Protein AF-0000000087636448 (afdb_homodimer)

Secondary structure (DSSP, 8-state):
-BHHHHHHHHHHHHHSSS--S-GGGEEE-SSSSSEEE-PPTTEEEEEEEEEEEBTTTB-TTT--HHHHHHHHHHHHHHHHHHTT-EEEEEEEEEEE-TT-BHHHHHHHHHHHHHHHHHHT-EEEEEEEEE-SSS-EEEEEEEEEEETT----STT--TTPEEEEES--SHHHHHHHHHHHT---GGGHHHHHHHHS----HHHHHHHHHHT-SEEEE-SS-HHHHHHHHHHHHT-EEEEEGGGS---HHHHHHHHHHT--HHHHHHH------EEEEE-GGGHHHHHT-TTEEEEEEEESSSS-EEEE-TTS-EEE-------TT-/-BHHHHHHHHHHHHHSSS--S-GGGEEE-SSSSSEEE-PPTTEEEEEEEEEEEBTTTB-TTT--HHHHHHHHHHHHHHHHHHTT-EEEEEEEEEEE-TT-BHHHHHHHHHHHHHHHHHHT-EEEEEEEEE-SSS-EEEEEEEEEEETT----S----TTPEEEEES--SHHHHHHHHHHHT---GGGHHHHHHHHS----HHHHHHHHHHT-SEEEE-SS-HHHHHHHHHHHHT-EEEEEGGGS---HHHHHHHHHHT--HHHHHHH------EEEEE-GGGHHHHHT-TTEEEEEEEESSSS-EEEE-TTS-EEE-------TT-

Sequence (652 aa):
MKVSDTGEFGFIDAIKTNTLFDESTVVKGIGDDCAIYRAAIGYDQLITTDMMVAGIHFSSQTTTPFDVGYRLGAANISDIAAMGGIPRQAVVAVAMPKDTEVSYITSVFDGLKAICRTYAVNLIGGDTVTTTGPLTLTVTLIGEVPAGQALLRSGAQVGDIVIVTHHIGSSAAGLALLLAGITDEQFAVCKKAHQRPEPQVILGQWLRQQGATSLNDISDGLSSELNEIAKASKVNIEIDSTAIPIHKSAVQVAQQLGVNPLEWALYGGEDFQLVGTMPAALHSVIAKEESIHCIGRVVSGAGQVILRTADGETYPLEAKGYDHFKMKVSDTGEFGFIDAIKTNTLFDESTVVKGIGDDCAIYRAAIGYDQLITTDMMVAGIHFSSQTTTPFDVGYRLGAANISDIAAMGGIPRQAVVAVAMPKDTEVSYITSVFDGLKAICRTYAVNLIGGDTVTTTGPLTLTVTLIGEVPAGQALLRSGAQVGDIVIVTHHIGSSAAGLALLLAGITDEQFAVCKKAHQRPEPQVILGQWLRQQGATSLNDISDGLSSELNEIAKASKVNIEIDSTAIPIHKSAVQVAQQLGVNPLEWALYGGEDFQLVGTMPAALHSVIAKEESIHCIGRVVSGAGQVILRTADGETYPLEAKGYDHFK

Foldseek 3Di:
DFCLVCDPVSLCVLQVPLQFQDCPFWPAFPDDPDTDGHDDPQKDKDKDKDKDWEPQQDYPLQEALLLLLQLRLQVQVLQQLQFLWAWEEKEKEKEAARGHDSVSNSSNSNSNSVNCNVRRYGHGYYYYHYDPDTIMMMMMIMIIDRPPLTAALAFADAQWFKKWFAAFLLLVLLRVCSVVVNDDVLSVSSSCLNRRADADNVVSNVCSVLAFRHKDWFAFAPLQSLLSSLQNHQWEKEFELVQHHHDPSLVVSCVVVVHDSSCSRGGNGSSSIMMGIDHPVCVVVQVPPPRMTGTTGIHGHGRWYWYAYPVGDIDTRHNPTDDSVD/DFCLVCDPVSLCVLQVPLQAQDCPFWPAFPDDPDTDGHDDPQKDKDKDKDKDWEPQQDYPLQEALLLLLQLRLQVQVLQQLQFLWAWEEKEKEKEAARGHDSVSNSSNSNSNSVVCNVRRYGHGYYYYHYDPDTIMMMMMIMIIDRPPLTAALAFADAQWFKKWFAAFLLLVLLRVCSVVVNDDVLSVSSSCLNRRADADNVVSNVCSVLPFRHKDWFAFAPLQSLLSSLQNHQWEKEFELVQHHHDPSLVVSCVVVVHDSSCSRGGNGSSSIMIGIDHPVCVVVQVPPPRMTGTTGIHGHGRWYWYAYPVGDIDTRHNPGDDSVD

pLDDT: mean 95.14, std 6.52, range [56.5, 98.94]

Radius of gyration: 26.24 Å; Cα contacts (8 Å, |Δi|>4): 1744; chains: 2; bounding box: 47×73×66 Å

Organism: NCBI:txid103891

Nearest PDB structures (foldseek):
  1vqv-assembly1_B  TM=8.524E-01  e=4.829E-29  Aquifex aeolicus
  2z1f-assembly1_A  TM=7.901E-01  e=1.466E-22  Thermococcus kodakarensis KOD1
  3vyu-assembly1_C  TM=7.932E-01  e=1.226E-21  Thermococcus kodakarensis KOD1
  3wjp-assembly1_A  TM=7.140E-01  e=8.115E-22  Thermococcus kodakarensis KOD1
  3vyt-assembly1_C  TM=6.889E-01  e=4.241E-22  Thermococcus kodakarensis KOD1

Structure (mmCIF, N/CA/C/O backbone):
data_AF-0000000087636448-model_v1
#
loop_
_entity.id
_entity.type
_entity.pdbx_description
1 polymer 'Thiamine-monophosphate kinase'
#
loop_
_atom_site.group_PDB
_atom_site.id
_atom_site.type_symbol
_atom_site.label_atom_id
_atom_site.label_alt_id
_atom_site.label_comp_id
_atom_site.label_asym_id
_atom_site.label_entity_id
_atom_site.label_seq_id
_atom_site.pdbx_PDB_ins_code
_atom_site.Cartn_x
_atom_site.Cartn_y
_atom_site.Cartn_z
_atom_site.occupancy
_atom_site.B_iso_or_equiv
_atom_site.auth_seq_id
_atom_site.auth_comp_id
_atom_site.auth_asym_id
_atom_site.auth_atom_id
_atom_site.pdbx_PDB_model_num
ATOM 1 N N . MET A 1 1 ? -24.609 -5.012 12.883 1 87.5 1 MET A N 1
ATOM 2 C CA . MET A 1 1 ? -24.109 -3.656 13.094 1 87.5 1 MET A CA 1
ATOM 3 C C . MET A 1 1 ? -23.281 -3.189 11.906 1 87.5 1 MET A C 1
ATOM 5 O O . MET A 1 1 ? -22.484 -3.957 11.359 1 87.5 1 MET A O 1
ATOM 9 N N . LYS A 1 2 ? -23.656 -2.07 11.508 1 89.56 2 LYS A N 1
ATOM 10 C CA . LYS A 1 2 ? -22.953 -1.517 10.352 1 89.56 2 LYS A CA 1
ATOM 11 C C . LYS A 1 2 ? -21.766 -0.65 10.789 1 89.56 2 LYS A C 1
ATOM 13 O O . LYS A 1 2 ? -21.734 -0.176 11.93 1 89.56 2 LYS A O 1
ATOM 18 N N . VAL A 1 3 ? -20.734 -0.465 9.875 1 84.75 3 VAL A N 1
ATOM 19 C CA . VAL A 1 3 ? -19.547 0.322 10.188 1 84.75 3 VAL A CA 1
ATOM 20 C C . VAL A 1 3 ? -19.938 1.772 10.453 1 84.75 3 VAL A C 1
ATOM 22 O O . VAL A 1 3 ? -19.328 2.449 11.281 1 84.75 3 VAL A O 1
ATOM 25 N N . SER A 1 4 ? -20.984 2.236 9.805 1 82.31 4 SER A N 1
ATOM 26 C CA . SER A 1 4 ? -21.469 3.596 10.023 1 82.31 4 SER A CA 1
ATOM 27 C C . SER A 1 4 ? -21.984 3.777 11.445 1 82.31 4 SER A C 1
ATOM 29 O O . SER A 1 4 ? -21.984 4.895 11.977 1 82.31 4 SER A O 1
ATOM 31 N N . ASP A 1 5 ? -22.375 2.613 12.055 1 82.06 5 ASP A N 1
ATOM 32 C CA . ASP A 1 5 ? -22.891 2.637 13.414 1 82.06 5 ASP A CA 1
ATOM 33 C C . ASP A 1 5 ? -21.766 2.773 14.438 1 82.06 5 ASP A C 1
ATOM 35 O O . ASP A 1 5 ? -21.922 3.459 15.445 1 82.06 5 ASP A O 1
ATOM 39 N N . THR A 1 6 ? -20.609 2.193 14.203 1 77.31 6 THR A N 1
ATOM 40 C CA . THR A 1 6 ? -19.516 2.123 15.156 1 77.31 6 THR A CA 1
ATOM 41 C C . THR A 1 6 ? -18.5 3.234 14.891 1 77.31 6 THR A C 1
ATOM 43 O O . THR A 1 6 ? -17.766 3.635 15.797 1 77.31 6 THR A O 1
ATOM 46 N N . GLY A 1 7 ? -18.547 3.703 13.711 1 75 7 GLY A N 1
ATOM 47 C CA . GLY A 1 7 ? -17.531 4.668 13.32 1 75 7 GLY A CA 1
ATOM 48 C C . GLY A 1 7 ? -16.188 4.027 13.008 1 75 7 GLY A C 1
ATOM 49 O O . GLY A 1 7 ? -16.016 2.818 13.188 1 75 7 GLY A O 1
ATOM 50 N N . GLU A 1 8 ? -15.336 4.797 12.516 1 74.19 8 GLU A N 1
ATOM 51 C CA . GLU A 1 8 ? -14.008 4.344 12.102 1 74.19 8 GLU A CA 1
ATOM 52 C C . GLU A 1 8 ? -13.227 3.773 13.281 1 74.19 8 GLU A C 1
ATOM 54 O O . GLU A 1 8 ? -12.602 2.715 13.164 1 74.19 8 GLU A O 1
ATOM 59 N N . PHE A 1 9 ? -13.344 4.289 14.375 1 68.81 9 PHE A N 1
ATOM 60 C CA . PHE A 1 9 ? -12.547 3.922 15.539 1 68.81 9 PHE A CA 1
ATOM 61 C C . PHE A 1 9 ? -13.031 2.605 16.141 1 68.81 9 PHE A C 1
ATOM 63 O O . PHE A 1 9 ? -12.227 1.788 16.578 1 68.81 9 PHE A O 1
ATOM 70 N N . GLY A 1 10 ? -14.305 2.457 16.094 1 68.44 10 GLY A N 1
ATOM 71 C CA . GLY A 1 10 ? -14.844 1.189 16.578 1 68.44 10 GLY A CA 1
ATOM 72 C C . GLY A 1 10 ? -14.375 0.002 15.75 1 68.44 10 GLY A C 1
ATOM 73 O O . GLY A 1 10 ? -14 -1.032 16.312 1 68.44 10 GLY A O 1
ATOM 74 N N . PHE A 1 11 ? -14.289 0.249 14.555 1 77.94 11 PHE A N 1
ATOM 75 C CA . PHE A 1 11 ? -13.836 -0.797 13.648 1 77.94 11 PHE A CA 1
ATOM 76 C C . PHE A 1 11 ? -12.352 -1.077 13.844 1 77.94 11 PHE A C 1
ATOM 78 O O . PHE A 1 11 ? -11.938 -2.234 13.953 1 77.94 11 PHE A O 1
ATOM 85 N N . ILE A 1 12 ? -11.555 -0.047 13.945 1 77.06 12 ILE A N 1
ATOM 86 C CA . ILE A 1 12 ? -10.117 -0.205 14.109 1 77.06 12 ILE A CA 1
ATOM 87 C C . ILE A 1 12 ? -9.82 -0.963 15.398 1 77.06 12 ILE A C 1
ATOM 89 O O . ILE A 1 12 ? -8.922 -1.812 15.438 1 77.06 12 ILE A O 1
ATOM 93 N N . ASP A 1 13 ? -10.555 -0.716 16.391 1 77.44 13 ASP A N 1
ATOM 94 C CA . ASP A 1 13 ? -10.383 -1.402 17.672 1 77.44 13 ASP A CA 1
ATOM 95 C C . ASP A 1 13 ? -10.641 -2.9 17.531 1 77.44 13 ASP A C 1
ATOM 97 O O . ASP A 1 13 ? -10.008 -3.713 18.203 1 77.44 13 ASP A O 1
ATOM 101 N N . ALA A 1 14 ? -11.461 -3.166 16.625 1 75.5 14 ALA A N 1
ATOM 102 C CA . ALA A 1 14 ? -11.852 -4.562 16.438 1 75.5 14 ALA A CA 1
ATOM 103 C C . ALA A 1 14 ? -10.766 -5.336 15.695 1 75.5 14 ALA A C 1
ATOM 105 O O . ALA A 1 14 ? -10.641 -6.551 15.859 1 75.5 14 ALA A O 1
ATOM 106 N N . ILE A 1 15 ? -9.984 -4.613 15.031 1 80.25 15 ILE A N 1
ATOM 107 C CA . ILE A 1 15 ? -9.109 -5.359 14.133 1 80.25 15 ILE A CA 1
ATOM 108 C C . ILE A 1 15 ? -7.652 -5.172 14.547 1 80.25 15 ILE A C 1
ATOM 110 O O . ILE A 1 15 ? -6.766 -5.887 14.078 1 80.25 15 ILE A O 1
ATOM 114 N N . LYS A 1 16 ? -7.414 -4.375 15.508 1 82.19 16 LYS A N 1
ATOM 115 C CA . LYS A 1 16 ? -6.039 -3.986 15.812 1 82.19 16 LYS A CA 1
ATOM 116 C C . LYS A 1 16 ? -5.359 -5.023 16.703 1 82.19 16 LYS A C 1
ATOM 118 O O . LYS A 1 16 ? -4.164 -4.914 16.984 1 82.19 16 LYS A O 1
ATOM 123 N N . THR A 1 17 ? -6.055 -6.047 17.047 1 85.69 17 THR A N 1
ATOM 124 C CA . THR A 1 17 ? -5.465 -7.043 17.938 1 85.69 17 THR A CA 1
ATOM 125 C C . THR A 1 17 ? -4.969 -8.25 17.141 1 85.69 17 THR A C 1
ATOM 127 O O . THR A 1 17 ? -5.43 -8.492 16.031 1 85.69 17 THR A O 1
ATOM 130 N N . ASN A 1 18 ? -4.016 -8.922 17.688 1 91.12 18 ASN A N 1
ATOM 131 C CA . ASN A 1 18 ? -3.477 -10.141 17.094 1 91.12 18 ASN A CA 1
ATOM 132 C C . ASN A 1 18 ? -2.93 -9.891 15.695 1 91.12 18 ASN A C 1
ATOM 134 O O . ASN A 1 18 ? -3.295 -10.586 14.75 1 91.12 18 ASN A O 1
ATOM 138 N N . THR A 1 19 ? -2.129 -8.82 15.625 1 92.94 19 THR A N 1
ATOM 139 C CA . THR A 1 19 ? -1.619 -8.422 14.312 1 92.94 19 THR A CA 1
ATOM 140 C C . THR A 1 19 ? -0.106 -8.602 14.242 1 92.94 19 THR A C 1
ATOM 142 O O . THR A 1 19 ? 0.495 -8.445 13.18 1 92.94 19 THR A O 1
ATOM 145 N N . LEU A 1 20 ? 0.517 -8.914 15.406 1 93.44 20 LEU A N 1
ATOM 146 C CA . LEU A 1 20 ? 1.963 -9.094 15.461 1 93.44 20 LEU A CA 1
ATOM 147 C C . LEU A 1 20 ? 2.314 -10.562 15.703 1 93.44 20 LEU A C 1
ATOM 149 O O . LEU A 1 20 ? 1.916 -11.141 16.719 1 93.44 20 LEU A O 1
ATOM 153 N N . PHE A 1 21 ? 3.113 -11.086 14.781 1 94 21 PHE A N 1
ATOM 154 C CA . PHE A 1 21 ? 3.428 -12.508 14.867 1 94 21 PHE A CA 1
ATOM 155 C C . PHE A 1 21 ? 4.93 -12.719 14.992 1 94 21 PHE A C 1
ATOM 157 O O . PHE A 1 21 ? 5.375 -13.789 15.414 1 94 21 PHE A O 1
ATOM 164 N N . ASP A 1 22 ? 5.75 -11.797 14.617 1 93.81 22 ASP A N 1
ATOM 165 C CA . ASP A 1 22 ? 7.176 -11.688 14.906 1 93.81 22 ASP A CA 1
ATOM 166 C C . ASP A 1 22 ? 7.527 -10.281 15.391 1 93.81 22 ASP A C 1
ATOM 168 O O . ASP A 1 22 ? 7.844 -9.398 14.586 1 93.81 22 ASP A O 1
ATOM 172 N N . GLU A 1 23 ? 7.602 -10.062 16.578 1 91.25 23 GLU A N 1
ATOM 173 C CA . GLU A 1 23 ? 7.77 -8.75 17.188 1 91.25 23 GLU A CA 1
ATOM 174 C C . GLU A 1 23 ? 9.211 -8.266 17.078 1 91.25 23 GLU A C 1
ATOM 176 O O . GLU A 1 23 ? 9.484 -7.074 17.25 1 91.25 23 GLU A O 1
ATOM 181 N N . SER A 1 24 ? 10.078 -9.141 16.766 1 91.25 24 SER A N 1
ATOM 182 C CA . SER A 1 24 ? 11.5 -8.805 16.781 1 91.25 24 SER A CA 1
ATOM 183 C C . SER A 1 24 ? 11.852 -7.789 15.703 1 91.25 24 SER A C 1
ATOM 185 O O . SER A 1 24 ? 12.867 -7.105 15.789 1 91.25 24 SER A O 1
ATOM 187 N N . THR A 1 25 ? 11.008 -7.641 14.719 1 91.69 25 THR A N 1
ATOM 188 C CA . THR A 1 25 ? 11.312 -6.75 13.609 1 91.69 25 THR A CA 1
ATOM 189 C C . THR A 1 25 ? 10.484 -5.469 13.695 1 91.69 25 THR A C 1
ATOM 191 O O . THR A 1 25 ? 10.648 -4.562 12.875 1 91.69 25 THR A O 1
ATOM 194 N N . VAL A 1 26 ? 9.602 -5.41 14.711 1 95.31 26 VAL A N 1
ATOM 195 C CA . VAL A 1 26 ? 8.688 -4.277 14.812 1 95.31 26 VAL A CA 1
ATOM 196 C C . VAL A 1 26 ? 9.125 -3.359 15.953 1 95.31 26 VAL A C 1
ATOM 198 O O . VAL A 1 26 ? 9.312 -3.811 17.078 1 95.31 26 VAL A O 1
ATOM 201 N N . VAL A 1 27 ? 9.398 -2.139 15.633 1 94.88 27 VAL A N 1
ATOM 202 C CA . VAL A 1 27 ? 9.734 -1.145 16.641 1 94.88 27 VAL A CA 1
ATOM 203 C C . VAL A 1 27 ? 8.461 -0.512 17.188 1 94.88 27 VAL A C 1
ATOM 205 O O . VAL A 1 27 ? 8.289 -0.387 18.406 1 94.88 27 VAL A O 1
ATOM 208 N N . LYS A 1 28 ? 7.531 -0.128 16.344 1 93 28 LYS A N 1
ATOM 209 C CA . LYS A 1 28 ? 6.234 0.448 16.703 1 93 28 LYS A CA 1
ATOM 210 C C . LYS A 1 28 ? 5.18 0.107 15.648 1 93 28 LYS A C 1
ATOM 212 O O . LYS A 1 28 ? 5.352 0.413 14.469 1 93 28 LYS A O 1
ATOM 217 N N . GLY A 1 29 ? 4.125 -0.515 16.094 1 89.69 29 GLY A N 1
ATOM 218 C CA . GLY A 1 29 ? 3.023 -0.874 15.227 1 89.69 29 GLY A CA 1
ATOM 219 C C . GLY A 1 29 ? 1.981 0.221 15.094 1 89.69 29 GLY A C 1
ATOM 220 O O . GLY A 1 29 ? 2.322 1.395 14.938 1 89.69 29 GLY A O 1
ATOM 221 N N . ILE A 1 30 ? 0.758 -0.141 15.148 1 83.38 30 ILE A N 1
ATOM 222 C CA . ILE A 1 30 ? -0.39 0.742 14.977 1 83.38 30 ILE A CA 1
ATOM 223 C C . ILE A 1 30 ? -0.417 1.778 16.094 1 83.38 30 ILE A C 1
ATOM 225 O O . ILE A 1 30 ? -0.231 1.439 17.266 1 83.38 30 ILE A O 1
ATOM 229 N N . GLY A 1 31 ? -0.606 3.127 15.656 1 84.19 31 GLY A N 1
ATOM 230 C CA . GLY A 1 31 ? -0.807 4.102 16.719 1 84.19 31 GLY A CA 1
ATOM 231 C C . GLY A 1 31 ? -0.161 5.441 16.438 1 84.19 31 GLY A C 1
ATOM 232 O O . GLY A 1 31 ? -0.371 6.41 17.172 1 84.19 31 GLY A O 1
ATOM 233 N N . ASP A 1 32 ? 0.679 5.551 15.391 1 92.81 32 ASP A N 1
ATOM 234 C CA . ASP A 1 32 ? 1.34 6.789 14.992 1 92.81 32 ASP A CA 1
ATOM 235 C C . ASP A 1 32 ? 1.166 7.043 13.492 1 92.81 32 ASP A C 1
ATOM 237 O O . ASP A 1 32 ? 0.376 6.367 12.836 1 92.81 32 ASP A O 1
ATOM 241 N N . ASP A 1 33 ? 1.747 8.125 12.984 1 93.25 33 ASP A N 1
ATOM 242 C CA . ASP A 1 33 ? 1.589 8.5 11.578 1 93.25 33 ASP A CA 1
ATOM 243 C C . ASP A 1 33 ? 2.17 7.43 10.656 1 93.25 33 ASP A C 1
ATOM 245 O O . ASP A 1 33 ? 1.722 7.273 9.523 1 93.25 33 ASP A O 1
ATOM 249 N N . CYS A 1 34 ? 3.221 6.781 11.172 1 96.62 34 CYS A N 1
ATOM 250 C CA . CYS A 1 34 ? 3.795 5.617 10.5 1 96.62 34 CYS A CA 1
ATOM 251 C C . CYS A 1 34 ? 3.982 4.465 11.477 1 96.62 34 CYS A C 1
ATOM 253 O O . CYS A 1 34 ? 4.066 4.676 12.688 1 96.62 34 CYS A O 1
ATOM 255 N N . ALA A 1 35 ? 4.004 3.266 10.953 1 96.88 35 ALA A N 1
ATOM 256 C CA . ALA A 1 35 ? 4.625 2.166 11.688 1 96.88 35 ALA A CA 1
ATOM 257 C C . ALA A 1 35 ? 6.141 2.172 11.508 1 96.88 35 ALA A C 1
ATOM 259 O O . ALA A 1 35 ? 6.656 2.742 10.547 1 96.88 35 ALA A O 1
ATOM 260 N N . ILE A 1 36 ? 6.824 1.617 12.445 1 98.31 36 ILE A N 1
ATOM 261 C CA . ILE A 1 36 ? 8.281 1.569 12.43 1 98.31 36 ILE A CA 1
ATOM 262 C C . ILE A 1 36 ? 8.75 0.118 12.508 1 98.31 36 ILE A C 1
ATOM 264 O O . ILE A 1 36 ? 8.289 -0.646 13.359 1 98.31 36 ILE A O 1
ATOM 268 N N . TYR A 1 37 ? 9.609 -0.256 11.586 1 97.88 37 TYR A N 1
ATOM 269 C CA . TYR A 1 37 ? 10.219 -1.579 11.648 1 97.88 37 TYR A CA 1
ATOM 270 C C . TYR A 1 37 ? 11.703 -1.513 11.312 1 97.88 37 TYR A C 1
ATOM 272 O O . TYR A 1 37 ? 12.195 -0.486 10.836 1 97.88 37 TYR A O 1
ATOM 280 N N . ARG A 1 38 ? 12.469 -2.553 11.672 1 96.19 38 ARG A N 1
ATOM 281 C CA . ARG A 1 38 ? 13.906 -2.633 11.422 1 96.19 38 ARG A CA 1
ATOM 282 C C . ARG A 1 38 ? 14.211 -3.658 10.336 1 96.19 38 ARG A C 1
ATOM 284 O O . ARG A 1 38 ? 13.805 -4.816 10.43 1 96.19 38 ARG A O 1
ATOM 291 N N . ALA A 1 39 ? 14.844 -3.197 9.273 1 95.06 39 ALA A N 1
ATOM 292 C CA . ALA A 1 39 ? 15.336 -4.105 8.242 1 95.06 39 ALA A CA 1
ATOM 293 C C . ALA A 1 39 ? 16.547 -4.887 8.727 1 95.06 39 ALA A C 1
ATOM 295 O O . ALA A 1 39 ? 17.406 -4.344 9.43 1 95.06 39 ALA A O 1
ATOM 296 N N . ALA A 1 40 ? 16.625 -6.094 8.328 1 94.31 40 ALA A N 1
ATOM 297 C CA . ALA A 1 40 ? 17.781 -6.902 8.711 1 94.31 40 ALA A CA 1
ATOM 298 C C . ALA A 1 40 ? 19.047 -6.445 7.988 1 94.31 40 ALA A C 1
ATOM 300 O O . ALA A 1 40 ? 19 -6.113 6.801 1 94.31 40 ALA A O 1
ATOM 301 N N . ILE A 1 41 ? 20.156 -6.477 8.719 1 94.81 41 ILE A N 1
ATOM 302 C CA . ILE A 1 41 ? 21.438 -6.141 8.117 1 94.81 41 ILE A CA 1
ATOM 303 C C . ILE A 1 41 ? 21.844 -7.238 7.137 1 94.81 41 ILE A C 1
ATOM 305 O O . ILE A 1 41 ? 21.703 -8.43 7.43 1 94.81 41 ILE A O 1
ATOM 309 N N . GLY A 1 42 ? 22.312 -6.855 5.977 1 96.44 42 GLY A N 1
ATOM 310 C CA . GLY A 1 42 ? 22.766 -7.824 4.988 1 96.44 42 GLY A CA 1
ATOM 311 C C . GLY A 1 42 ? 21.641 -8.328 4.098 1 96.44 42 GLY A C 1
ATOM 312 O O . GLY A 1 42 ? 21.844 -9.258 3.314 1 96.44 42 GLY A O 1
ATOM 313 N N . TYR A 1 43 ? 20.531 -7.703 4.207 1 97.62 43 TYR A N 1
ATOM 314 C CA . TYR A 1 43 ? 19.375 -8.094 3.393 1 97.62 43 TYR A CA 1
ATOM 315 C C . TYR A 1 43 ? 18.875 -6.922 2.559 1 97.62 43 TYR A C 1
ATOM 317 O O . TYR A 1 43 ? 18.953 -5.77 2.984 1 97.62 43 TYR A O 1
ATOM 325 N N . ASP A 1 44 ? 18.391 -7.199 1.354 1 98.12 44 ASP A N 1
ATOM 326 C CA . ASP A 1 44 ? 17.609 -6.258 0.559 1 98.12 44 ASP A CA 1
ATOM 327 C C . ASP A 1 44 ? 16.125 -6.34 0.911 1 98.12 44 ASP A C 1
ATOM 329 O O . ASP A 1 44 ? 15.648 -7.383 1.35 1 98.12 44 ASP A O 1
ATOM 333 N N . GLN A 1 45 ? 15.477 -5.223 0.745 1 98.38 45 GLN A N 1
ATOM 334 C CA . GLN A 1 45 ? 14.039 -5.164 1.003 1 98.38 45 GLN A CA 1
ATOM 335 C C . GLN A 1 45 ? 13.242 -5.453 -0.266 1 98.38 45 GLN A C 1
ATOM 337 O O . GLN A 1 45 ? 13.609 -4.996 -1.353 1 98.38 45 GLN A O 1
ATOM 342 N N . LEU A 1 46 ? 12.219 -6.246 -0.155 1 98.75 46 LEU A N 1
ATOM 343 C CA . LEU A 1 46 ? 11.234 -6.5 -1.2 1 98.75 46 LEU A CA 1
ATOM 344 C C . LEU A 1 46 ? 9.922 -5.785 -0.894 1 98.75 46 LEU A C 1
ATOM 346 O O . LEU A 1 46 ? 9.492 -5.734 0.261 1 98.75 46 LEU A O 1
ATOM 350 N N . ILE A 1 47 ? 9.281 -5.188 -1.889 1 98.81 47 ILE A N 1
ATOM 351 C CA . ILE A 1 47 ? 7.984 -4.555 -1.664 1 98.81 47 ILE A CA 1
ATOM 352 C C . ILE A 1 47 ? 7.031 -4.902 -2.807 1 98.81 47 ILE A C 1
ATOM 354 O O . ILE A 1 47 ? 7.426 -4.895 -3.975 1 98.81 47 ILE A O 1
ATOM 358 N N . THR A 1 48 ? 5.848 -5.285 -2.51 1 98.69 48 THR A N 1
ATOM 359 C CA . THR A 1 48 ? 4.781 -5.562 -3.465 1 98.69 48 THR A CA 1
ATOM 360 C C . THR A 1 48 ? 3.443 -5.031 -2.955 1 98.69 48 THR A C 1
ATOM 362 O O . THR A 1 48 ? 3.293 -4.758 -1.763 1 98.69 48 THR A O 1
ATOM 365 N N . THR A 1 49 ? 2.486 -4.785 -3.84 1 98.62 49 THR A N 1
ATOM 366 C CA . THR A 1 49 ? 1.139 -4.352 -3.488 1 98.62 49 THR A CA 1
ATOM 367 C C . THR A 1 49 ? 0.109 -4.953 -4.441 1 98.62 49 THR A C 1
ATOM 369 O O . THR A 1 49 ? 0.33 -5 -5.652 1 98.62 49 THR A O 1
ATOM 372 N N . ASP A 1 50 ? -0.936 -5.492 -3.891 1 98.06 50 ASP A N 1
ATOM 373 C CA . ASP A 1 50 ? -2.049 -6.035 -4.664 1 98.06 50 ASP A CA 1
ATOM 374 C C . ASP A 1 50 ? -3.383 -5.484 -4.164 1 98.06 50 ASP A C 1
ATOM 376 O O . ASP A 1 50 ? -3.576 -5.312 -2.959 1 98.06 50 ASP A O 1
ATOM 380 N N . MET A 1 51 ? -4.246 -5.266 -5.102 1 98.12 51 MET A N 1
ATOM 381 C CA . MET A 1 51 ? -5.574 -4.723 -4.82 1 98.12 51 MET A CA 1
ATOM 382 C C . MET A 1 51 ? -6.664 -5.672 -5.309 1 98.12 51 MET A C 1
ATOM 384 O O . MET A 1 51 ? -6.555 -6.246 -6.391 1 98.12 51 MET A O 1
ATOM 388 N N . MET A 1 52 ? -7.723 -5.895 -4.504 1 98.38 52 MET A N 1
ATOM 389 C CA . MET A 1 52 ? -8.898 -6.672 -4.891 1 98.38 52 MET A CA 1
ATOM 390 C C . MET A 1 52 ? -10.164 -5.836 -4.777 1 98.38 52 MET A C 1
ATOM 392 O O . MET A 1 52 ? -10.32 -5.055 -3.836 1 98.38 52 MET A O 1
ATOM 396 N N . VAL A 1 53 ? -11.023 -6.02 -5.703 1 98.38 53 VAL A N 1
ATOM 397 C CA . VAL A 1 53 ? -12.281 -5.285 -5.77 1 98.38 53 VAL A CA 1
ATOM 398 C C . VAL A 1 53 ? -13.453 -6.266 -5.805 1 98.38 53 VAL A C 1
ATOM 400 O O . VAL A 1 53 ? -13.453 -7.211 -6.598 1 98.38 53 VAL A O 1
ATOM 403 N N . ALA A 1 54 ? -14.461 -6.027 -4.898 1 98.31 54 ALA A N 1
ATOM 404 C CA . ALA A 1 54 ? -15.664 -6.848 -4.91 1 98.31 54 ALA A CA 1
ATOM 405 C C . ALA A 1 54 ? -16.375 -6.773 -6.262 1 98.31 54 ALA A C 1
ATOM 407 O O . ALA A 1 54 ? -16.5 -5.691 -6.84 1 98.31 54 ALA A O 1
ATOM 408 N N . GLY A 1 55 ? -16.797 -7.922 -6.766 1 96.88 55 GLY A N 1
ATOM 409 C CA . GLY A 1 55 ? -17.469 -7.98 -8.055 1 96.88 55 GLY A CA 1
ATOM 410 C C . GLY A 1 55 ? -16.516 -8.156 -9.219 1 96.88 55 GLY A C 1
ATOM 411 O O . GLY A 1 55 ? -16.938 -8.453 -10.336 1 96.88 55 GLY A O 1
ATOM 412 N N . ILE A 1 56 ? -15.195 -7.926 -8.992 1 95.88 56 ILE A N 1
ATOM 413 C CA . ILE A 1 56 ? -14.164 -8.102 -10.008 1 95.88 56 ILE A CA 1
ATOM 414 C C . ILE A 1 56 ? -13.297 -9.305 -9.648 1 95.88 56 ILE A C 1
ATOM 416 O O . ILE A 1 56 ? -13.148 -10.234 -10.453 1 95.88 56 ILE A O 1
ATOM 420 N N . HIS A 1 57 ? -12.82 -9.391 -8.422 1 96.69 57 HIS A N 1
ATOM 421 C CA . HIS A 1 57 ? -11.875 -10.414 -7.992 1 96.69 57 HIS A CA 1
ATOM 422 C C . HIS A 1 57 ? -12.555 -11.469 -7.121 1 96.69 57 HIS A C 1
ATOM 424 O O . HIS A 1 57 ? -12.055 -12.586 -6.996 1 96.69 57 HIS A O 1
ATOM 430 N N . PHE A 1 58 ? -13.594 -11.086 -6.484 1 97.19 58 PHE A N 1
ATOM 431 C CA . PHE A 1 58 ? -14.344 -11.984 -5.621 1 97.19 58 PHE A CA 1
ATOM 432 C C . PHE A 1 58 ? -15.812 -11.594 -5.57 1 97.19 58 PHE A C 1
ATOM 434 O O . PHE A 1 58 ? -16.172 -10.461 -5.906 1 97.19 58 PHE A O 1
ATOM 441 N N . SER A 1 59 ? -16.625 -12.555 -5.176 1 97.06 59 SER A N 1
ATOM 442 C CA . SER A 1 59 ? -18.047 -12.359 -4.977 1 97.06 59 SER A CA 1
ATOM 443 C C . SER A 1 59 ? -18.578 -13.281 -3.879 1 97.06 59 SER A C 1
ATOM 445 O O . SER A 1 59 ? -17.891 -14.195 -3.441 1 97.06 59 SER A O 1
ATOM 447 N N . SER A 1 60 ? -19.859 -12.992 -3.475 1 95.88 60 SER A N 1
ATOM 448 C CA . SER A 1 60 ? -20.484 -13.82 -2.449 1 95.88 60 SER A CA 1
ATOM 449 C C . SER A 1 60 ? -20.703 -15.242 -2.943 1 95.88 60 SER A C 1
ATOM 451 O O . SER A 1 60 ? -20.828 -16.172 -2.143 1 95.88 60 SER A O 1
ATOM 453 N N . GLN A 1 61 ? -20.641 -15.43 -4.238 1 96.19 61 GLN A N 1
ATOM 454 C CA . GLN A 1 61 ? -20.828 -16.75 -4.828 1 96.19 61 GLN A CA 1
ATOM 455 C C . GLN A 1 61 ? -19.562 -17.594 -4.703 1 96.19 61 GLN A C 1
ATOM 457 O O . GLN A 1 61 ? -19.641 -18.812 -4.516 1 96.19 61 GLN A O 1
ATOM 462 N N . THR A 1 62 ? -18.438 -16.906 -4.738 1 96.56 62 THR A N 1
ATOM 463 C CA . THR A 1 62 ? -17.234 -17.688 -4.922 1 96.56 62 THR A CA 1
ATOM 464 C C . THR A 1 62 ? -16.359 -17.656 -3.666 1 96.56 62 THR A C 1
ATOM 466 O O . THR A 1 62 ? -15.547 -18.547 -3.443 1 96.56 62 THR A O 1
ATOM 469 N N . THR A 1 63 ? -16.484 -16.672 -2.867 1 97.62 63 THR A N 1
ATOM 470 C CA . THR A 1 63 ? -15.484 -16.422 -1.836 1 97.62 63 THR A CA 1
ATOM 471 C C . THR A 1 63 ? -16.141 -15.922 -0.554 1 97.62 63 THR A C 1
ATOM 473 O O . THR A 1 63 ? -16.844 -14.914 -0.568 1 97.62 63 THR A O 1
ATOM 476 N N . THR A 1 64 ? -15.961 -16.625 0.584 1 98.06 64 THR A N 1
ATOM 477 C CA . THR A 1 64 ? -16.438 -16.141 1.873 1 98.06 64 THR A CA 1
ATOM 478 C C . THR A 1 64 ? -15.625 -14.938 2.328 1 98.06 64 THR A C 1
ATOM 480 O O . THR A 1 64 ? -14.5 -14.734 1.87 1 98.06 64 THR A O 1
ATOM 483 N N . PRO A 1 65 ? -16.188 -14.125 3.264 1 98.31 65 PRO A N 1
ATOM 484 C CA . PRO A 1 65 ? -15.406 -12.984 3.758 1 98.31 65 PRO A CA 1
ATOM 485 C C . PRO A 1 65 ? -14.039 -13.398 4.309 1 98.31 65 PRO A C 1
ATOM 487 O O . PRO A 1 65 ? -13.031 -12.758 4 1 98.31 65 PRO A O 1
ATOM 490 N N . PHE A 1 66 ? -13.953 -14.484 5.07 1 98.62 66 PHE A N 1
ATOM 491 C CA . PHE A 1 66 ? -12.688 -15.008 5.574 1 98.62 66 PHE A CA 1
ATOM 492 C C . PHE A 1 66 ? -11.727 -15.305 4.43 1 98.62 66 PHE A C 1
ATOM 494 O O . PHE A 1 66 ? -10.555 -14.914 4.48 1 98.62 66 PHE A O 1
ATOM 501 N N . ASP A 1 67 ? -12.242 -15.867 3.365 1 98.75 67 ASP A N 1
ATOM 502 C CA . ASP A 1 67 ? -11.406 -16.281 2.238 1 98.75 67 ASP A CA 1
ATOM 503 C C . ASP A 1 67 ? -10.945 -15.07 1.43 1 98.75 67 ASP A C 1
ATOM 505 O O . ASP A 1 67 ? -9.883 -15.094 0.812 1 98.75 67 ASP A O 1
ATOM 509 N N . VAL A 1 68 ? -11.727 -13.984 1.426 1 98.69 68 VAL A N 1
ATOM 510 C CA . VAL A 1 68 ? -11.32 -12.758 0.744 1 98.69 68 VAL A CA 1
ATOM 511 C C . VAL A 1 68 ? -10.008 -12.242 1.33 1 98.69 68 VAL A C 1
ATOM 513 O O . VAL A 1 68 ? -9.047 -12 0.597 1 98.69 68 VAL A O 1
ATOM 516 N N . GLY A 1 69 ? -10 -12.141 2.664 1 98.75 69 GLY A N 1
ATOM 517 C CA . GLY A 1 69 ? -8.789 -11.688 3.332 1 98.75 69 GLY A CA 1
ATOM 518 C C . GLY A 1 69 ? -7.621 -12.633 3.158 1 98.75 69 GLY A C 1
ATOM 519 O O . GLY A 1 69 ? -6.492 -12.203 2.908 1 98.75 69 GLY A O 1
ATOM 520 N N . TYR A 1 70 ? -7.922 -13.898 3.254 1 98.75 70 TYR A N 1
ATOM 521 C CA . TYR A 1 70 ? -6.902 -14.93 3.109 1 98.75 70 TYR A CA 1
ATOM 522 C C . TYR A 1 70 ? -6.246 -14.859 1.736 1 98.75 70 TYR A C 1
ATOM 524 O O . TYR A 1 70 ? -5.02 -14.844 1.628 1 98.75 70 TYR A O 1
ATOM 532 N N . ARG A 1 71 ? -7.051 -14.758 0.689 1 98.62 71 ARG A N 1
ATOM 533 C CA . ARG A 1 71 ? -6.562 -14.734 -0.687 1 98.62 71 ARG A CA 1
ATOM 534 C C . ARG A 1 71 ? -5.727 -13.484 -0.954 1 98.62 71 ARG A C 1
ATOM 536 O O . ARG A 1 71 ? -4.727 -13.547 -1.669 1 98.62 71 ARG A O 1
ATOM 543 N N . LEU A 1 72 ? -6.172 -12.406 -0.432 1 98.56 72 LEU A N 1
ATOM 544 C CA . LEU A 1 72 ? -5.438 -11.164 -0.627 1 98.56 72 LEU A CA 1
ATOM 545 C C . LEU A 1 72 ? -4.047 -11.25 -0.014 1 98.56 72 LEU A C 1
ATOM 547 O O . LEU A 1 72 ? -3.062 -10.844 -0.636 1 98.56 72 LEU A O 1
ATOM 551 N N . GLY A 1 73 ? -3.963 -11.773 1.216 1 98.75 73 GLY A N 1
ATOM 552 C CA . GLY A 1 73 ? -2.662 -12.008 1.824 1 98.75 73 GLY A CA 1
ATOM 553 C C . GLY A 1 73 ? -1.797 -12.969 1.03 1 98.75 73 GLY A C 1
ATOM 554 O O . GLY A 1 73 ? -0.61 -12.711 0.818 1 98.75 73 GLY A O 1
ATOM 555 N N . ALA A 1 74 ? -2.42 -13.992 0.572 1 98.75 74 ALA A N 1
ATOM 556 C CA . ALA A 1 74 ? -1.707 -15.023 -0.171 1 98.75 74 ALA A CA 1
ATOM 557 C C . ALA A 1 74 ? -1.081 -14.453 -1.441 1 98.75 74 ALA A C 1
ATOM 559 O O . ALA A 1 74 ? 0.056 -14.789 -1.782 1 98.75 74 ALA A O 1
ATOM 560 N N . ALA A 1 75 ? -1.809 -13.633 -2.123 1 98.5 75 ALA A N 1
ATOM 561 C CA . ALA A 1 75 ? -1.325 -13.039 -3.367 1 98.5 75 ALA A CA 1
ATOM 562 C C . ALA A 1 75 ? -0.045 -12.242 -3.133 1 98.5 75 ALA A C 1
ATOM 564 O O . ALA A 1 75 ? 0.909 -12.344 -3.908 1 98.5 75 ALA A O 1
ATOM 565 N N . ASN A 1 76 ? -0.006 -11.461 -2.104 1 98.81 76 ASN A N 1
ATOM 566 C CA . ASN A 1 76 ? 1.166 -10.656 -1.789 1 98.81 76 ASN A CA 1
ATOM 567 C C . ASN A 1 76 ? 2.33 -11.516 -1.306 1 98.81 76 ASN A C 1
ATOM 569 O O . ASN A 1 76 ? 3.477 -11.297 -1.701 1 98.81 76 ASN A O 1
ATOM 573 N N . ILE A 1 77 ? 2.027 -12.453 -0.448 1 98.94 77 ILE A N 1
ATOM 574 C CA . ILE A 1 77 ? 3.068 -13.32 0.085 1 98.94 77 ILE A CA 1
ATOM 575 C C . ILE A 1 77 ? 3.68 -14.148 -1.045 1 98.94 77 ILE A C 1
ATOM 577 O O . ILE A 1 77 ? 4.887 -14.406 -1.051 1 98.94 77 ILE A O 1
ATOM 581 N N . SER A 1 78 ? 2.852 -14.531 -2.006 1 98.88 78 SER A N 1
ATOM 582 C CA . SER A 1 78 ? 3.34 -15.273 -3.164 1 98.88 78 SER A CA 1
ATOM 583 C C . SER A 1 78 ? 4.383 -14.469 -3.934 1 98.88 78 SER A C 1
ATOM 585 O O . SER A 1 78 ? 5.355 -15.031 -4.445 1 98.88 78 SER A O 1
ATOM 587 N N . ASP A 1 79 ? 4.176 -13.18 -4.074 1 98.75 79 ASP A N 1
ATOM 588 C CA . ASP A 1 79 ? 5.152 -12.312 -4.727 1 98.75 79 ASP A CA 1
ATOM 589 C C . ASP A 1 79 ? 6.508 -12.383 -4.027 1 98.75 79 ASP A C 1
ATOM 591 O O . ASP A 1 79 ? 7.551 -12.422 -4.684 1 98.75 79 ASP A O 1
ATOM 595 N N . ILE A 1 80 ? 6.516 -12.352 -2.709 1 98.88 80 ILE A N 1
ATOM 596 C CA . ILE A 1 80 ? 7.75 -12.453 -1.939 1 98.88 80 ILE A CA 1
ATOM 597 C C . ILE A 1 80 ? 8.406 -13.805 -2.186 1 98.88 80 ILE A C 1
ATOM 599 O O . ILE A 1 80 ? 9.625 -13.891 -2.369 1 98.88 80 ILE A O 1
ATOM 603 N N . ALA A 1 81 ? 7.566 -14.844 -2.195 1 98.88 81 ALA A N 1
ATOM 604 C CA . ALA A 1 81 ? 8.055 -16.203 -2.439 1 98.88 81 ALA A CA 1
ATOM 605 C C . ALA A 1 81 ? 8.75 -16.297 -3.795 1 98.88 81 ALA A C 1
ATOM 607 O O . ALA A 1 81 ? 9.789 -16.953 -3.922 1 98.88 81 ALA A O 1
ATOM 608 N N . ALA A 1 82 ? 8.203 -15.633 -4.797 1 98.75 82 ALA A N 1
ATOM 609 C CA . ALA A 1 82 ? 8.727 -15.672 -6.16 1 98.75 82 ALA A CA 1
ATOM 610 C C . ALA A 1 82 ? 10.109 -15.039 -6.238 1 98.75 82 ALA A C 1
ATOM 612 O O . ALA A 1 82 ? 10.844 -15.25 -7.211 1 98.75 82 ALA A O 1
ATOM 613 N N . MET A 1 83 ? 10.453 -14.242 -5.23 1 98.62 83 MET A N 1
ATOM 614 C CA . MET A 1 83 ? 11.766 -13.602 -5.188 1 98.62 83 MET A CA 1
ATOM 615 C C . MET A 1 83 ? 12.727 -14.383 -4.301 1 98.62 83 MET A C 1
ATOM 617 O O . MET A 1 83 ? 13.867 -13.969 -4.09 1 98.62 83 MET A O 1
ATOM 621 N N . GLY A 1 84 ? 12.266 -15.516 -3.754 1 98.75 84 GLY A N 1
ATOM 622 C CA . GLY A 1 84 ? 13.062 -16.266 -2.807 1 98.75 84 GLY A CA 1
ATOM 623 C C . GLY A 1 84 ? 13.219 -15.578 -1.466 1 98.75 84 GLY A C 1
ATOM 624 O O . GLY A 1 84 ? 14.227 -15.75 -0.787 1 98.75 84 GLY A O 1
ATOM 625 N N . GLY A 1 85 ? 12.273 -14.789 -1.12 1 98.75 85 GLY A N 1
ATOM 626 C CA . GLY A 1 85 ? 12.406 -13.93 0.047 1 98.75 85 GLY A CA 1
ATOM 627 C C . GLY A 1 85 ? 11.609 -14.422 1.241 1 98.75 85 GLY A C 1
ATOM 628 O O . GLY A 1 85 ? 11.047 -15.516 1.211 1 98.75 85 GLY A O 1
ATOM 629 N N . ILE A 1 86 ? 11.641 -13.633 2.316 1 98.69 86 ILE A N 1
ATOM 630 C CA . ILE A 1 86 ? 10.922 -13.828 3.57 1 98.69 86 ILE A CA 1
ATOM 631 C C . ILE A 1 86 ? 9.906 -12.703 3.77 1 98.69 86 ILE A C 1
ATOM 633 O O . ILE A 1 86 ? 10.281 -11.531 3.85 1 98.69 86 ILE A O 1
ATOM 637 N N . PRO A 1 87 ? 8.602 -13.039 3.814 1 98.81 87 PRO A N 1
ATOM 638 C CA . PRO A 1 87 ? 7.633 -11.984 4.105 1 98.81 87 PRO A CA 1
ATOM 639 C C . PRO A 1 87 ? 7.754 -11.445 5.531 1 98.81 87 PRO A C 1
ATOM 641 O O . PRO A 1 87 ? 8.023 -12.211 6.461 1 98.81 87 PRO A O 1
ATOM 644 N N . ARG A 1 88 ? 7.57 -10.102 5.777 1 98.5 88 ARG A N 1
ATOM 645 C CA . ARG A 1 88 ? 7.871 -9.539 7.094 1 98.5 88 ARG A CA 1
ATOM 646 C C . ARG A 1 88 ? 6.723 -8.664 7.594 1 98.5 88 ARG A C 1
ATOM 648 O O . ARG A 1 88 ? 6.133 -8.945 8.641 1 98.5 88 ARG A O 1
ATOM 655 N N . GLN A 1 89 ? 6.406 -7.539 6.875 1 98.38 89 GLN A N 1
ATOM 656 C CA . GLN A 1 89 ? 5.457 -6.531 7.332 1 98.38 89 GLN A CA 1
ATOM 657 C C . GLN A 1 89 ? 4.379 -6.273 6.285 1 98.38 89 GLN A C 1
ATOM 659 O O . GLN A 1 89 ? 4.66 -6.293 5.082 1 98.38 89 GLN A O 1
ATOM 664 N N . ALA A 1 90 ? 3.189 -6.004 6.766 1 98.38 90 ALA A N 1
ATOM 665 C CA . ALA A 1 90 ? 2.117 -5.625 5.848 1 98.38 90 ALA A CA 1
ATOM 666 C C . ALA A 1 90 ? 1.334 -4.43 6.383 1 98.38 90 ALA A C 1
ATOM 668 O O . ALA A 1 90 ? 1.211 -4.254 7.598 1 98.38 90 ALA A O 1
ATOM 669 N N . VAL A 1 91 ? 0.881 -3.59 5.473 1 98.38 91 VAL A N 1
ATOM 670 C CA . VAL A 1 91 ? -0.136 -2.584 5.758 1 98.38 91 VAL A CA 1
ATOM 671 C C . VAL A 1 91 ? -1.343 -2.795 4.848 1 98.38 91 VAL A C 1
ATOM 673 O O . VAL A 1 91 ? -1.214 -3.354 3.754 1 98.38 91 VAL A O 1
ATOM 676 N N . VAL A 1 92 ? -2.523 -2.338 5.355 1 97.81 92 VAL A N 1
ATOM 677 C CA . VAL A 1 92 ? -3.762 -2.602 4.629 1 97.81 92 VAL A CA 1
ATOM 678 C C . VAL A 1 92 ? -4.547 -1.303 4.465 1 97.81 92 VAL A C 1
ATOM 680 O O . VAL A 1 92 ? -4.703 -0.536 5.418 1 97.81 92 VAL A O 1
ATOM 683 N N . ALA A 1 93 ? -4.953 -0.993 3.262 1 97.94 93 ALA A N 1
ATOM 684 C CA . ALA A 1 93 ? -5.883 0.1 2.98 1 97.94 93 ALA A CA 1
ATOM 685 C C . ALA A 1 93 ? -7.23 -0.433 2.504 1 97.94 93 ALA A C 1
ATOM 687 O O . ALA A 1 93 ? -7.285 -1.301 1.629 1 97.94 93 ALA A O 1
ATOM 688 N N . VAL A 1 94 ? -8.336 0.055 3.078 1 97.44 94 VAL A N 1
ATOM 689 C CA . VAL A 1 94 ? -9.664 -0.458 2.773 1 97.44 94 VAL A CA 1
ATOM 690 C C . VAL A 1 94 ? -10.609 0.702 2.455 1 97.44 94 VAL A C 1
ATOM 692 O O . VAL A 1 94 ? -10.695 1.667 3.219 1 97.44 94 VAL A O 1
ATOM 695 N N . ALA A 1 95 ? -11.25 0.677 1.338 1 97.75 95 ALA A N 1
ATOM 696 C CA . ALA A 1 95 ? -12.422 1.496 1.026 1 97.75 95 ALA A CA 1
ATOM 697 C C . ALA A 1 95 ? -13.703 0.671 1.09 1 97.75 95 ALA A C 1
ATOM 699 O O . ALA A 1 95 ? -13.883 -0.261 0.304 1 97.75 95 ALA A O 1
ATOM 700 N N . MET A 1 96 ? -14.57 1.011 2.006 1 96.19 96 MET A N 1
ATOM 701 C CA . MET A 1 96 ? -15.773 0.194 2.143 1 96.19 96 MET A CA 1
ATOM 702 C C . MET A 1 96 ? -17.016 1.069 2.213 1 96.19 96 MET A C 1
ATOM 704 O O . MET A 1 96 ? -16.984 2.172 2.762 1 96.19 96 MET A O 1
ATOM 708 N N . PRO A 1 97 ? -18.141 0.537 1.68 1 95.75 97 PRO A N 1
ATOM 709 C CA . PRO A 1 97 ? -19.422 1.253 1.809 1 95.75 97 PRO A CA 1
ATOM 710 C C . PRO A 1 97 ? -19.828 1.474 3.264 1 95.75 97 PRO A C 1
ATOM 712 O O . PRO A 1 97 ? -19.516 0.652 4.129 1 95.75 97 PRO A O 1
ATOM 715 N N . LYS A 1 98 ? -20.609 2.504 3.492 1 92.94 98 LYS A N 1
ATOM 716 C CA . LYS A 1 98 ? -21.031 2.879 4.844 1 92.94 98 LYS A CA 1
ATOM 717 C C . LYS A 1 98 ? -21.906 1.805 5.465 1 92.94 98 LYS A C 1
ATOM 719 O O . LYS A 1 98 ? -21.953 1.663 6.691 1 92.94 98 LYS A O 1
ATOM 724 N N . ASP A 1 99 ? -22.531 0.997 4.617 1 93 99 ASP A N 1
ATOM 725 C CA . ASP A 1 99 ? -23.484 0.008 5.129 1 93 99 ASP A CA 1
ATOM 726 C C . ASP A 1 99 ? -22.828 -1.365 5.254 1 93 99 ASP A C 1
ATOM 728 O O . ASP A 1 99 ? -23.5 -2.363 5.504 1 93 99 ASP A O 1
ATOM 732 N N . THR A 1 100 ? -21.516 -1.413 5.102 1 93.69 100 THR A N 1
ATOM 733 C CA . THR A 1 100 ? -20.812 -2.68 5.285 1 93.69 100 THR A CA 1
ATOM 734 C C . THR A 1 100 ? -21.031 -3.219 6.695 1 93.69 100 THR A C 1
ATOM 736 O O . THR A 1 100 ? -20.906 -2.479 7.676 1 93.69 100 THR A O 1
ATOM 739 N N . GLU A 1 101 ? -21.359 -4.488 6.797 1 93.5 101 GLU A N 1
ATOM 740 C CA . GLU A 1 101 ? -21.516 -5.117 8.109 1 93.5 101 GLU A CA 1
ATOM 741 C C . GLU A 1 101 ? -20.156 -5.27 8.797 1 93.5 101 GLU A C 1
ATOM 743 O O . GLU A 1 101 ? -19.203 -5.742 8.195 1 93.5 101 GLU A O 1
ATOM 748 N N . VAL A 1 102 ? -20.109 -4.887 10.07 1 92.75 102 VAL A N 1
ATOM 749 C CA . VAL A 1 102 ? -18.875 -5.008 10.852 1 92.75 102 VAL A CA 1
ATOM 750 C C . VAL A 1 102 ? -18.422 -6.465 10.875 1 92.75 102 VAL A C 1
ATOM 752 O O . VAL A 1 102 ? -17.219 -6.75 10.781 1 92.75 102 VAL A O 1
ATOM 755 N N . SER A 1 103 ? -19.391 -7.395 10.953 1 93.94 103 SER A N 1
ATOM 756 C CA . SER A 1 103 ? -19.062 -8.812 10.992 1 93.94 103 SER A CA 1
ATOM 757 C C . SER A 1 103 ? -18.391 -9.266 9.695 1 93.94 103 SER A C 1
ATOM 759 O O . SER A 1 103 ? -17.5 -10.125 9.719 1 93.94 103 SER A O 1
ATOM 761 N N . TYR A 1 104 ? -18.828 -8.703 8.609 1 95.44 104 TYR A N 1
ATOM 762 C CA . TYR A 1 104 ? -18.25 -9.047 7.32 1 95.44 104 TYR A CA 1
ATOM 763 C C . TYR A 1 104 ? -16.766 -8.648 7.273 1 95.44 104 TYR A C 1
ATOM 765 O O . TYR A 1 104 ? -15.906 -9.477 6.957 1 95.44 104 TYR A O 1
ATOM 773 N N . ILE A 1 105 ? -16.484 -7.43 7.586 1 95.25 105 ILE A N 1
ATOM 774 C CA . ILE A 1 105 ? -15.125 -6.914 7.449 1 95.25 105 ILE A CA 1
ATOM 775 C C . ILE A 1 105 ? -14.227 -7.527 8.523 1 95.25 105 ILE A C 1
ATOM 777 O O . ILE A 1 105 ? -13.039 -7.762 8.289 1 95.25 105 ILE A O 1
ATOM 781 N N . THR A 1 106 ? -14.758 -7.738 9.711 1 95.12 106 THR A N 1
ATOM 782 C CA . THR A 1 106 ? -13.992 -8.438 10.734 1 95.12 106 THR A CA 1
ATOM 783 C C . THR A 1 106 ? -13.578 -9.82 10.25 1 95.12 106 THR A C 1
ATOM 785 O O . THR A 1 106 ? -12.445 -10.25 10.469 1 95.12 106 THR A O 1
ATOM 788 N N . SER A 1 107 ? -14.477 -10.492 9.602 1 97.06 107 SER A N 1
ATOM 789 C CA . SER A 1 107 ? -14.18 -11.812 9.055 1 97.06 107 SER A CA 1
ATOM 790 C C . SER A 1 107 ? -13.109 -11.742 7.973 1 97.06 107 SER A C 1
ATOM 792 O O . SER A 1 107 ? -12.25 -12.617 7.883 1 97.06 107 SER A O 1
ATOM 794 N N . VAL A 1 108 ? -13.156 -10.727 7.133 1 97.88 108 VAL A N 1
ATOM 795 C CA . VAL A 1 108 ? -12.117 -10.492 6.129 1 97.88 108 VAL A CA 1
ATOM 796 C C . VAL A 1 108 ? -10.758 -10.375 6.809 1 97.88 108 VAL A C 1
ATOM 798 O O . VAL A 1 108 ? -9.797 -11.031 6.406 1 97.88 108 VAL A O 1
ATOM 801 N N . PHE A 1 109 ? -10.68 -9.594 7.871 1 97.62 109 PHE A N 1
ATOM 802 C CA . PHE A 1 109 ? -9.422 -9.391 8.57 1 97.62 109 PHE A CA 1
ATOM 803 C C . PHE A 1 109 ? -8.984 -10.664 9.281 1 97.62 109 PHE A C 1
ATOM 805 O O . PHE A 1 109 ? -7.785 -10.938 9.391 1 97.62 109 PHE A O 1
ATOM 812 N N . ASP A 1 110 ? -9.914 -11.438 9.766 1 97.69 110 ASP A N 1
ATOM 813 C CA . ASP A 1 110 ? -9.562 -12.719 10.367 1 97.69 110 ASP A CA 1
ATOM 814 C C . ASP A 1 110 ? -8.852 -13.617 9.359 1 97.69 110 ASP A C 1
ATOM 816 O O . ASP A 1 110 ? -7.871 -14.289 9.703 1 97.69 110 ASP A O 1
ATOM 820 N N . GLY A 1 111 ? -9.367 -13.656 8.148 1 98.5 111 GLY A N 1
ATOM 821 C CA . GLY A 1 111 ? -8.703 -14.406 7.094 1 98.5 111 GLY A CA 1
ATOM 822 C C . GLY A 1 111 ? -7.309 -13.906 6.785 1 98.5 111 GLY A C 1
ATOM 823 O O . GLY A 1 111 ? -6.371 -14.703 6.656 1 98.5 111 GLY A O 1
ATOM 824 N N . LEU A 1 112 ? -7.191 -12.594 6.672 1 98.44 112 LEU A N 1
ATOM 825 C CA . LEU A 1 112 ? -5.887 -11.984 6.434 1 98.44 112 LEU A CA 1
ATOM 826 C C . LEU A 1 112 ? -4.918 -12.32 7.559 1 98.44 112 LEU A C 1
ATOM 828 O O . LEU A 1 112 ? -3.771 -12.703 7.305 1 98.44 112 LEU A O 1
ATOM 832 N N . LYS A 1 113 ? -5.367 -12.242 8.789 1 97.94 113 LYS A N 1
ATOM 833 C CA . LYS A 1 113 ? -4.535 -12.539 9.953 1 97.94 113 LYS A CA 1
ATOM 834 C C . LYS A 1 113 ? -4.129 -14.008 9.977 1 97.94 113 LYS A C 1
ATOM 836 O O . LYS A 1 113 ? -3.02 -14.344 10.398 1 97.94 113 LYS A O 1
ATOM 841 N N . ALA A 1 114 ? -5.016 -14.812 9.562 1 98.25 114 ALA A N 1
ATOM 842 C CA . ALA A 1 114 ? -4.73 -16.234 9.578 1 98.25 114 ALA A CA 1
ATOM 843 C C . ALA A 1 114 ? -3.529 -16.562 8.695 1 98.25 114 ALA A C 1
ATOM 845 O O . ALA A 1 114 ? -2.627 -17.297 9.109 1 98.25 114 ALA A O 1
ATOM 846 N N . ILE A 1 115 ? -3.516 -16.078 7.527 1 98.56 115 ILE A N 1
ATOM 847 C CA . ILE A 1 115 ? -2.396 -16.375 6.645 1 98.56 115 ILE A CA 1
ATOM 848 C C . ILE A 1 115 ? -1.147 -15.641 7.117 1 98.56 115 ILE A C 1
ATOM 850 O O . ILE A 1 115 ? -0.031 -16.141 6.984 1 98.56 115 ILE A O 1
ATOM 854 N N . CYS A 1 116 ? -1.286 -14.422 7.59 1 98.25 116 CYS A N 1
ATOM 855 C CA . CYS A 1 116 ? -0.159 -13.695 8.164 1 98.25 116 CYS A CA 1
ATOM 856 C C . CYS A 1 116 ? 0.479 -14.492 9.297 1 98.25 116 CYS A C 1
ATOM 858 O O . CYS A 1 116 ? 1.705 -14.562 9.398 1 98.25 116 CYS A O 1
ATOM 860 N N . ARG A 1 117 ? -0.349 -15.047 10.117 1 97.75 117 ARG A N 1
ATOM 861 C CA . ARG A 1 117 ? 0.149 -15.867 11.219 1 97.75 117 ARG A CA 1
ATOM 862 C C . ARG A 1 117 ? 0.962 -17.047 10.688 1 97.75 117 ARG A C 1
ATOM 864 O O . ARG A 1 117 ? 2.039 -17.344 11.211 1 97.75 117 ARG A O 1
ATOM 871 N N . THR A 1 118 ? 0.465 -17.656 9.688 1 98.19 118 THR A N 1
ATOM 872 C CA . THR A 1 118 ? 1.119 -18.828 9.109 1 98.19 118 THR A CA 1
ATOM 873 C C . THR A 1 118 ? 2.539 -18.484 8.664 1 98.19 118 THR A C 1
ATOM 875 O O . THR A 1 118 ? 3.455 -19.297 8.82 1 98.19 118 THR A O 1
ATOM 878 N N . TYR A 1 119 ? 2.742 -17.297 8.148 1 98.38 119 TYR A N 1
ATOM 879 C CA . TYR A 1 119 ? 4.031 -16.938 7.562 1 98.38 119 TYR A CA 1
ATOM 880 C C . TYR A 1 119 ? 4.742 -15.883 8.398 1 98.38 119 TYR A C 1
ATOM 882 O O . TYR A 1 119 ? 5.715 -15.273 7.949 1 98.38 119 TYR A O 1
ATOM 890 N N . ALA A 1 120 ? 4.215 -15.555 9.578 1 97.75 120 ALA A N 1
ATOM 891 C CA . ALA A 1 120 ? 4.793 -14.641 10.562 1 97.75 120 ALA A CA 1
ATOM 892 C C . ALA A 1 120 ? 4.914 -13.227 9.992 1 97.75 120 ALA A C 1
ATOM 894 O O . ALA A 1 120 ? 5.941 -12.57 10.156 1 97.75 120 ALA A O 1
ATOM 895 N N . VAL A 1 121 ? 3.947 -12.859 9.25 1 98.38 121 VAL A N 1
ATOM 896 C CA . VAL A 1 121 ? 3.861 -11.5 8.727 1 98.38 121 VAL A CA 1
ATOM 897 C C . VAL A 1 121 ? 3.137 -10.602 9.727 1 98.38 121 VAL A C 1
ATOM 899 O O . VAL A 1 121 ? 2.055 -10.945 10.211 1 98.38 121 VAL A O 1
ATOM 902 N N . ASN A 1 122 ? 3.725 -9.477 10.07 1 98 122 ASN A N 1
ATOM 903 C CA . ASN A 1 122 ? 3.074 -8.523 10.961 1 98 122 ASN A CA 1
ATOM 904 C C . ASN A 1 122 ? 2.164 -7.57 10.195 1 98 122 ASN A C 1
ATOM 906 O O . ASN A 1 122 ? 2.529 -7.086 9.125 1 98 122 ASN A O 1
ATOM 910 N N . LEU A 1 123 ? 0.964 -7.41 10.641 1 97.06 123 LEU A N 1
ATOM 911 C CA . LEU A 1 123 ? 0.103 -6.32 10.203 1 97.06 123 LEU A CA 1
ATOM 912 C C . LEU A 1 123 ? 0.313 -5.078 11.062 1 97.06 123 LEU A C 1
ATOM 914 O O . LEU A 1 123 ? -0.168 -5.02 12.195 1 97.06 123 LEU A O 1
ATOM 918 N N . ILE A 1 124 ? 0.97 -3.996 10.469 1 96.44 124 ILE A N 1
ATOM 919 C CA . ILE A 1 124 ? 1.52 -3 11.383 1 96.44 124 ILE A CA 1
ATOM 920 C C . ILE A 1 124 ? 0.877 -1.642 11.117 1 96.44 124 ILE A C 1
ATOM 922 O O . ILE A 1 124 ? 1.231 -0.644 11.75 1 96.44 124 ILE A O 1
ATOM 926 N N . GLY A 1 125 ? -0.069 -1.557 10.195 1 94.62 125 GLY A N 1
ATOM 927 C CA . GLY A 1 125 ? -0.734 -0.295 9.914 1 94.62 125 GLY A CA 1
ATOM 928 C C . GLY A 1 125 ? -1.759 -0.396 8.797 1 94.62 125 GLY A C 1
ATOM 929 O O . GLY A 1 125 ? -2.02 -1.486 8.281 1 94.62 125 GLY A O 1
ATOM 930 N N . GLY A 1 126 ? -2.312 0.792 8.531 1 94.88 126 GLY A N 1
ATOM 931 C CA . GLY A 1 126 ? -3.309 0.8 7.477 1 94.88 126 GLY A CA 1
ATOM 932 C C . GLY A 1 126 ? -4.078 2.105 7.391 1 94.88 126 GLY A C 1
ATOM 933 O O . GLY A 1 126 ? -3.678 3.107 7.988 1 94.88 126 GLY A O 1
ATOM 934 N N . ASP A 1 127 ? -5.043 2.092 6.5 1 94.5 127 ASP A N 1
ATOM 935 C CA . ASP A 1 127 ? -5.965 3.197 6.262 1 94.5 127 ASP A CA 1
ATOM 936 C C . ASP A 1 127 ? -7.363 2.684 5.934 1 94.5 127 ASP A C 1
ATOM 938 O O . ASP A 1 127 ? -7.516 1.689 5.219 1 94.5 127 ASP A O 1
ATOM 942 N N . THR A 1 128 ? -8.352 3.287 6.504 1 93.5 128 THR A N 1
ATOM 943 C CA . THR A 1 128 ? -9.734 2.939 6.211 1 93.5 128 THR A CA 1
ATOM 944 C C . THR A 1 128 ? -10.516 4.168 5.758 1 93.5 128 THR A C 1
ATOM 946 O O . THR A 1 128 ? -10.523 5.195 6.441 1 93.5 128 THR A O 1
ATOM 949 N N . VAL A 1 129 ? -11.156 4.047 4.621 1 94.81 129 VAL A N 1
ATOM 950 C CA . VAL A 1 129 ? -11.961 5.141 4.094 1 94.81 129 VAL A CA 1
ATOM 951 C C . VAL A 1 129 ? -13.32 4.613 3.629 1 94.81 129 VAL A C 1
ATOM 953 O O . VAL A 1 129 ? -13.547 3.4 3.627 1 94.81 129 VAL A O 1
ATOM 956 N N . THR A 1 130 ? -14.203 5.559 3.332 1 95.62 130 THR A N 1
ATOM 957 C CA . THR A 1 130 ? -15.516 5.172 2.807 1 95.62 130 THR A CA 1
ATOM 958 C C . THR A 1 130 ? -15.531 5.273 1.284 1 95.62 130 THR A C 1
ATOM 960 O O . THR A 1 130 ? -14.672 5.926 0.688 1 95.62 130 THR A O 1
ATOM 963 N N . THR A 1 131 ? -16.438 4.523 0.683 1 97.31 131 THR A N 1
ATOM 964 C CA . THR A 1 131 ? -16.656 4.578 -0.758 1 97.31 131 THR A CA 1
ATOM 965 C C . THR A 1 131 ? -18.141 4.418 -1.085 1 97.31 131 THR A C 1
ATOM 967 O O . THR A 1 131 ? -18.906 3.854 -0.295 1 97.31 131 THR A O 1
ATOM 970 N N . THR A 1 132 ? -18.531 5.02 -2.252 1 96.81 132 THR A N 1
ATOM 971 C CA . THR A 1 132 ? -19.875 4.805 -2.758 1 96.81 132 THR A CA 1
ATOM 972 C C . THR A 1 132 ? -19.922 3.59 -3.68 1 96.81 132 THR A C 1
ATOM 974 O O . THR A 1 132 ? -21 3.209 -4.16 1 96.81 132 THR A O 1
ATOM 977 N N . GLY A 1 133 ? -18.781 2.988 -4.008 1 97.56 133 GLY A N 1
ATOM 978 C CA . GLY A 1 133 ? -18.672 1.816 -4.863 1 97.56 133 GLY A CA 1
ATOM 979 C C . GLY A 1 133 ? -18.438 0.534 -4.086 1 97.56 133 GLY A C 1
ATOM 980 O O . GLY A 1 133 ? -18.844 0.417 -2.932 1 97.56 133 GLY A O 1
ATOM 981 N N . PRO A 1 134 ? -17.938 -0.458 -4.777 1 98 134 PRO A N 1
ATOM 982 C CA . PRO A 1 134 ? -17.719 -1.75 -4.117 1 98 134 PRO A CA 1
ATOM 983 C C . PRO A 1 134 ? -16.562 -1.725 -3.123 1 98 134 PRO A C 1
ATOM 985 O O . PRO A 1 134 ? -15.672 -0.876 -3.229 1 98 134 PRO A O 1
ATOM 988 N N . LEU A 1 135 ? -16.609 -2.707 -2.164 1 98.06 135 LEU A N 1
ATOM 989 C CA . LEU A 1 135 ? -15.492 -2.936 -1.249 1 98.06 135 LEU A CA 1
ATOM 990 C C . LEU A 1 135 ? -14.188 -3.111 -2.016 1 98.06 135 LEU A C 1
ATOM 992 O O . LEU A 1 135 ? -14.125 -3.898 -2.965 1 98.06 135 LEU A O 1
ATOM 996 N N . THR A 1 136 ? -13.18 -2.35 -1.675 1 98.62 136 THR A N 1
ATOM 997 C CA . THR A 1 136 ? -11.844 -2.396 -2.27 1 98.62 136 THR A CA 1
ATOM 998 C C . THR A 1 136 ? -10.773 -2.549 -1.191 1 98.62 136 THR A C 1
ATOM 1000 O O . THR A 1 136 ? -10.734 -1.768 -0.238 1 98.62 136 THR A O 1
ATOM 1003 N N . LEU A 1 137 ? -9.953 -3.588 -1.321 1 98.69 137 LEU A N 1
ATOM 1004 C CA . LEU A 1 137 ? -8.906 -3.898 -0.348 1 98.69 137 LEU A CA 1
ATOM 1005 C C . LEU A 1 137 ? -7.531 -3.873 -1 1 98.69 137 LEU A C 1
ATOM 1007 O O . LEU A 1 137 ? -7.352 -4.395 -2.104 1 98.69 137 LEU A O 1
ATOM 1011 N N . THR A 1 138 ? -6.574 -3.246 -0.355 1 98.75 138 THR A N 1
ATOM 1012 C CA . THR A 1 138 ? -5.191 -3.223 -0.821 1 98.75 138 THR A CA 1
ATOM 1013 C C . THR A 1 138 ? -4.238 -3.656 0.291 1 98.75 138 THR A C 1
ATOM 1015 O O . THR A 1 138 ? -4.312 -3.15 1.412 1 98.75 138 THR A O 1
ATOM 1018 N N . VAL A 1 139 ? -3.412 -4.59 -0.014 1 98.81 139 VAL A N 1
ATOM 1019 C CA . VAL A 1 139 ? -2.332 -4.957 0.897 1 98.81 139 VAL A CA 1
ATOM 1020 C C . VAL A 1 139 ? -0.984 -4.637 0.258 1 98.81 139 VAL A C 1
ATOM 1022 O O . VAL A 1 139 ? -0.783 -4.879 -0.935 1 98.81 139 VAL A O 1
ATOM 1025 N N . THR A 1 140 ? -0.155 -3.979 0.958 1 98.88 140 THR A N 1
ATOM 1026 C CA . THR A 1 140 ? 1.255 -3.832 0.612 1 98.88 140 THR A CA 1
ATOM 1027 C C . THR A 1 140 ? 2.133 -4.625 1.578 1 98.88 140 THR A C 1
ATOM 1029 O O . THR A 1 140 ? 1.963 -4.535 2.795 1 98.88 140 THR A O 1
ATOM 1032 N N . LEU A 1 141 ? 2.961 -5.41 1.029 1 98.88 141 LEU A N 1
ATOM 1033 C CA . LEU A 1 141 ? 3.764 -6.332 1.824 1 98.88 141 LEU A CA 1
ATOM 1034 C C . LEU A 1 141 ? 5.254 -6.074 1.624 1 98.88 141 LEU A C 1
ATOM 1036 O O . LEU A 1 141 ? 5.703 -5.867 0.495 1 98.88 141 LEU A O 1
ATOM 1040 N N . ILE A 1 142 ? 6 -5.973 2.75 1 98.69 142 ILE A N 1
ATOM 1041 C CA . ILE A 1 142 ? 7.457 -5.887 2.785 1 98.69 142 ILE A CA 1
ATOM 1042 C C . ILE A 1 142 ? 8.047 -7.262 3.08 1 98.69 142 ILE A C 1
ATOM 1044 O O . ILE A 1 142 ? 7.59 -7.961 3.986 1 98.69 142 ILE A O 1
ATOM 1048 N N . GLY A 1 143 ? 8.945 -7.656 2.309 1 98.62 143 GLY A N 1
ATOM 1049 C CA . GLY A 1 143 ? 9.773 -8.82 2.596 1 98.62 143 GLY A CA 1
ATOM 1050 C C . GLY A 1 143 ? 11.258 -8.523 2.533 1 98.62 143 GLY A C 1
ATOM 1051 O O . GLY A 1 143 ? 11.664 -7.371 2.377 1 98.62 143 GLY A O 1
ATOM 1052 N N . GLU A 1 144 ? 12.047 -9.539 2.723 1 98.44 144 GLU A N 1
ATOM 1053 C CA . GLU A 1 144 ? 13.5 -9.398 2.633 1 98.44 144 GLU A CA 1
ATOM 1054 C C . GLU A 1 144 ? 14.133 -10.617 1.953 1 98.44 144 GLU A C 1
ATOM 1056 O O . GLU A 1 144 ? 13.531 -11.688 1.913 1 98.44 144 GLU A O 1
ATOM 1061 N N . VAL A 1 145 ? 15.234 -10.422 1.46 1 98.69 145 VAL A N 1
ATOM 1062 C CA . VAL A 1 145 ? 16.031 -11.453 0.81 1 98.69 145 VAL A CA 1
ATOM 1063 C C . VAL A 1 145 ? 17.516 -11.156 1.001 1 98.69 145 VAL A C 1
ATOM 1065 O O . VAL A 1 145 ? 17.938 -10 1.018 1 98.69 145 VAL A O 1
ATOM 1068 N N . PRO A 1 146 ? 18.406 -12.164 1.239 1 98.44 146 PRO A N 1
ATOM 1069 C CA . PRO A 1 146 ? 19.828 -11.844 1.339 1 98.44 146 PRO A CA 1
ATOM 1070 C C . PRO A 1 146 ? 20.312 -10.953 0.192 1 98.44 146 PRO A C 1
ATOM 1072 O O . PRO A 1 146 ? 19.922 -11.172 -0.962 1 98.44 146 PRO A O 1
ATOM 1075 N N . ALA A 1 147 ? 21.125 -9.992 0.616 1 97.81 147 ALA A N 1
ATOM 1076 C CA . ALA A 1 147 ? 21.531 -8.953 -0.33 1 97.81 147 ALA A CA 1
ATOM 1077 C C . ALA A 1 147 ? 22.109 -9.562 -1.602 1 97.81 147 ALA A C 1
ATOM 1079 O O . ALA A 1 147 ? 23.016 -10.391 -1.538 1 97.81 147 ALA A O 1
ATOM 1080 N N . GLY A 1 148 ? 21.5 -9.164 -2.707 1 97.38 148 GLY A N 1
ATOM 1081 C CA . GLY A 1 148 ? 22.016 -9.562 -4.008 1 97.38 148 GLY A CA 1
ATOM 1082 C C . GLY A 1 148 ? 21.562 -10.953 -4.418 1 97.38 148 GLY A C 1
ATOM 1083 O O . GLY A 1 148 ? 22 -11.477 -5.449 1 97.38 148 GLY A O 1
ATOM 1084 N N . GLN A 1 149 ? 20.625 -11.547 -3.705 1 98.06 149 GLN A N 1
ATOM 1085 C CA . GLN A 1 149 ? 20.312 -12.953 -3.975 1 98.06 149 GLN A CA 1
ATOM 1086 C C . GLN A 1 149 ? 18.859 -13.109 -4.414 1 98.06 149 GLN A C 1
ATOM 1088 O O . GLN A 1 149 ? 18.359 -14.234 -4.535 1 98.06 149 GLN A O 1
ATOM 1093 N N . ALA A 1 150 ? 18.156 -12.008 -4.637 1 98.5 150 ALA A N 1
ATOM 1094 C CA . ALA A 1 150 ? 16.766 -12.117 -5.082 1 98.5 150 ALA A CA 1
ATOM 1095 C C . ALA A 1 150 ? 16.672 -12.891 -6.395 1 98.5 150 ALA A C 1
ATOM 1097 O O . ALA A 1 150 ? 17.484 -12.695 -7.297 1 98.5 150 ALA A O 1
ATOM 1098 N N . LEU A 1 151 ? 15.727 -13.781 -6.465 1 98.44 151 LEU A N 1
ATOM 1099 C CA . LEU A 1 151 ? 15.422 -14.43 -7.734 1 98.44 151 LEU A CA 1
ATOM 1100 C C . LEU A 1 151 ? 14.562 -13.523 -8.617 1 98.44 151 LEU A C 1
ATOM 1102 O O . LEU A 1 151 ? 13.539 -13.008 -8.164 1 98.44 151 LEU A O 1
ATOM 1106 N N . LEU A 1 152 ? 15 -13.305 -9.789 1 98.31 152 LEU A N 1
ATOM 1107 C CA . LEU A 1 152 ? 14.312 -12.445 -10.742 1 98.31 152 LEU A CA 1
ATOM 1108 C C . LEU A 1 152 ? 13.688 -13.273 -11.867 1 98.31 152 LEU A C 1
ATOM 1110 O O . LEU A 1 152 ? 13.977 -14.469 -11.992 1 98.31 152 LEU A O 1
ATOM 1114 N N . ARG A 1 153 ? 12.766 -12.633 -12.562 1 97.81 153 ARG A N 1
ATOM 1115 C CA . ARG A 1 153 ? 12.227 -13.258 -13.766 1 97.81 153 ARG A CA 1
ATOM 1116 C C . ARG A 1 153 ? 13.297 -13.391 -14.844 1 97.81 153 ARG A C 1
ATOM 1118 O O . ARG A 1 153 ? 13.258 -14.305 -15.672 1 97.81 153 ARG A O 1
ATOM 1125 N N . SER A 1 154 ? 14.227 -12.453 -14.594 1 96.25 154 SER A N 1
ATOM 1126 C CA . SER A 1 154 ? 15.312 -12.414 -15.562 1 96.25 154 SER A CA 1
ATOM 1127 C C . SER A 1 154 ? 16.469 -13.305 -15.133 1 96.25 154 SER A C 1
ATOM 1129 O O . SER A 1 154 ? 16.719 -13.461 -13.93 1 96.25 154 SER A O 1
ATOM 1131 N N . GLY A 1 155 ? 16.953 -14.211 -15.883 1 96.06 155 GLY A N 1
ATOM 1132 C CA . GLY A 1 155 ? 18.156 -14.953 -15.539 1 96.06 155 GLY A CA 1
ATOM 1133 C C . GLY A 1 155 ? 18.188 -16.344 -16.125 1 96.06 155 GLY A C 1
ATOM 1134 O O . GLY A 1 155 ? 19.156 -17.078 -15.961 1 96.06 155 GLY A O 1
ATOM 1135 N N . ALA A 1 156 ? 17.031 -16.688 -16.688 1 98.56 156 ALA A N 1
ATOM 1136 C CA . ALA A 1 156 ? 17.031 -17.984 -17.344 1 98.56 156 ALA A CA 1
ATOM 1137 C C . ALA A 1 156 ? 18.156 -18.078 -18.375 1 98.56 156 ALA A C 1
ATOM 1139 O O . ALA A 1 156 ? 18.438 -17.109 -19.094 1 98.56 156 ALA A O 1
ATOM 1140 N N . GLN A 1 157 ? 18.766 -19.219 -18.391 1 98.38 157 GLN A N 1
ATOM 1141 C CA . GLN A 1 157 ? 19.891 -19.438 -19.297 1 98.38 157 GLN A CA 1
ATOM 1142 C C . GLN A 1 157 ? 19.641 -20.641 -20.188 1 98.38 157 GLN A C 1
ATOM 1144 O O . GLN A 1 157 ? 19.031 -21.625 -19.766 1 98.38 157 GLN A O 1
ATOM 1149 N N . VAL A 1 158 ? 20.219 -20.516 -21.422 1 98.69 158 VAL A N 1
ATOM 1150 C CA . VAL A 1 158 ? 20.141 -21.656 -22.328 1 98.69 158 VAL A CA 1
ATOM 1151 C C . VAL A 1 158 ? 20.734 -22.891 -21.656 1 98.69 158 VAL A C 1
ATOM 1153 O O . VAL A 1 158 ? 21.828 -22.844 -21.094 1 98.69 158 VAL A O 1
ATOM 1156 N N . GLY A 1 159 ? 20.016 -24 -21.703 1 98.44 159 GLY A N 1
ATOM 1157 C CA . GLY A 1 159 ? 20.438 -25.234 -21.062 1 98.44 159 GLY A CA 1
ATOM 1158 C C . GLY A 1 159 ? 19.766 -25.484 -19.734 1 98.44 159 GLY A C 1
ATOM 1159 O O . GLY A 1 159 ? 19.766 -26.609 -19.234 1 98.44 159 GLY A O 1
ATOM 1160 N N . ASP A 1 160 ? 19.156 -24.469 -19.188 1 98.69 160 ASP A N 1
ATOM 1161 C CA . ASP A 1 160 ? 18.406 -24.641 -17.938 1 98.69 160 ASP A CA 1
ATOM 1162 C C . ASP A 1 160 ? 17.203 -25.562 -18.141 1 98.69 160 ASP A C 1
ATOM 1164 O O . ASP A 1 160 ? 16.672 -25.656 -19.25 1 98.69 160 ASP A O 1
ATOM 1168 N N . ILE A 1 161 ? 16.844 -26.219 -17.062 1 98.25 161 ILE A N 1
ATOM 1169 C CA . ILE A 1 161 ? 15.562 -26.891 -17.016 1 98.25 161 ILE A CA 1
ATOM 1170 C C . ILE A 1 161 ? 14.492 -25.938 -16.5 1 98.25 161 ILE A C 1
ATOM 1172 O O . ILE A 1 161 ? 14.797 -24.984 -15.789 1 98.25 161 ILE A O 1
ATOM 1176 N N . VAL A 1 162 ? 13.242 -26.188 -16.938 1 98.69 162 VAL A N 1
ATOM 1177 C CA . VAL A 1 162 ? 12.086 -25.406 -16.484 1 98.69 162 VAL A CA 1
ATOM 1178 C C . VAL A 1 162 ? 11.305 -26.203 -15.453 1 98.69 162 VAL A C 1
ATOM 1180 O O . VAL A 1 162 ? 10.984 -27.375 -15.672 1 98.69 162 VAL A O 1
ATOM 1183 N N . ILE A 1 163 ? 10.992 -25.531 -14.328 1 98.56 163 ILE A N 1
ATOM 1184 C CA . ILE A 1 163 ? 10.352 -26.266 -13.242 1 98.56 163 ILE A CA 1
ATOM 1185 C C . ILE A 1 163 ? 9.078 -25.547 -12.812 1 98.56 163 ILE A C 1
ATOM 1187 O O . ILE A 1 163 ? 8.922 -24.344 -13.047 1 98.56 163 ILE A O 1
ATOM 1191 N N . VAL A 1 164 ? 8.141 -26.266 -12.242 1 98.5 164 VAL A N 1
ATOM 1192 C CA . VAL A 1 164 ? 6.957 -25.75 -11.57 1 98.5 164 VAL A CA 1
ATOM 1193 C C . VAL A 1 164 ? 6.766 -26.469 -10.234 1 98.5 164 VAL A C 1
ATOM 1195 O O . VAL A 1 164 ? 7.105 -27.641 -10.102 1 98.5 164 VAL A O 1
ATOM 1198 N N . THR A 1 165 ? 6.312 -25.703 -9.25 1 98.44 165 THR A N 1
ATOM 1199 C CA . THR A 1 165 ? 6.047 -26.312 -7.953 1 98.44 165 THR A CA 1
ATOM 1200 C C . THR A 1 165 ? 4.629 -26.859 -7.898 1 98.44 165 THR A C 1
ATOM 1202 O O . THR A 1 165 ? 3.697 -26.266 -8.438 1 98.44 165 THR A O 1
ATOM 1205 N N . HIS A 1 166 ? 4.473 -28.078 -7.309 1 98 166 HIS A N 1
ATOM 1206 C CA . HIS A 1 166 ? 3.203 -28.75 -7.066 1 98 166 HIS A CA 1
ATOM 1207 C C . HIS A 1 166 ? 2.352 -28.797 -8.328 1 98 166 HIS A C 1
ATOM 1209 O O . HIS A 1 166 ? 2.879 -28.953 -9.438 1 98 166 HIS A O 1
ATOM 1215 N N . HIS A 1 167 ? 0.993 -28.906 -8.188 1 97.88 167 HIS A N 1
ATOM 1216 C CA . HIS A 1 167 ? 0.066 -28.969 -9.312 1 97.88 167 HIS A CA 1
ATOM 1217 C C . HIS A 1 167 ? -0.473 -27.578 -9.641 1 97.88 167 HIS A C 1
ATOM 1219 O O . HIS A 1 167 ? -0.572 -26.719 -8.766 1 97.88 167 HIS A O 1
ATOM 1225 N N . ILE A 1 168 ? -0.749 -27.391 -10.867 1 98.06 168 ILE A N 1
ATOM 1226 C CA . ILE A 1 168 ? -1.324 -26.109 -11.281 1 98.06 168 ILE A CA 1
ATOM 1227 C C . ILE A 1 168 ? -2.648 -26.344 -12 1 98.06 168 ILE A C 1
ATOM 1229 O O . ILE A 1 168 ? -2.939 -27.469 -12.422 1 98.06 168 ILE A O 1
ATOM 1233 N N . GLY A 1 169 ? -3.486 -25.312 -12.039 1 98 169 GLY A N 1
ATOM 1234 C CA . GLY A 1 169 ? -4.801 -25.391 -12.656 1 98 169 GLY A CA 1
ATOM 1235 C C . GLY A 1 169 ? -5.914 -25.625 -11.656 1 98 169 GLY A C 1
ATOM 1236 O O . GLY A 1 169 ? -7.094 -25.453 -11.969 1 98 169 GLY A O 1
ATOM 1237 N N . SER A 1 170 ? -5.602 -26.016 -10.445 1 98.31 170 SER A N 1
ATOM 1238 C CA . SER A 1 170 ? -6.605 -26.375 -9.445 1 98.31 170 SER A CA 1
ATOM 1239 C C . SER A 1 170 ? -7.43 -25.156 -9.039 1 98.31 170 SER A C 1
ATOM 1241 O O . SER A 1 170 ? -8.625 -25.266 -8.75 1 98.31 170 SER A O 1
ATOM 1243 N N . SER A 1 171 ? -6.773 -24 -8.938 1 98.19 171 SER A N 1
ATOM 1244 C CA . SER A 1 171 ? -7.504 -22.797 -8.57 1 98.19 171 SER A CA 1
ATOM 1245 C C . SER A 1 171 ? -8.594 -22.469 -9.586 1 98.19 171 SER A C 1
ATOM 1247 O O . SER A 1 171 ? -9.734 -22.188 -9.219 1 98.19 171 SER A O 1
ATOM 1249 N N . ALA A 1 172 ? -8.242 -22.531 -10.867 1 97.62 172 ALA A N 1
ATOM 1250 C CA . ALA A 1 172 ? -9.227 -22.281 -11.922 1 97.62 172 ALA A CA 1
ATOM 1251 C C . ALA A 1 172 ? -10.344 -23.312 -11.883 1 97.62 172 ALA A C 1
ATOM 1253 O O . ALA A 1 172 ? -11.516 -22.984 -12.102 1 97.62 172 ALA A O 1
ATOM 1254 N N . ALA A 1 173 ? -10.008 -24.562 -11.68 1 98.19 173 ALA A N 1
ATOM 1255 C CA . ALA A 1 173 ? -11.016 -25.609 -11.516 1 98.19 173 ALA A CA 1
ATOM 1256 C C . ALA A 1 173 ? -11.961 -25.281 -10.359 1 98.19 173 ALA A C 1
ATOM 1258 O O . ALA A 1 173 ? -13.18 -25.438 -10.477 1 98.19 173 ALA A O 1
ATOM 1259 N N . GLY A 1 174 ? -11.359 -24.859 -9.25 1 98.25 174 GLY A N 1
ATOM 1260 C CA . GLY A 1 174 ? -12.148 -24.469 -8.094 1 98.25 174 GLY A CA 1
ATOM 1261 C C . GLY A 1 174 ? -13.117 -23.344 -8.398 1 98.25 174 GLY A C 1
ATOM 1262 O O . GLY A 1 174 ? -14.289 -23.391 -7.996 1 98.25 174 GLY A O 1
ATOM 1263 N N . LEU A 1 175 ? -12.664 -22.344 -9.055 1 97.69 175 LEU A N 1
ATOM 1264 C CA . LEU A 1 175 ? -13.516 -21.219 -9.438 1 97.69 175 LEU A CA 1
ATOM 1265 C C . LEU A 1 175 ? -14.68 -21.703 -10.297 1 97.69 175 LEU A C 1
ATOM 1267 O O . LEU A 1 175 ? -15.82 -21.281 -10.086 1 97.69 175 LEU A O 1
ATOM 1271 N N . ALA A 1 176 ? -14.367 -22.547 -11.281 1 97.5 176 ALA A N 1
ATOM 1272 C CA . ALA A 1 176 ? -15.406 -23.078 -12.164 1 97.5 176 ALA A CA 1
ATOM 1273 C C . ALA A 1 176 ? -16.484 -23.812 -11.359 1 97.5 176 ALA A C 1
ATOM 1275 O O . ALA A 1 176 ? -17.672 -23.656 -11.625 1 97.5 176 ALA A O 1
ATOM 1276 N N . LEU A 1 177 ? -16.094 -24.609 -10.398 1 97.5 177 LEU A N 1
ATOM 1277 C CA . LEU A 1 177 ? -17.016 -25.328 -9.531 1 97.5 177 LEU A CA 1
ATOM 1278 C C . LEU A 1 177 ? -17.922 -24.359 -8.781 1 97.5 177 LEU A C 1
ATOM 1280 O O . LEU A 1 177 ? -19.141 -24.547 -8.734 1 97.5 177 LEU A O 1
ATOM 1284 N N . LEU A 1 178 ? -17.297 -23.391 -8.203 1 97.44 178 LEU A N 1
ATOM 1285 C CA . LEU A 1 178 ? -18.016 -22.422 -7.383 1 97.44 178 LEU A CA 1
ATOM 1286 C C . LEU A 1 178 ? -19.031 -21.641 -8.227 1 97.44 178 LEU A C 1
ATOM 1288 O O . LEU A 1 178 ? -20.156 -21.422 -7.797 1 97.44 178 LEU A O 1
ATOM 1292 N N . LEU A 1 179 ? -18.625 -21.25 -9.398 1 96.5 179 LEU A N 1
ATOM 1293 C CA . LEU A 1 179 ? -19.5 -20.516 -10.297 1 96.5 179 LEU A CA 1
ATOM 1294 C C . LEU A 1 179 ? -20.656 -21.391 -10.766 1 96.5 179 LEU A C 1
ATOM 1296 O O . LEU A 1 179 ? -21.75 -20.891 -11.008 1 96.5 179 LEU A O 1
ATOM 1300 N N . ALA A 1 180 ? -20.391 -22.688 -10.891 1 96 180 ALA A N 1
ATOM 1301 C CA . ALA A 1 180 ? -21.406 -23.641 -11.336 1 96 180 ALA A CA 1
ATOM 1302 C C . ALA A 1 180 ? -22.312 -24.047 -10.18 1 96 180 ALA A C 1
ATOM 1304 O O . ALA A 1 180 ? -23.312 -24.75 -10.383 1 96 180 ALA A O 1
ATOM 1305 N N . GLY A 1 181 ? -21.953 -23.719 -8.992 1 95.25 181 GLY A N 1
ATOM 1306 C CA . GLY A 1 181 ? -22.734 -24.078 -7.816 1 95.25 181 GLY A CA 1
ATOM 1307 C C . GLY A 1 181 ? -22.578 -25.531 -7.422 1 95.25 181 GLY A C 1
ATOM 1308 O O . GLY A 1 181 ? -23.484 -26.109 -6.82 1 95.25 181 GLY A O 1
ATOM 1309 N N . ILE A 1 182 ? -21.484 -26.094 -7.82 1 93.69 182 ILE A N 1
ATOM 1310 C CA . ILE A 1 182 ? -21.25 -27.5 -7.492 1 93.69 182 ILE A CA 1
ATOM 1311 C C . ILE A 1 182 ? -20.609 -27.609 -6.113 1 93.69 182 ILE A C 1
ATOM 1313 O O . ILE A 1 182 ? -19.531 -27.047 -5.871 1 93.69 182 ILE A O 1
ATOM 1317 N N . THR A 1 183 ? -21.188 -28.344 -5.223 1 90.06 183 THR A N 1
ATOM 1318 C CA . THR A 1 183 ? -20.766 -28.375 -3.83 1 90.06 183 THR A CA 1
ATOM 1319 C C . THR A 1 183 ? -20.219 -29.75 -3.447 1 90.06 183 THR A C 1
ATOM 1321 O O . THR A 1 183 ? -20.016 -30.031 -2.266 1 90.06 183 THR A O 1
ATOM 1324 N N . ASP A 1 184 ? -19.969 -30.594 -4.391 1 91.88 184 ASP A N 1
ATOM 1325 C CA . ASP A 1 184 ? -19.484 -31.938 -4.105 1 91.88 184 ASP A CA 1
ATOM 1326 C C . ASP A 1 184 ? -18.188 -31.891 -3.295 1 91.88 184 ASP A C 1
ATOM 1328 O O . ASP A 1 184 ? -17.203 -31.266 -3.709 1 91.88 184 ASP A O 1
ATOM 1332 N N . GLU A 1 185 ? -18.078 -32.594 -2.252 1 92.88 185 GLU A N 1
ATOM 1333 C CA . GLU A 1 185 ? -16.953 -32.594 -1.329 1 92.88 185 GLU A CA 1
ATOM 1334 C C . GLU A 1 185 ? -15.719 -33.25 -1.966 1 92.88 185 GLU A C 1
ATOM 1336 O O . GLU A 1 185 ? -14.586 -32.969 -1.553 1 92.88 185 GLU A O 1
ATOM 1341 N N . GLN A 1 186 ? -15.992 -34.062 -2.93 1 92.12 186 GLN A N 1
ATOM 1342 C CA . GLN A 1 186 ? -14.875 -34.719 -3.59 1 92.12 186 GLN A CA 1
ATOM 1343 C C . GLN A 1 186 ? -13.969 -33.719 -4.289 1 92.12 186 GLN A C 1
ATOM 1345 O O . GLN A 1 186 ? -12.805 -34 -4.57 1 92.12 186 GLN A O 1
ATOM 1350 N N . PHE A 1 187 ? -14.539 -32.5 -4.488 1 94.69 187 PHE A N 1
ATOM 1351 C CA . PHE A 1 187 ? -13.758 -31.516 -5.207 1 94.69 187 PHE A CA 1
ATOM 1352 C C . PHE A 1 187 ? -13.281 -30.406 -4.266 1 94.69 187 PHE A C 1
ATOM 1354 O O . PHE A 1 187 ? -12.945 -29.312 -4.707 1 94.69 187 PHE A O 1
ATOM 1361 N N . ALA A 1 188 ? -13.227 -30.734 -3.004 1 96.06 188 ALA A N 1
ATOM 1362 C CA . ALA A 1 188 ? -12.852 -29.766 -1.98 1 96.06 188 ALA A CA 1
ATOM 1363 C C . ALA A 1 188 ? -11.445 -29.219 -2.221 1 96.06 188 ALA A C 1
ATOM 1365 O O . ALA A 1 188 ? -11.164 -28.047 -1.942 1 96.06 188 ALA A O 1
ATOM 1366 N N . VAL A 1 189 ? -10.648 -30.047 -2.768 1 96.44 189 VAL A N 1
ATOM 1367 C CA . VAL A 1 189 ? -9.258 -29.672 -2.994 1 96.44 189 VAL A CA 1
ATOM 1368 C C . VAL A 1 189 ? -9.188 -28.516 -4 1 96.44 189 VAL A C 1
ATOM 1370 O O . VAL A 1 189 ? -8.414 -27.578 -3.826 1 96.44 189 VAL A O 1
ATOM 1373 N N . CYS A 1 190 ? -9.992 -28.562 -5.043 1 97.62 190 CYS A N 1
ATOM 1374 C CA . CYS A 1 190 ? -10 -27.516 -6.062 1 97.62 190 CYS A CA 1
ATOM 1375 C C . CYS A 1 190 ? -10.609 -26.219 -5.52 1 97.62 190 CYS A C 1
ATOM 1377 O O . CYS A 1 190 ? -10.094 -25.141 -5.773 1 97.62 190 CYS A O 1
ATOM 1379 N N . LYS A 1 191 ? -11.648 -26.359 -4.766 1 97.56 191 LYS A N 1
ATOM 1380 C CA . LYS A 1 191 ? -12.266 -25.188 -4.172 1 97.56 191 LYS A CA 1
ATOM 1381 C C . LYS A 1 191 ? -11.312 -24.484 -3.213 1 97.56 191 LYS A C 1
ATOM 1383 O O . LYS A 1 191 ? -11.195 -23.25 -3.227 1 97.56 191 LYS A O 1
ATOM 1388 N N . LYS A 1 192 ? -10.648 -25.297 -2.443 1 97.75 192 LYS A N 1
ATOM 1389 C CA . LYS A 1 192 ? -9.68 -24.75 -1.494 1 97.75 192 LYS A CA 1
ATOM 1390 C C . LYS A 1 192 ? -8.531 -24.062 -2.217 1 97.75 192 LYS A C 1
ATOM 1392 O O . LYS A 1 192 ? -8.031 -23.031 -1.749 1 97.75 192 LYS A O 1
ATOM 1397 N N . ALA A 1 193 ? -8.141 -24.609 -3.344 1 97.81 193 ALA A N 1
ATOM 1398 C CA . ALA A 1 193 ? -7.051 -24.016 -4.113 1 97.81 193 ALA A CA 1
ATOM 1399 C C . ALA A 1 193 ? -7.398 -22.594 -4.547 1 97.81 193 ALA A C 1
ATOM 1401 O O . ALA A 1 193 ? -6.523 -21.734 -4.621 1 97.81 193 ALA A O 1
ATOM 1402 N N . HIS A 1 194 ? -8.656 -22.391 -4.801 1 98.06 194 HIS A N 1
ATOM 1403 C CA . HIS A 1 194 ? -9.102 -21.062 -5.215 1 98.06 194 HIS A CA 1
ATOM 1404 C C . HIS A 1 194 ? -9.305 -20.141 -4.008 1 98.06 194 HIS A C 1
ATOM 1406 O O . HIS A 1 194 ? -8.898 -18.969 -4.035 1 98.06 194 HIS A O 1
ATOM 1412 N N . GLN A 1 195 ? -9.867 -20.656 -2.949 1 98.12 195 GLN A N 1
ATOM 1413 C CA . GLN A 1 195 ? -10.328 -19.844 -1.827 1 98.12 195 GLN A CA 1
ATOM 1414 C C . GLN A 1 195 ? -9.211 -19.641 -0.806 1 98.12 195 GLN A C 1
ATOM 1416 O O . GLN A 1 195 ? -9.164 -18.609 -0.132 1 98.12 195 GLN A O 1
ATOM 1421 N N . ARG A 1 196 ? -8.297 -20.578 -0.707 1 98.19 196 ARG A N 1
ATOM 1422 C CA . ARG A 1 196 ? -7.219 -20.531 0.274 1 98.19 196 ARG A CA 1
ATOM 1423 C C . ARG A 1 196 ? -5.918 -21.062 -0.319 1 98.19 196 ARG A C 1
ATOM 1425 O O . ARG A 1 196 ? -5.352 -22.031 0.177 1 98.19 196 ARG A O 1
ATOM 1432 N N . PRO A 1 197 ? -5.453 -20.344 -1.352 1 97.88 197 PRO A N 1
ATOM 1433 C CA . PRO A 1 197 ? -4.199 -20.797 -1.96 1 97.88 197 PRO A CA 1
ATOM 1434 C C . PRO A 1 197 ? -3.02 -20.75 -0.99 1 97.88 197 PRO A C 1
ATOM 1436 O O . PRO A 1 197 ? -3.068 -20.031 0.012 1 97.88 197 PRO A O 1
ATOM 1439 N N . GLU A 1 198 ? -2.039 -21.547 -1.251 1 97.5 198 GLU A N 1
ATOM 1440 C CA . GLU A 1 198 ? -0.862 -21.641 -0.392 1 97.5 198 GLU A CA 1
ATOM 1441 C C . GLU A 1 198 ? 0.375 -21.078 -1.088 1 97.5 198 GLU A C 1
ATOM 1443 O O . GLU A 1 198 ? 0.97 -21.734 -1.939 1 97.5 198 GLU A O 1
ATOM 1448 N N . PRO A 1 199 ? 0.805 -19.844 -0.675 1 98.44 199 PRO A N 1
ATOM 1449 C CA . PRO A 1 199 ? 2.062 -19.344 -1.221 1 98.44 199 PRO A CA 1
ATOM 1450 C C . PRO A 1 199 ? 3.256 -20.234 -0.901 1 98.44 199 PRO A C 1
ATOM 1452 O O . PRO A 1 199 ? 3.34 -20.781 0.2 1 98.44 199 PRO A O 1
ATOM 1455 N N . GLN A 1 200 ? 4.199 -20.344 -1.756 1 98.56 200 GLN A N 1
ATOM 1456 C CA . GLN A 1 200 ? 5.301 -21.281 -1.613 1 98.56 200 GLN A CA 1
ATOM 1457 C C . GLN A 1 200 ? 6.566 -20.578 -1.122 1 98.56 200 GLN A C 1
ATOM 1459 O O . GLN A 1 200 ? 7.609 -20.641 -1.78 1 98.56 200 GLN A O 1
ATOM 1464 N N . VAL A 1 201 ? 6.5 -20.062 0.053 1 98.81 201 VAL A N 1
ATOM 1465 C CA . VAL A 1 201 ? 7.594 -19.281 0.623 1 98.81 201 VAL A CA 1
ATOM 1466 C C . VAL A 1 201 ? 8.797 -20.172 0.886 1 98.81 201 VAL A C 1
ATOM 1468 O O . VAL A 1 201 ? 9.914 -19.859 0.478 1 98.81 201 VAL A O 1
ATOM 1471 N N . ILE A 1 202 ? 8.586 -21.344 1.498 1 98.25 202 ILE A N 1
ATOM 1472 C CA . ILE A 1 202 ? 9.664 -22.266 1.852 1 98.25 202 ILE A CA 1
ATOM 1473 C C . ILE A 1 202 ? 10.344 -22.766 0.583 1 98.25 202 ILE A C 1
ATOM 1475 O O . ILE A 1 202 ? 11.578 -22.797 0.496 1 98.25 202 ILE A O 1
ATOM 1479 N N . LEU A 1 203 ? 9.578 -23.125 -0.386 1 98.19 203 LEU A N 1
ATOM 1480 C CA . LEU A 1 203 ? 10.148 -23.625 -1.635 1 98.19 203 LEU A CA 1
ATOM 1481 C C . LEU A 1 203 ? 10.891 -22.516 -2.375 1 98.19 203 LEU A C 1
ATOM 1483 O O . LEU A 1 203 ? 11.906 -22.766 -3.027 1 98.19 203 LEU A O 1
ATOM 1487 N N . GLY A 1 204 ? 10.312 -21.266 -2.379 1 98.69 204 GLY A N 1
ATOM 1488 C CA . GLY A 1 204 ? 11.016 -20.156 -2.986 1 98.69 204 GLY A CA 1
ATOM 1489 C C . GLY A 1 204 ? 12.398 -19.938 -2.412 1 98.69 204 GLY A C 1
ATOM 1490 O O . GLY A 1 204 ? 13.367 -19.766 -3.158 1 98.69 204 GLY A O 1
ATOM 1491 N N . GLN A 1 205 ? 12.484 -20 -1.134 1 98.69 205 GLN A N 1
ATOM 1492 C CA . GLN A 1 205 ? 13.773 -19.859 -0.465 1 98.69 205 GLN A CA 1
ATOM 1493 C C . GLN A 1 205 ? 14.703 -21.016 -0.806 1 98.69 205 GLN A C 1
ATOM 1495 O O . GLN A 1 205 ? 15.898 -20.828 -1.042 1 98.69 205 GLN A O 1
ATOM 1500 N N . TRP A 1 206 ? 14.141 -22.203 -0.756 1 98 206 TRP A N 1
ATOM 1501 C CA . TRP A 1 206 ? 14.922 -23.391 -1.078 1 98 206 TRP A CA 1
ATOM 1502 C C . TRP A 1 206 ? 15.484 -23.312 -2.492 1 98 206 TRP A C 1
ATOM 1504 O O . TRP A 1 206 ? 16.672 -23.594 -2.715 1 98 206 TRP A O 1
ATOM 1514 N N . LEU A 1 207 ? 14.672 -22.906 -3.451 1 98.19 207 LEU A N 1
ATOM 1515 C CA . LEU A 1 207 ? 15.094 -22.766 -4.84 1 98.19 207 LEU A CA 1
ATOM 1516 C C . LEU A 1 207 ? 16.203 -21.734 -4.969 1 98.19 207 LEU A C 1
ATOM 1518 O O . LEU A 1 207 ? 17.172 -21.938 -5.719 1 98.19 207 LEU A O 1
ATOM 1522 N N . ARG A 1 208 ? 16.047 -20.625 -4.312 1 98.31 208 ARG A N 1
ATOM 1523 C CA . ARG A 1 208 ? 17.125 -19.625 -4.293 1 98.31 208 ARG A CA 1
ATOM 1524 C C . ARG A 1 208 ? 18.422 -20.234 -3.791 1 98.31 208 ARG A C 1
ATOM 1526 O O . ARG A 1 208 ? 19.484 -20.062 -4.406 1 98.31 208 ARG A O 1
ATOM 1533 N N . GLN A 1 209 ? 18.328 -21.016 -2.688 1 97.69 209 GLN A N 1
ATOM 1534 C CA . GLN A 1 209 ? 19.5 -21.609 -2.066 1 97.69 209 GLN A CA 1
ATOM 1535 C C . GLN A 1 209 ? 20.141 -22.641 -2.99 1 97.69 209 GLN A C 1
ATOM 1537 O O . GLN A 1 209 ? 21.359 -22.812 -2.986 1 97.69 209 GLN A O 1
ATOM 1542 N N . GLN A 1 210 ? 19.312 -23.312 -3.787 1 96.69 210 GLN A N 1
ATOM 1543 C CA . GLN A 1 210 ? 19.812 -24.359 -4.68 1 96.69 210 GLN A CA 1
ATOM 1544 C C . GLN A 1 210 ? 20.391 -23.766 -5.957 1 96.69 210 GLN A C 1
ATOM 1546 O O . GLN A 1 210 ? 21.031 -24.469 -6.75 1 96.69 210 GLN A O 1
ATOM 1551 N N . GLY A 1 211 ? 20.078 -22.5 -6.234 1 96.31 211 GLY A N 1
ATOM 1552 C CA . GLY A 1 211 ? 20.688 -21.844 -7.379 1 96.31 211 GLY A CA 1
ATOM 1553 C C . GLY A 1 211 ? 19.766 -21.703 -8.57 1 96.31 211 GLY A C 1
ATOM 1554 O O . GLY A 1 211 ? 20.203 -21.75 -9.719 1 96.31 211 GLY A O 1
ATOM 1555 N N . ALA A 1 212 ? 18.453 -21.578 -8.328 1 97.94 212 ALA A N 1
ATOM 1556 C CA . ALA A 1 212 ? 17.531 -21.25 -9.414 1 97.94 212 ALA A CA 1
ATOM 1557 C C . ALA A 1 212 ? 17.984 -20 -10.156 1 97.94 212 ALA A C 1
ATOM 1559 O O . ALA A 1 212 ? 18.5 -19.047 -9.539 1 97.94 212 ALA A O 1
ATOM 1560 N N . THR A 1 213 ? 17.75 -20 -11.461 1 98.56 213 THR A N 1
ATOM 1561 C CA . THR A 1 213 ? 18.25 -18.891 -12.281 1 98.56 213 THR A CA 1
ATOM 1562 C C . THR A 1 213 ? 17.141 -17.875 -12.539 1 98.56 213 THR A C 1
ATOM 1564 O O . THR A 1 213 ? 17.422 -16.719 -12.867 1 98.56 213 THR A O 1
ATOM 1567 N N . SER A 1 214 ? 15.945 -18.281 -12.484 1 98.75 214 SER A N 1
ATOM 1568 C CA . SER A 1 214 ? 14.789 -17.406 -12.578 1 98.75 214 SER A CA 1
ATOM 1569 C C . SER A 1 214 ? 13.602 -17.953 -11.797 1 98.75 214 SER A C 1
ATOM 1571 O O . SER A 1 214 ? 13.539 -19.156 -11.531 1 98.75 214 SER A O 1
ATOM 1573 N N . LEU A 1 215 ? 12.734 -17.109 -11.445 1 98.75 215 LEU A N 1
ATOM 1574 C CA . LEU A 1 215 ? 11.555 -17.562 -10.711 1 98.75 215 LEU A CA 1
ATOM 1575 C C . LEU A 1 215 ? 10.414 -16.562 -10.859 1 98.75 215 LEU A C 1
ATOM 1577 O O . LEU A 1 215 ? 10.648 -15.352 -11 1 98.75 215 LEU A O 1
ATOM 1581 N N . ASN A 1 216 ? 9.211 -17 -10.867 1 98.5 216 ASN A N 1
ATOM 1582 C CA . ASN A 1 216 ? 7.945 -16.281 -10.953 1 98.5 216 ASN A CA 1
ATOM 1583 C C . ASN A 1 216 ? 6.824 -17.016 -10.219 1 98.5 216 ASN A C 1
ATOM 1585 O O . ASN A 1 216 ? 6.93 -18.219 -9.961 1 98.5 216 ASN A O 1
ATOM 1589 N N . ASP A 1 217 ? 5.875 -16.312 -9.742 1 98.31 217 ASP A N 1
ATOM 1590 C CA . ASP A 1 217 ? 4.699 -17.016 -9.219 1 98.31 217 ASP A CA 1
ATOM 1591 C C . ASP A 1 217 ? 3.582 -17.062 -10.258 1 98.31 217 ASP A C 1
ATOM 1593 O O . ASP A 1 217 ? 3.471 -16.156 -11.094 1 98.31 217 ASP A O 1
ATOM 1597 N N . ILE A 1 218 ? 2.779 -18.047 -10.281 1 97.31 218 ILE A N 1
ATOM 1598 C CA . ILE A 1 218 ? 1.713 -18.219 -11.258 1 97.31 218 ILE A CA 1
ATOM 1599 C C . ILE A 1 218 ? 0.434 -17.562 -10.75 1 97.31 218 ILE A C 1
ATOM 1601 O O . ILE A 1 218 ? -0.404 -18.203 -10.125 1 97.31 218 ILE A O 1
ATOM 1605 N N . SER A 1 219 ? 0.285 -16.312 -11.062 1 95.69 219 SER A N 1
ATOM 1606 C CA . SER A 1 219 ? -0.888 -15.539 -10.656 1 95.69 219 SER A CA 1
ATOM 1607 C C . SER A 1 219 ? -1.898 -15.438 -11.797 1 95.69 219 SER A C 1
ATOM 1609 O O . SER A 1 219 ? -3.105 -15.383 -11.555 1 95.69 219 SER A O 1
ATOM 1611 N N . ASP A 1 220 ? -1.381 -15.477 -13.047 1 93.38 220 ASP A N 1
ATOM 1612 C CA . ASP A 1 220 ? -2.264 -15.281 -14.195 1 93.38 220 ASP A CA 1
ATOM 1613 C C . ASP A 1 220 ? -2.271 -16.516 -15.094 1 93.38 220 ASP A C 1
ATOM 1615 O O . ASP A 1 220 ? -2.861 -16.5 -16.172 1 93.38 220 ASP A O 1
ATOM 1619 N N . GLY A 1 221 ? -1.59 -17.531 -14.719 1 96.31 221 GLY A N 1
ATOM 1620 C CA . GLY A 1 221 ? -1.485 -18.75 -15.5 1 96.31 221 GLY A CA 1
ATOM 1621 C C . GLY A 1 221 ? -0.07 -19.047 -15.961 1 96.31 221 GLY A C 1
ATOM 1622 O O . GLY A 1 221 ? 0.728 -18.125 -16.156 1 96.31 221 GLY A O 1
ATOM 1623 N N . LEU A 1 222 ? 0.181 -20.297 -16.219 1 97.88 222 LEU A N 1
ATOM 1624 C CA . LEU A 1 222 ? 1.515 -20.75 -16.594 1 97.88 222 LEU A CA 1
ATOM 1625 C C . LEU A 1 222 ? 1.991 -20.078 -17.875 1 97.88 222 LEU A C 1
ATOM 1627 O O . LEU A 1 222 ? 3.156 -19.688 -17.969 1 97.88 222 LEU A O 1
ATOM 1631 N N . SER A 1 223 ? 1.116 -19.953 -18.844 1 97.25 223 SER A N 1
ATOM 1632 C CA . SER A 1 223 ? 1.466 -19.344 -20.125 1 97.25 223 SER A CA 1
ATOM 1633 C C . SER A 1 223 ? 1.982 -17.922 -19.938 1 97.25 223 SER A C 1
ATOM 1635 O O . SER A 1 223 ? 3.029 -17.562 -20.469 1 97.25 223 SER A O 1
ATOM 1637 N N . SER A 1 224 ? 1.288 -17.172 -19.156 1 95.88 224 SER A N 1
ATOM 1638 C CA . SER A 1 224 ? 1.668 -15.781 -18.922 1 95.88 224 SER A CA 1
ATOM 1639 C C . SER A 1 224 ? 3.031 -15.688 -18.25 1 95.88 224 SER A C 1
ATOM 1641 O O . SER A 1 224 ? 3.912 -14.961 -18.703 1 95.88 224 SER A O 1
ATOM 1643 N N . GLU A 1 225 ? 3.221 -16.438 -17.219 1 97.75 225 GLU A N 1
ATOM 1644 C CA . GLU A 1 225 ? 4.43 -16.328 -16.406 1 97.75 225 GLU A CA 1
ATOM 1645 C C . GLU A 1 225 ? 5.652 -16.844 -17.156 1 97.75 225 GLU A C 1
ATOM 1647 O O . GLU A 1 225 ? 6.758 -16.328 -16.984 1 97.75 225 GLU A O 1
ATOM 1652 N N . LEU A 1 226 ? 5.473 -17.859 -17.922 1 98.31 226 LEU A N 1
ATOM 1653 C CA . LEU A 1 226 ? 6.59 -18.359 -18.719 1 98.31 226 LEU A CA 1
ATOM 1654 C C . LEU A 1 226 ? 7.008 -17.328 -19.766 1 98.31 226 LEU A C 1
ATOM 1656 O O . LEU A 1 226 ? 8.195 -17.172 -20.031 1 98.31 226 LEU A O 1
ATOM 1660 N N . ASN A 1 227 ? 6.051 -16.734 -20.375 1 97.75 227 ASN A N 1
ATOM 1661 C CA . ASN A 1 227 ? 6.379 -15.711 -21.375 1 97.75 227 ASN A CA 1
ATOM 1662 C C . ASN A 1 227 ? 7.117 -14.531 -20.734 1 97.75 227 ASN A C 1
ATOM 1664 O O . ASN A 1 227 ? 8.008 -13.945 -21.359 1 97.75 227 ASN A O 1
ATOM 1668 N N . GLU A 1 228 ? 6.742 -14.203 -19.547 1 96.56 228 GLU A N 1
ATOM 1669 C CA . GLU A 1 228 ? 7.445 -13.141 -18.828 1 96.56 228 GLU A CA 1
ATOM 1670 C C . GLU A 1 228 ? 8.906 -13.516 -18.594 1 96.56 228 GLU A C 1
ATOM 1672 O O . GLU A 1 228 ? 9.805 -12.688 -18.781 1 96.56 228 GLU A O 1
ATOM 1677 N N . ILE A 1 229 ? 9.109 -14.75 -18.172 1 98.38 229 ILE A N 1
ATOM 1678 C CA . ILE A 1 229 ? 10.477 -15.211 -17.938 1 98.38 229 ILE A CA 1
ATOM 1679 C C . ILE A 1 229 ? 11.242 -15.219 -19.266 1 98.38 229 ILE A C 1
ATOM 1681 O O . ILE A 1 229 ? 12.375 -14.734 -19.328 1 98.38 229 ILE A O 1
ATOM 1685 N N . ALA A 1 230 ? 10.664 -15.742 -20.297 1 98.56 230 ALA A N 1
ATOM 1686 C CA . ALA A 1 230 ? 11.312 -15.836 -21.609 1 98.56 230 ALA A CA 1
ATOM 1687 C C . ALA A 1 230 ? 11.719 -14.453 -22.109 1 98.56 230 ALA A C 1
ATOM 1689 O O . ALA A 1 230 ? 12.859 -14.25 -22.531 1 98.56 230 ALA A O 1
ATOM 1690 N N . LYS A 1 231 ? 10.836 -13.531 -22.047 1 96.81 231 LYS A N 1
ATOM 1691 C CA . LYS A 1 231 ? 11.086 -12.18 -22.531 1 96.81 231 LYS A CA 1
ATOM 1692 C C . LYS A 1 231 ? 12.141 -11.477 -21.688 1 96.81 231 LYS A C 1
ATOM 1694 O O . LYS A 1 231 ? 13.07 -10.867 -22.219 1 96.81 231 LYS A O 1
ATOM 1699 N N . ALA A 1 232 ? 11.992 -11.602 -20.406 1 96.88 232 ALA A N 1
ATOM 1700 C CA . ALA A 1 232 ? 12.914 -10.922 -19.5 1 96.88 232 ALA A CA 1
ATOM 1701 C C . ALA A 1 232 ? 14.328 -11.484 -19.641 1 96.88 232 ALA A C 1
ATOM 1703 O O . ALA A 1 232 ? 15.312 -10.758 -19.5 1 96.88 232 ALA A O 1
ATOM 1704 N N . SER A 1 233 ? 14.422 -12.758 -19.953 1 98.25 233 SER A N 1
ATOM 1705 C CA . SER A 1 233 ? 15.711 -13.445 -20.031 1 98.25 233 SER A CA 1
ATOM 1706 C C . SER A 1 233 ? 16.234 -13.469 -21.469 1 98.25 233 SER A C 1
ATOM 1708 O O . SER A 1 233 ? 17.359 -13.883 -21.719 1 98.25 233 SER A O 1
ATOM 1710 N N . LYS A 1 234 ? 15.375 -13.07 -22.375 1 97.88 234 LYS A N 1
ATOM 1711 C CA . LYS A 1 234 ? 15.719 -13.078 -23.797 1 97.88 234 LYS A CA 1
ATOM 1712 C C . LYS A 1 234 ? 16.125 -14.477 -24.25 1 97.88 234 LYS A C 1
ATOM 1714 O O . LYS A 1 234 ? 17.172 -14.641 -24.875 1 97.88 234 LYS A O 1
ATOM 1719 N N . VAL A 1 235 ? 15.352 -15.445 -23.922 1 98.69 235 VAL A N 1
ATOM 1720 C CA . VAL A 1 235 ? 15.523 -16.844 -24.312 1 98.69 235 VAL A CA 1
ATOM 1721 C C . VAL A 1 235 ? 14.18 -17.422 -24.719 1 98.69 235 VAL A C 1
ATOM 1723 O O . VAL A 1 235 ? 13.133 -16.828 -24.484 1 98.69 235 VAL A O 1
ATOM 1726 N N . ASN A 1 236 ? 14.242 -18.516 -25.375 1 98.69 236 ASN A N 1
ATOM 1727 C CA . ASN A 1 236 ? 13.031 -19.312 -25.594 1 98.69 236 ASN A CA 1
ATOM 1728 C C . ASN A 1 236 ? 12.883 -20.406 -24.531 1 98.69 236 ASN A C 1
ATOM 1730 O O . ASN A 1 236 ? 13.875 -20.875 -23.984 1 98.69 236 ASN A O 1
ATOM 1734 N N . ILE A 1 237 ? 11.656 -20.766 -24.281 1 98.81 237 ILE A N 1
ATOM 1735 C CA . ILE A 1 237 ? 11.344 -21.844 -23.344 1 98.81 237 ILE A CA 1
ATOM 1736 C C . ILE A 1 237 ? 10.477 -22.891 -24.047 1 98.81 237 ILE A C 1
ATOM 1738 O O . ILE A 1 237 ? 9.461 -22.547 -24.656 1 98.81 237 ILE A O 1
ATOM 1742 N N . GLU A 1 238 ? 10.875 -24.062 -24 1 98.62 238 GLU A N 1
ATOM 1743 C CA . GLU A 1 238 ? 10.094 -25.188 -24.516 1 98.62 238 GLU A CA 1
ATOM 1744 C C . GLU A 1 238 ? 9.555 -26.047 -23.375 1 98.62 238 GLU A C 1
ATOM 1746 O O . GLU A 1 238 ? 10.312 -26.5 -22.531 1 98.62 238 GLU A O 1
ATOM 1751 N N . ILE A 1 239 ? 8.219 -26.219 -23.422 1 98.5 239 ILE A N 1
ATOM 1752 C CA . ILE A 1 239 ? 7.652 -27.047 -22.375 1 98.5 239 ILE A CA 1
ATOM 1753 C C . ILE A 1 239 ? 6.863 -28.203 -22.984 1 98.5 239 ILE A C 1
ATOM 1755 O O . ILE A 1 239 ? 6.402 -28.109 -24.125 1 98.5 239 ILE A O 1
ATOM 1759 N N . ASP A 1 240 ? 6.766 -29.297 -22.234 1 98.12 240 ASP A N 1
ATOM 1760 C CA . ASP A 1 240 ? 6.012 -30.5 -22.609 1 98.12 240 ASP A CA 1
ATOM 1761 C C . ASP A 1 240 ? 4.664 -30.547 -21.891 1 98.12 240 ASP A C 1
ATOM 1763 O O . ASP A 1 240 ? 4.602 -30.656 -20.672 1 98.12 240 ASP A O 1
ATOM 1767 N N . SER A 1 241 ? 3.57 -30.547 -22.703 1 97.5 241 SER A N 1
ATOM 1768 C CA . SER A 1 241 ? 2.229 -30.516 -22.141 1 97.5 241 SER A CA 1
ATOM 1769 C C . SER A 1 241 ? 1.983 -31.703 -21.219 1 97.5 241 SER A C 1
ATOM 1771 O O . SER A 1 241 ? 1.271 -31.578 -20.219 1 97.5 241 SER A O 1
ATOM 1773 N N . THR A 1 242 ? 2.562 -32.844 -21.516 1 97.38 242 THR A N 1
ATOM 1774 C CA . THR A 1 242 ? 2.316 -34.062 -20.75 1 97.38 242 THR A CA 1
ATOM 1775 C C . THR A 1 242 ? 3.072 -34.062 -19.422 1 97.38 242 THR A C 1
ATOM 1777 O O . THR A 1 242 ? 2.789 -34.844 -18.531 1 97.38 242 THR A O 1
ATOM 1780 N N . ALA A 1 243 ? 4.02 -33.125 -19.281 1 97.62 243 ALA A N 1
ATOM 1781 C CA . ALA A 1 243 ? 4.824 -33.031 -18.062 1 97.62 243 ALA A CA 1
ATOM 1782 C C . ALA A 1 243 ? 4.199 -32.062 -17.062 1 97.62 243 ALA A C 1
ATOM 1784 O O . ALA A 1 243 ? 4.598 -32.031 -15.891 1 97.62 243 ALA A O 1
ATOM 1785 N N . ILE A 1 244 ? 3.234 -31.281 -17.469 1 98.19 244 ILE A N 1
ATOM 1786 C CA . ILE A 1 244 ? 2.596 -30.297 -16.594 1 98.19 244 ILE A CA 1
ATOM 1787 C C . ILE A 1 244 ? 1.764 -31.016 -15.531 1 98.19 244 ILE A C 1
ATOM 1789 O O . ILE A 1 244 ? 0.833 -31.766 -15.859 1 98.19 244 ILE A O 1
ATOM 1793 N N . PRO A 1 245 ? 2.107 -30.812 -14.289 1 98.44 245 PRO A N 1
ATOM 1794 C CA . PRO A 1 245 ? 1.397 -31.531 -13.234 1 98.44 245 PRO A CA 1
ATOM 1795 C C . PRO A 1 245 ? -0 -30.984 -12.977 1 98.44 245 PRO A C 1
ATOM 1797 O O . PRO A 1 245 ? -0.145 -29.812 -12.617 1 98.44 245 PRO A O 1
ATOM 1800 N N . ILE A 1 246 ? -1.012 -31.734 -13.133 1 98.25 246 ILE A N 1
ATOM 1801 C CA . ILE A 1 246 ? -2.4 -31.391 -12.859 1 98.25 246 ILE A CA 1
ATOM 1802 C C . ILE A 1 246 ? -2.98 -32.375 -11.836 1 98.25 246 ILE A C 1
ATOM 1804 O O . ILE A 1 246 ? -2.844 -33.594 -11.977 1 98.25 246 ILE A O 1
ATOM 1808 N N . HIS A 1 247 ? -3.539 -31.828 -10.836 1 97.88 247 HIS A N 1
ATOM 1809 C CA . HIS A 1 247 ? -4.117 -32.656 -9.781 1 97.88 247 HIS A CA 1
ATOM 1810 C C . HIS A 1 247 ? -5.254 -33.531 -10.32 1 97.88 247 HIS A C 1
ATOM 1812 O O . HIS A 1 247 ? -6.051 -33.062 -11.141 1 97.88 247 HIS A O 1
ATOM 1818 N N . LYS A 1 248 ? -5.383 -34.75 -9.812 1 97.44 248 LYS A N 1
ATOM 1819 C CA . LYS A 1 248 ? -6.406 -35.688 -10.258 1 97.44 248 LYS A CA 1
ATOM 1820 C C . LYS A 1 248 ? -7.805 -35.094 -10.094 1 97.44 248 LYS A C 1
ATOM 1822 O O . LYS A 1 248 ? -8.68 -35.312 -10.93 1 97.44 248 LYS A O 1
ATOM 1827 N N . SER A 1 249 ? -7.992 -34.344 -9.016 1 97.25 249 SER A N 1
ATOM 1828 C CA . SER A 1 249 ? -9.289 -33.75 -8.766 1 97.25 249 SER A CA 1
ATOM 1829 C C . SER A 1 249 ? -9.641 -32.75 -9.859 1 97.25 249 SER A C 1
ATOM 1831 O O . SER A 1 249 ? -10.797 -32.656 -10.289 1 97.25 249 SER A O 1
ATOM 1833 N N . ALA A 1 250 ? -8.695 -31.938 -10.289 1 97.88 250 ALA A N 1
ATOM 1834 C CA . ALA A 1 250 ? -8.93 -30.969 -11.359 1 97.88 250 ALA A CA 1
ATOM 1835 C C . ALA A 1 250 ? -9.281 -31.688 -12.664 1 97.88 250 ALA A C 1
ATOM 1837 O O . ALA A 1 250 ? -10.133 -31.219 -13.422 1 97.88 250 ALA A O 1
ATOM 1838 N N . VAL A 1 251 ? -8.656 -32.812 -12.898 1 97.88 251 VAL A N 1
ATOM 1839 C CA . VAL A 1 251 ? -8.945 -33.625 -14.078 1 97.88 251 VAL A CA 1
ATOM 1840 C C . VAL A 1 251 ? -10.391 -34.094 -14.023 1 97.88 251 VAL A C 1
ATOM 1842 O O . VAL A 1 251 ? -11.109 -34.062 -15.031 1 97.88 251 VAL A O 1
ATOM 1845 N N . GLN A 1 252 ? -10.797 -34.531 -12.906 1 97.19 252 GLN A N 1
ATOM 1846 C CA . GLN A 1 252 ? -12.156 -35.031 -12.734 1 97.19 252 GLN A CA 1
ATOM 1847 C C . GLN A 1 252 ? -13.18 -33.906 -12.922 1 97.19 252 GLN A C 1
ATOM 1849 O O . GLN A 1 252 ? -14.219 -34.125 -13.562 1 97.19 252 GLN A O 1
ATOM 1854 N N . VAL A 1 253 ? -12.875 -32.75 -12.32 1 97.44 253 VAL A N 1
ATOM 1855 C CA . VAL A 1 253 ? -13.758 -31.609 -12.492 1 97.44 253 VAL A CA 1
ATOM 1856 C C . VAL A 1 253 ? -13.867 -31.281 -13.977 1 97.44 253 VAL A C 1
ATOM 1858 O O . VAL A 1 253 ? -14.969 -31 -14.477 1 97.44 253 VAL A O 1
ATOM 1861 N N . ALA A 1 254 ? -12.742 -31.25 -14.656 1 97.38 254 ALA A N 1
ATOM 1862 C CA . ALA A 1 254 ? -12.703 -30.938 -16.078 1 97.38 254 ALA A CA 1
ATOM 1863 C C . ALA A 1 254 ? -13.57 -31.906 -16.891 1 97.38 254 ALA A C 1
ATOM 1865 O O . ALA A 1 254 ? -14.281 -31.5 -17.797 1 97.38 254 ALA A O 1
ATOM 1866 N N . GLN A 1 255 ? -13.477 -33.125 -16.547 1 96.25 255 GLN A N 1
ATOM 1867 C CA . GLN A 1 255 ? -14.297 -34.156 -17.203 1 96.25 255 GLN A CA 1
ATOM 1868 C C . GLN A 1 255 ? -15.781 -33.875 -17 1 96.25 255 GLN A C 1
ATOM 1870 O O . GLN A 1 255 ? -16.578 -33.938 -17.938 1 96.25 255 GLN A O 1
ATOM 1875 N N . GLN A 1 256 ? -16.109 -33.531 -15.805 1 95.12 256 GLN A N 1
ATOM 1876 C CA . GLN A 1 256 ? -17.5 -33.25 -15.461 1 95.12 256 GLN A CA 1
ATOM 1877 C C . GLN A 1 256 ? -18.031 -32.031 -16.188 1 95.12 256 GLN A C 1
ATOM 1879 O O . GLN A 1 256 ? -19.188 -31.984 -16.594 1 95.12 256 GLN A O 1
ATOM 1884 N N . LEU A 1 257 ? -17.203 -31.062 -16.359 1 96.44 257 LEU A N 1
ATOM 1885 C CA . LEU A 1 257 ? -17.641 -29.797 -16.922 1 96.44 257 LEU A CA 1
ATOM 1886 C C . LEU A 1 257 ? -17.375 -29.734 -18.422 1 96.44 257 LEU A C 1
ATOM 1888 O O . LEU A 1 257 ? -17.719 -28.75 -19.078 1 96.44 257 LEU A O 1
ATOM 1892 N N . GLY A 1 258 ? -16.719 -30.672 -18.984 1 96.5 258 GLY A N 1
ATOM 1893 C CA . GLY A 1 258 ? -16.453 -30.734 -20.422 1 96.5 258 GLY A CA 1
ATOM 1894 C C . GLY A 1 258 ? -15.367 -29.766 -20.859 1 96.5 258 GLY A C 1
ATOM 1895 O O . GLY A 1 258 ? -15.492 -29.109 -21.891 1 96.5 258 GLY A O 1
ATOM 1896 N N . VAL A 1 259 ? -14.383 -29.594 -20.047 1 95.88 259 VAL A N 1
ATOM 1897 C CA . VAL A 1 259 ? -13.273 -28.703 -20.328 1 95.88 259 VAL A CA 1
ATOM 1898 C C . VAL A 1 259 ? -11.961 -29.484 -20.359 1 95.88 259 VAL A C 1
ATOM 1900 O O . VAL A 1 259 ? -11.883 -30.594 -19.812 1 95.88 259 VAL A O 1
ATOM 1903 N N . ASN A 1 260 ? -11.008 -29.078 -21.141 1 96.31 260 ASN A N 1
ATOM 1904 C CA . ASN A 1 260 ? -9.656 -29.609 -21.094 1 96.31 260 ASN A CA 1
ATOM 1905 C C . ASN A 1 260 ? -8.898 -29.078 -19.875 1 96.31 260 ASN A C 1
ATOM 1907 O O . ASN A 1 260 ? -8.609 -27.891 -19.781 1 96.31 260 ASN A O 1
ATOM 1911 N N . PRO A 1 261 ? -8.516 -29.953 -18.938 1 97.06 261 PRO A N 1
ATOM 1912 C CA . PRO A 1 261 ? -7.859 -29.5 -17.719 1 97.06 261 PRO A CA 1
ATOM 1913 C C . PRO A 1 261 ? -6.559 -28.75 -18 1 97.06 261 PRO A C 1
ATOM 1915 O O . PRO A 1 261 ? -6.137 -27.906 -17.203 1 97.06 261 PRO A O 1
ATOM 1918 N N . LEU A 1 262 ? -5.938 -29 -19.109 1 96.5 262 LEU A N 1
ATOM 1919 C CA . LEU A 1 262 ? -4.715 -28.297 -19.484 1 96.5 262 LEU A CA 1
ATOM 1920 C C . LEU A 1 262 ? -4.969 -26.812 -19.656 1 96.5 262 LEU A C 1
ATOM 1922 O O . LEU A 1 262 ? -4.086 -25.984 -19.375 1 96.5 262 LEU A O 1
ATOM 1926 N N . GLU A 1 263 ? -6.172 -26.453 -20.047 1 95.69 263 GLU A N 1
ATOM 1927 C CA . GLU A 1 263 ? -6.531 -25.047 -20.234 1 95.69 263 GLU A CA 1
ATOM 1928 C C . GLU A 1 263 ? -6.484 -24.297 -18.906 1 95.69 263 GLU A C 1
ATOM 1930 O O . GLU A 1 263 ? -6.035 -23.156 -18.844 1 95.69 263 GLU A O 1
ATOM 1935 N N . TRP A 1 264 ? -6.902 -24.984 -17.844 1 97.19 264 TRP A N 1
ATOM 1936 C CA . TRP A 1 264 ? -6.859 -24.375 -16.516 1 97.19 264 TRP A CA 1
ATOM 1937 C C . TRP A 1 264 ? -5.418 -24.172 -16.047 1 97.19 264 TRP A C 1
ATOM 1939 O O . TRP A 1 264 ? -5.094 -23.172 -15.43 1 97.19 264 TRP A O 1
ATOM 1949 N N . ALA A 1 265 ? -4.559 -25.109 -16.359 1 97.25 265 ALA A N 1
ATOM 1950 C CA . ALA A 1 265 ? -3.154 -25 -15.977 1 97.25 265 ALA A CA 1
ATOM 1951 C C . ALA A 1 265 ? -2.457 -23.891 -16.75 1 97.25 265 ALA A C 1
ATOM 1953 O O . ALA A 1 265 ? -1.689 -23.109 -16.188 1 97.25 265 ALA A O 1
ATOM 1954 N N . LEU A 1 266 ? -2.744 -23.797 -18 1 96.81 266 LEU A N 1
ATOM 1955 C CA . LEU A 1 266 ? -2.033 -22.875 -18.891 1 96.81 266 LEU A CA 1
ATOM 1956 C C . LEU A 1 266 ? -2.564 -21.453 -18.734 1 96.81 266 LEU A C 1
ATOM 1958 O O . LEU A 1 266 ? -1.796 -20.5 -18.781 1 96.81 266 LEU A O 1
ATOM 1962 N N . TYR A 1 267 ? -3.889 -21.344 -18.5 1 94.94 267 TYR A N 1
ATOM 1963 C CA . TYR A 1 267 ? -4.48 -20.031 -18.672 1 94.94 267 TYR A CA 1
ATOM 1964 C C . TYR A 1 267 ? -5.254 -19.609 -17.422 1 94.94 267 TYR A C 1
ATOM 1966 O O . TYR A 1 267 ? -5.668 -18.469 -17.281 1 94.94 267 TYR A O 1
ATOM 1974 N N . GLY A 1 268 ? -5.344 -20.641 -16.578 1 93 268 GLY A N 1
ATOM 1975 C CA . GLY A 1 268 ? -5.977 -20.297 -15.305 1 93 268 GLY A CA 1
ATOM 1976 C C . GLY A 1 268 ? -5.051 -19.578 -14.352 1 93 268 GLY A C 1
ATOM 1977 O O . GLY A 1 268 ? -3.828 -19.734 -14.414 1 93 268 GLY A O 1
ATOM 1978 N N . GLY A 1 269 ? -5.449 -18.719 -13.523 1 90.5 269 GLY A N 1
ATOM 1979 C CA . GLY A 1 269 ? -4.66 -17.922 -12.602 1 90.5 269 GLY A CA 1
ATOM 1980 C C . GLY A 1 269 ? -4.895 -18.281 -11.148 1 90.5 269 GLY A C 1
ATOM 1981 O O . GLY A 1 269 ? -5.617 -19.234 -10.852 1 90.5 269 GLY A O 1
ATOM 1982 N N . GLU A 1 270 ? -4.02 -17.734 -10.336 1 95.31 270 GLU A N 1
ATOM 1983 C CA . GLU A 1 270 ? -4.164 -17.672 -8.891 1 95.31 270 GLU A CA 1
ATOM 1984 C C . GLU A 1 270 ? -3.805 -19 -8.242 1 95.31 270 GLU A C 1
ATOM 1986 O O . GLU A 1 270 ? -4.344 -19.344 -7.188 1 95.31 270 GLU A O 1
ATOM 1991 N N . ASP A 1 271 ? -2.984 -19.812 -8.945 1 96.88 271 ASP A N 1
ATOM 1992 C CA . ASP A 1 271 ? -2.443 -21 -8.297 1 96.88 271 ASP A CA 1
ATOM 1993 C C . ASP A 1 271 ? -1.427 -20.625 -7.219 1 96.88 271 ASP A C 1
ATOM 1995 O O . ASP A 1 271 ? -1.297 -21.328 -6.211 1 96.88 271 ASP A O 1
ATOM 1999 N N . PHE A 1 272 ? -0.679 -19.609 -7.469 1 98.06 272 PHE A N 1
ATOM 2000 C CA . PHE A 1 272 ? 0.368 -19.078 -6.605 1 98.06 272 PHE A CA 1
ATOM 2001 C C . PHE A 1 272 ? 1.435 -20.125 -6.332 1 98.06 272 PHE A C 1
ATOM 2003 O O . PHE A 1 272 ? 1.992 -20.188 -5.234 1 98.06 272 PHE A O 1
ATOM 2010 N N . GLN A 1 273 ? 1.536 -21.062 -7.27 1 98.62 273 GLN A N 1
ATOM 2011 C CA . GLN A 1 273 ? 2.732 -21.891 -7.375 1 98.62 273 GLN A CA 1
ATOM 2012 C C . GLN A 1 273 ? 3.869 -21.141 -8.055 1 98.62 273 GLN A C 1
ATOM 2014 O O . GLN A 1 273 ? 3.662 -20.047 -8.586 1 98.62 273 GLN A O 1
ATOM 2019 N N . LEU A 1 274 ? 5.027 -21.734 -7.984 1 98.81 274 LEU A N 1
ATOM 2020 C CA . LEU A 1 274 ? 6.191 -21.078 -8.562 1 98.81 274 LEU A CA 1
ATOM 2021 C C . LEU A 1 274 ? 6.613 -21.766 -9.859 1 98.81 274 LEU A C 1
ATOM 2023 O O . LEU A 1 274 ? 6.531 -22.984 -9.977 1 98.81 274 LEU A O 1
ATOM 2027 N N . VAL A 1 275 ? 7 -20.984 -10.781 1 98.75 275 VAL A N 1
ATOM 2028 C CA . VAL A 1 275 ? 7.617 -21.453 -12.016 1 98.75 275 VAL A CA 1
ATOM 2029 C C . VAL A 1 275 ? 8.969 -20.766 -12.211 1 98.75 275 VAL A C 1
ATOM 2031 O O . VAL A 1 275 ? 9.117 -19.578 -11.891 1 98.75 275 VAL A O 1
ATOM 2034 N N . GLY A 1 276 ? 9.922 -21.516 -12.68 1 98.62 276 GLY A N 1
ATOM 2035 C CA . GLY A 1 276 ? 11.25 -20.953 -12.859 1 98.62 276 GLY A CA 1
ATOM 2036 C C . GLY A 1 276 ? 12.203 -21.875 -13.586 1 98.62 276 GLY A C 1
ATOM 2037 O O . GLY A 1 276 ? 11.766 -22.812 -14.273 1 98.62 276 GLY A O 1
ATOM 2038 N N . THR A 1 277 ? 13.461 -21.5 -13.562 1 98.75 277 THR A N 1
ATOM 2039 C CA . THR A 1 277 ? 14.5 -22.266 -14.25 1 98.75 277 THR A CA 1
ATOM 2040 C C . THR A 1 277 ? 15.664 -22.562 -13.32 1 98.75 277 THR A C 1
ATOM 2042 O O . THR A 1 277 ? 15.875 -21.844 -12.336 1 98.75 277 THR A O 1
ATOM 2045 N N . MET A 1 278 ? 16.297 -23.594 -13.648 1 97.56 278 MET A N 1
ATOM 2046 C CA . MET A 1 278 ? 17.469 -24.047 -12.914 1 97.56 278 MET A CA 1
ATOM 2047 C C . MET A 1 278 ? 18.484 -24.688 -13.852 1 97.56 278 MET A C 1
ATOM 2049 O O . MET A 1 278 ? 18.125 -25.234 -14.891 1 97.56 278 MET A O 1
ATOM 2053 N N . PRO A 1 279 ? 19.781 -24.641 -13.375 1 97.81 279 PRO A N 1
ATOM 2054 C CA . PRO A 1 279 ? 20.766 -25.375 -14.18 1 97.81 279 PRO A CA 1
ATOM 2055 C C . PRO A 1 279 ? 20.453 -26.859 -14.305 1 97.81 279 PRO A C 1
ATOM 2057 O O . PRO A 1 279 ? 20.016 -27.484 -13.328 1 97.81 279 PRO A O 1
ATOM 2060 N N . ALA A 1 280 ? 20.734 -27.406 -15.469 1 96.75 280 ALA A N 1
ATOM 2061 C CA . ALA A 1 280 ? 20.422 -28.812 -15.75 1 96.75 280 ALA A CA 1
ATOM 2062 C C . ALA A 1 280 ? 21.188 -29.734 -14.812 1 96.75 280 ALA A C 1
ATOM 2064 O O . ALA A 1 280 ? 20.734 -30.828 -14.492 1 96.75 280 ALA A O 1
ATOM 2065 N N . ALA A 1 281 ? 22.297 -29.266 -14.336 1 95.12 281 ALA A N 1
ATOM 2066 C CA . ALA A 1 281 ? 23.141 -30.047 -13.445 1 95.12 281 ALA A CA 1
ATOM 2067 C C . ALA A 1 281 ? 22.406 -30.375 -12.141 1 95.12 281 ALA A C 1
ATOM 2069 O O . ALA A 1 281 ? 22.781 -31.312 -11.43 1 95.12 281 ALA A O 1
ATOM 2070 N N . LEU A 1 282 ? 21.406 -29.641 -11.844 1 93.12 282 LEU A N 1
ATOM 2071 C CA . LEU A 1 282 ? 20.672 -29.812 -10.586 1 93.12 282 LEU A CA 1
ATOM 2072 C C . LEU A 1 282 ? 19.469 -30.719 -10.781 1 93.12 282 LEU A C 1
ATOM 2074 O O . LEU A 1 282 ? 18.641 -30.859 -9.867 1 93.12 282 LEU A O 1
ATOM 2078 N N . HIS A 1 283 ? 19.375 -31.328 -11.859 1 91.5 283 HIS A N 1
ATOM 2079 C CA . HIS A 1 283 ? 18.234 -32.188 -12.18 1 91.5 283 HIS A CA 1
ATOM 2080 C C . HIS A 1 283 ? 18.062 -33.281 -11.133 1 91.5 283 HIS A C 1
ATOM 2082 O O . HIS A 1 283 ? 16.938 -33.594 -10.727 1 91.5 283 HIS A O 1
ATOM 2088 N N . SER A 1 284 ? 19.156 -33.844 -10.711 1 90.31 284 SER A N 1
ATOM 2089 C CA . SER A 1 284 ? 19.094 -34.938 -9.742 1 90.31 284 SER A CA 1
ATOM 2090 C C . SER A 1 284 ? 18.562 -34.438 -8.398 1 90.31 284 SER A C 1
ATOM 2092 O O . SER A 1 284 ? 17.859 -35.156 -7.703 1 90.31 284 SER A O 1
ATOM 2094 N N . VAL A 1 285 ? 18.922 -33.25 -8.055 1 90.12 285 VAL A N 1
ATOM 2095 C CA . VAL A 1 285 ? 18.484 -32.656 -6.809 1 90.12 285 VAL A CA 1
ATOM 2096 C C . VAL A 1 285 ? 16.969 -32.406 -6.863 1 90.12 285 VAL A C 1
ATOM 2098 O O . VAL A 1 285 ? 16.25 -32.719 -5.91 1 90.12 285 VAL A O 1
ATOM 2101 N N . ILE A 1 286 ? 16.531 -31.969 -7.957 1 89.75 286 ILE A N 1
ATOM 2102 C CA . ILE A 1 286 ? 15.117 -31.609 -8.125 1 89.75 286 ILE A CA 1
ATOM 2103 C C . ILE A 1 286 ? 14.273 -32.875 -8.227 1 89.75 286 ILE A C 1
ATOM 2105 O O . ILE A 1 286 ? 13.133 -32.906 -7.762 1 89.75 286 ILE A O 1
ATOM 2109 N N . ALA A 1 287 ? 14.852 -33.875 -8.828 1 89.25 287 ALA A N 1
ATOM 2110 C CA . ALA A 1 287 ? 14.125 -35.125 -9 1 89.25 287 ALA A CA 1
ATOM 2111 C C . ALA A 1 287 ? 13.766 -35.75 -7.656 1 89.25 287 ALA A C 1
ATOM 2113 O O . ALA A 1 287 ? 12.805 -36.5 -7.551 1 89.25 287 ALA A O 1
ATOM 2114 N N . LYS A 1 288 ? 14.477 -35.344 -6.605 1 90.81 288 LYS A N 1
ATOM 2115 C CA . LYS A 1 288 ? 14.258 -35.875 -5.27 1 90.81 288 LYS A CA 1
ATOM 2116 C C . LYS A 1 288 ? 13.227 -35.062 -4.508 1 90.81 288 LYS A C 1
ATOM 2118 O O . LYS A 1 288 ? 12.75 -35.5 -3.451 1 90.81 288 LYS A O 1
ATOM 2123 N N . GLU A 1 289 ? 12.906 -33.938 -5.051 1 93.06 289 GLU A N 1
ATOM 2124 C CA . GLU A 1 289 ? 11.906 -33.094 -4.422 1 93.06 289 GLU A CA 1
ATOM 2125 C C . GLU A 1 289 ? 10.531 -33.312 -5.059 1 93.06 289 GLU A C 1
ATOM 2127 O O . GLU A 1 289 ? 10.203 -32.656 -6.062 1 93.06 289 GLU A O 1
ATOM 2132 N N . GLU A 1 290 ? 9.641 -34 -4.398 1 93.12 290 GLU A N 1
ATOM 2133 C CA . GLU A 1 290 ? 8.352 -34.406 -4.953 1 93.12 290 GLU A CA 1
ATOM 2134 C C . GLU A 1 290 ? 7.48 -33.219 -5.289 1 93.12 290 GLU A C 1
ATOM 2136 O O . GLU A 1 290 ? 6.582 -33.312 -6.129 1 93.12 290 GLU A O 1
ATOM 2141 N N . SER A 1 291 ? 7.762 -32.156 -4.699 1 96.5 291 SER A N 1
ATOM 2142 C CA . SER A 1 291 ? 6.945 -30.953 -4.875 1 96.5 291 SER A CA 1
ATOM 2143 C C . SER A 1 291 ? 7.363 -30.172 -6.117 1 96.5 291 SER A C 1
ATOM 2145 O O . SER A 1 291 ? 6.73 -29.172 -6.477 1 96.5 291 SER A O 1
ATOM 2147 N N . ILE A 1 292 ? 8.398 -30.578 -6.809 1 97.56 292 ILE A N 1
ATOM 2148 C CA . ILE A 1 292 ? 8.93 -29.828 -7.945 1 97.56 292 ILE A CA 1
ATOM 2149 C C . ILE A 1 292 ? 8.938 -30.719 -9.188 1 97.56 292 ILE A C 1
ATOM 2151 O O . ILE A 1 292 ? 9.375 -31.875 -9.125 1 97.56 292 ILE A O 1
ATOM 2155 N N . HIS A 1 293 ? 8.477 -30.203 -10.25 1 97.5 293 HIS A N 1
ATOM 2156 C CA . HIS A 1 293 ? 8.359 -30.953 -11.5 1 97.5 293 HIS A CA 1
ATOM 2157 C C . HIS A 1 293 ? 9.125 -30.25 -12.625 1 97.5 293 HIS A C 1
ATOM 2159 O O . HIS A 1 293 ? 9.008 -29.047 -12.805 1 97.5 293 HIS A O 1
ATOM 2165 N N . CYS A 1 294 ? 9.906 -31.016 -13.344 1 97.56 294 CYS A N 1
ATOM 2166 C CA . CYS A 1 294 ? 10.523 -30.516 -14.562 1 97.56 294 CYS A CA 1
ATOM 2167 C C . CYS A 1 294 ? 9.555 -30.594 -15.734 1 97.56 294 CYS A C 1
ATOM 2169 O O . CYS A 1 294 ? 9.031 -31.656 -16.047 1 97.56 294 CYS A O 1
ATOM 2171 N N . ILE A 1 295 ? 9.398 -29.422 -16.391 1 98.25 295 ILE A N 1
ATOM 2172 C CA . ILE A 1 295 ? 8.359 -29.453 -17.406 1 98.25 295 ILE A CA 1
ATOM 2173 C C . ILE A 1 295 ? 8.945 -29.047 -18.75 1 98.25 295 ILE A C 1
ATOM 2175 O O . ILE A 1 295 ? 8.234 -29 -19.766 1 98.25 295 ILE A O 1
ATOM 2179 N N . GLY A 1 296 ? 10.188 -28.688 -18.766 1 98.19 296 GLY A N 1
ATOM 2180 C CA . GLY A 1 296 ? 10.742 -28.25 -20.047 1 98.19 296 GLY A CA 1
ATOM 2181 C C . GLY A 1 296 ? 12.195 -27.812 -19.938 1 98.19 296 GLY A C 1
ATOM 2182 O O . GLY A 1 296 ? 12.93 -28.281 -19.078 1 98.19 296 GLY A O 1
ATOM 2183 N N . ARG A 1 297 ? 12.594 -26.969 -20.969 1 98.44 297 ARG A N 1
ATOM 2184 C CA . ARG A 1 297 ? 13.977 -26.516 -21.031 1 98.44 297 ARG A CA 1
ATOM 2185 C C . ARG A 1 297 ? 14.055 -25.141 -21.688 1 98.44 297 ARG A C 1
ATOM 2187 O O . ARG A 1 297 ? 13.156 -24.734 -22.438 1 98.44 297 ARG A O 1
ATOM 2194 N N . VAL A 1 298 ? 15.148 -24.516 -21.375 1 98.75 298 VAL A N 1
ATOM 2195 C CA . VAL A 1 298 ? 15.445 -23.219 -21.984 1 98.75 298 VAL A CA 1
ATOM 2196 C C . VAL A 1 298 ? 16.328 -23.422 -23.219 1 98.75 298 VAL A C 1
ATOM 2198 O O . VAL A 1 298 ? 17.312 -24.156 -23.172 1 98.75 298 VAL A O 1
ATOM 2201 N N . VAL A 1 299 ? 15.992 -22.797 -24.281 1 98.62 299 VAL A N 1
ATOM 2202 C CA . VAL A 1 299 ? 16.766 -22.875 -25.516 1 98.62 299 VAL A CA 1
ATOM 2203 C C . VAL A 1 299 ? 17.031 -21.469 -26.047 1 98.62 299 VAL A C 1
ATOM 2205 O O . VAL A 1 299 ? 16.484 -20.484 -25.547 1 98.62 299 VAL A O 1
ATOM 2208 N N . SER A 1 300 ? 17.938 -21.422 -27 1 98.38 300 SER A N 1
ATOM 2209 C CA . SER A 1 300 ? 18.266 -20.125 -27.578 1 98.38 300 SER A CA 1
ATOM 2210 C C . SER A 1 300 ? 17.078 -19.531 -28.328 1 98.38 300 SER A C 1
ATOM 2212 O O . SER A 1 300 ? 16.328 -20.25 -29 1 98.38 300 SER A O 1
ATOM 2214 N N . GLY A 1 301 ? 16.891 -18.281 -28.203 1 97.12 301 GLY A N 1
ATOM 2215 C CA . GLY A 1 301 ? 15.82 -17.594 -28.891 1 97.12 301 GLY A CA 1
ATOM 2216 C C . GLY A 1 301 ? 15.578 -16.188 -28.375 1 97.12 301 GLY A C 1
ATOM 2217 O O . GLY A 1 301 ? 16.422 -15.633 -27.656 1 97.12 301 GLY A O 1
ATOM 2218 N N . ALA A 1 302 ? 14.398 -15.57 -28.797 1 94.94 302 ALA A N 1
ATOM 2219 C CA . ALA A 1 302 ? 14.188 -14.141 -28.594 1 94.94 302 ALA A CA 1
ATOM 2220 C C . ALA A 1 302 ? 13.07 -13.891 -27.578 1 94.94 302 ALA A C 1
ATOM 2222 O O . ALA A 1 302 ? 12.5 -12.797 -27.531 1 94.94 302 ALA A O 1
ATOM 2223 N N . GLY A 1 303 ? 12.664 -14.969 -26.828 1 97.31 303 GLY A N 1
ATOM 2224 C CA . GLY A 1 303 ? 11.695 -14.695 -25.781 1 97.31 303 GLY A CA 1
ATOM 2225 C C . GLY A 1 303 ? 10.344 -15.336 -26.031 1 97.31 303 GLY A C 1
ATOM 2226 O O . GLY A 1 303 ? 9.312 -14.805 -25.609 1 97.31 303 GLY A O 1
ATOM 2227 N N . GLN A 1 304 ? 10.305 -16.484 -26.703 1 97.31 304 GLN A N 1
ATOM 2228 C CA . GLN A 1 304 ? 9.062 -17.188 -26.984 1 97.31 304 GLN A CA 1
ATOM 2229 C C . GLN A 1 304 ? 8.938 -18.453 -26.125 1 97.31 304 GLN A C 1
ATOM 2231 O O . GLN A 1 304 ? 9.945 -19.016 -25.688 1 97.31 304 GLN A O 1
ATOM 2236 N N . VAL A 1 305 ? 7.68 -18.797 -25.922 1 98.5 305 VAL A N 1
ATOM 2237 C CA . VAL A 1 305 ? 7.391 -20.062 -25.25 1 98.5 305 VAL A CA 1
ATOM 2238 C C . VAL A 1 305 ? 6.758 -21.047 -26.234 1 98.5 305 VAL A C 1
ATOM 2240 O O . VAL A 1 305 ? 5.848 -20.672 -26.984 1 98.5 305 VAL A O 1
ATOM 2243 N N . ILE A 1 306 ? 7.25 -22.203 -26.281 1 97.94 306 ILE A N 1
ATOM 2244 C CA . ILE A 1 306 ? 6.77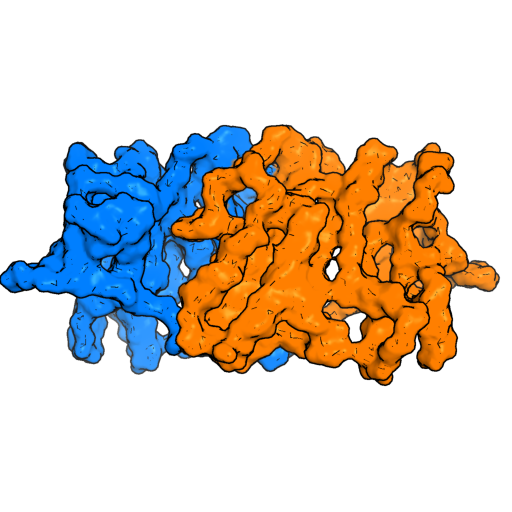7 -23.25 -27.203 1 97.94 306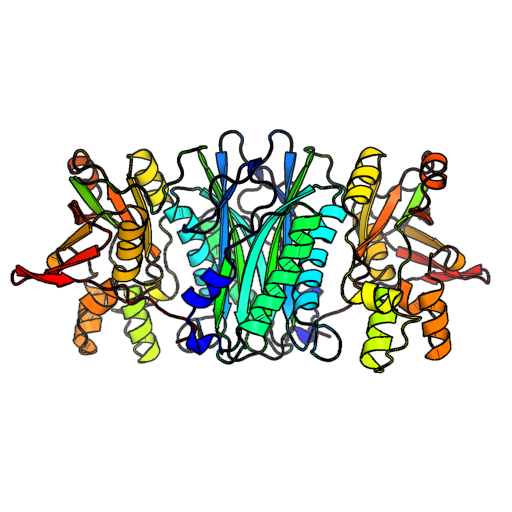 ILE A CA 1
ATOM 2245 C C . ILE A 1 306 ? 6.227 -24.422 -26.406 1 97.94 306 ILE A C 1
ATOM 2247 O O . ILE A 1 306 ? 6.883 -24.922 -25.484 1 97.94 306 ILE A O 1
ATOM 2251 N N . LEU A 1 307 ? 5.039 -24.828 -26.719 1 97.69 307 LEU A N 1
ATOM 2252 C CA . LEU A 1 307 ? 4.398 -25.984 -26.094 1 97.69 307 LEU A CA 1
ATOM 2253 C C . LEU A 1 307 ? 4.434 -27.188 -27.016 1 97.69 307 LEU A C 1
ATOM 2255 O O . LEU A 1 307 ? 4.035 -27.109 -28.172 1 97.69 307 LEU A O 1
ATOM 2259 N N . ARG A 1 308 ? 4.922 -28.266 -26.547 1 97.06 308 ARG A N 1
ATOM 2260 C CA . ARG A 1 308 ? 4.848 -29.547 -27.25 1 97.06 308 ARG A CA 1
ATOM 2261 C C . ARG A 1 308 ? 3.691 -30.391 -26.719 1 97.06 308 ARG A C 1
ATOM 2263 O O . ARG A 1 308 ? 3.578 -30.609 -25.5 1 97.06 308 ARG A O 1
ATOM 2270 N N . THR A 1 309 ? 2.916 -30.859 -27.625 1 94.31 309 THR A N 1
ATOM 2271 C CA . THR A 1 309 ? 1.759 -31.656 -27.234 1 94.31 309 THR A CA 1
ATOM 2272 C C . THR A 1 309 ? 2.121 -33.125 -27.156 1 94.31 309 THR A C 1
ATOM 2274 O O . THR A 1 309 ? 3.238 -33.531 -27.5 1 94.31 309 THR A O 1
ATOM 2277 N N . ALA A 1 310 ? 1.141 -33.875 -26.688 1 91.88 310 ALA A N 1
ATOM 2278 C CA . ALA A 1 310 ? 1.349 -35.281 -26.516 1 91.88 310 ALA A CA 1
ATOM 2279 C C . ALA A 1 310 ? 1.658 -35.969 -27.859 1 91.88 310 ALA A C 1
ATOM 2281 O O . ALA A 1 310 ? 2.424 -36.938 -27.906 1 91.88 310 ALA A O 1
ATOM 2282 N N . ASP A 1 311 ? 1.12 -35.438 -28.953 1 93.06 311 ASP A N 1
ATOM 2283 C CA . ASP A 1 311 ? 1.304 -36.031 -30.281 1 93.06 311 ASP A CA 1
ATOM 2284 C C . ASP A 1 311 ? 2.609 -35.562 -30.906 1 93.06 311 ASP A C 1
ATOM 2286 O O . ASP A 1 311 ? 2.936 -35.938 -32.031 1 93.06 311 ASP A O 1
ATOM 2290 N N . GLY A 1 312 ? 3.248 -34.688 -30.266 1 92.75 312 GLY A N 1
ATOM 2291 C CA . GLY A 1 312 ? 4.551 -34.25 -30.734 1 92.75 312 GLY A CA 1
ATOM 2292 C C . GLY A 1 312 ? 4.492 -32.938 -31.5 1 92.75 312 GLY A C 1
ATOM 2293 O O . GLY A 1 312 ? 5.527 -32.406 -31.906 1 92.75 312 GLY A O 1
ATOM 2294 N N . GLU A 1 313 ? 3.324 -32.406 -31.578 1 94.62 313 GLU A N 1
ATOM 2295 C CA . GLU A 1 313 ? 3.184 -31.125 -32.25 1 94.62 313 GLU A CA 1
ATOM 2296 C C . GLU A 1 313 ? 3.619 -29.969 -31.344 1 94.62 313 GLU A C 1
ATOM 2298 O O . GLU A 1 313 ? 3.512 -30.062 -30.125 1 94.62 313 GLU A O 1
ATOM 2303 N N . THR A 1 314 ? 4.18 -28.938 -32 1 95.19 314 THR A N 1
ATOM 2304 C CA . THR A 1 314 ? 4.621 -27.766 -31.25 1 95.19 314 THR A CA 1
ATOM 2305 C C . THR A 1 314 ? 3.855 -26.516 -31.688 1 95.19 314 THR A C 1
ATOM 2307 O O . THR A 1 314 ? 3.539 -26.359 -32.875 1 95.19 314 THR A O 1
ATOM 2310 N N . TYR A 1 315 ? 3.484 -25.734 -30.703 1 93.81 315 TYR A N 1
ATOM 2311 C CA . TYR A 1 315 ? 2.82 -24.469 -31 1 93.81 315 TYR A CA 1
ATOM 2312 C C . TYR A 1 315 ? 3.328 -23.359 -30.078 1 93.81 315 TYR A C 1
ATOM 2314 O O . TYR A 1 315 ? 3.74 -23.625 -28.953 1 93.81 315 TYR A O 1
ATOM 2322 N N . PRO A 1 316 ? 3.338 -22.172 -30.641 1 95.44 316 PRO A N 1
ATOM 2323 C CA . PRO A 1 316 ? 3.627 -21.047 -29.75 1 95.44 316 PRO A CA 1
ATOM 2324 C C . PRO A 1 316 ? 2.59 -20.891 -28.641 1 95.44 316 PRO A C 1
ATOM 2326 O O . PRO A 1 316 ? 1.387 -20.984 -28.891 1 95.44 316 PRO A O 1
ATOM 2329 N N . LEU A 1 317 ? 3.037 -20.844 -27.453 1 95.38 317 LEU A N 1
ATOM 2330 C CA . LEU A 1 317 ? 2.182 -20.547 -26.312 1 95.38 317 LEU A CA 1
ATOM 2331 C C . LEU A 1 317 ? 2.176 -19.062 -26 1 95.38 317 LEU A C 1
ATOM 2333 O O . LEU A 1 317 ? 3.078 -18.547 -25.328 1 95.38 317 LEU A O 1
ATOM 2337 N N . GLU A 1 318 ? 1.14 -18.344 -26.422 1 89.69 318 GLU A N 1
ATOM 2338 C CA . GLU A 1 318 ? 1.053 -16.891 -26.25 1 89.69 318 GLU A CA 1
ATOM 2339 C C . GLU A 1 318 ? 0.593 -16.531 -24.844 1 89.69 318 GLU A C 1
ATOM 2341 O O . GLU A 1 318 ? -0.12 -17.312 -24.203 1 89.69 318 GLU A O 1
ATOM 2346 N N . ALA A 1 319 ? 1.132 -15.375 -24.516 1 84.38 319 ALA A N 1
ATOM 2347 C CA . ALA A 1 319 ? 0.682 -14.875 -23.219 1 84.38 319 ALA A CA 1
ATOM 2348 C C . ALA A 1 319 ? -0.805 -14.531 -23.25 1 84.38 319 ALA A C 1
ATOM 2350 O O . ALA A 1 319 ? -1.268 -13.82 -24.141 1 84.38 319 ALA A O 1
ATOM 2351 N N . LYS A 1 320 ? -1.693 -15.234 -22.672 1 71.19 320 LYS A N 1
ATOM 2352 C CA . LYS A 1 320 ? -3.119 -14.93 -22.578 1 71.19 320 LYS A CA 1
ATOM 2353 C C . LYS A 1 320 ? -3.527 -14.625 -21.141 1 71.19 320 LYS A C 1
ATOM 2355 O O . LYS A 1 320 ? -4.719 -14.602 -20.812 1 71.19 320 LYS A O 1
ATOM 2360 N N . GLY A 1 321 ? -2.752 -13.914 -20.5 1 59.38 321 GLY A N 1
ATOM 2361 C CA . GLY A 1 321 ? -3.082 -13.711 -19.094 1 59.38 321 GLY A CA 1
ATOM 2362 C C . GLY A 1 321 ? -4.258 -12.773 -18.891 1 59.38 321 GLY A C 1
ATOM 2363 O O . GLY A 1 321 ? -4.859 -12.305 -19.844 1 59.38 321 GLY A O 1
ATOM 2364 N N . TYR A 1 322 ? -4.809 -12.688 -17.766 1 57.69 322 TYR A N 1
ATOM 2365 C CA . TYR A 1 322 ? -5.934 -11.852 -17.344 1 57.69 322 TYR A CA 1
ATOM 2366 C C . TYR A 1 322 ? -5.625 -10.375 -17.562 1 57.69 322 TYR A C 1
ATOM 2368 O O . TYR A 1 322 ? -4.543 -9.898 -17.203 1 57.69 322 TYR A O 1
ATOM 2376 N N . ASP A 1 323 ? -6.387 -9.758 -18.453 1 66.06 323 ASP A N 1
ATOM 2377 C CA . ASP A 1 323 ? -6.309 -8.312 -18.641 1 66.06 323 ASP A CA 1
ATOM 2378 C C . ASP A 1 323 ? -7.496 -7.609 -18 1 66.06 323 ASP A C 1
ATOM 2380 O O . ASP A 1 323 ? -8.633 -7.742 -18.453 1 66.06 323 ASP A O 1
ATOM 2384 N N . HIS A 1 324 ? -7.262 -6.809 -17.031 1 68.94 324 HIS A N 1
ATOM 2385 C CA . HIS A 1 324 ? -8.312 -6.195 -16.234 1 68.94 324 HIS A CA 1
ATOM 2386 C C . HIS A 1 324 ? -9.125 -5.203 -17.047 1 68.94 324 HIS A C 1
ATOM 2388 O O . HIS A 1 324 ? -10.234 -4.828 -16.656 1 68.94 324 HIS A O 1
ATOM 2394 N N . PHE A 1 325 ? -8.641 -4.711 -18.078 1 66.56 325 PHE A N 1
ATOM 2395 C CA . PHE A 1 325 ? -9.32 -3.641 -18.781 1 66.56 325 PHE A CA 1
ATOM 2396 C C . PHE A 1 325 ? -9.945 -4.156 -20.078 1 66.56 325 PHE A C 1
ATOM 2398 O O . PHE A 1 325 ? -10.516 -3.385 -20.844 1 66.56 325 PHE A O 1
ATOM 2405 N N . LYS A 1 326 ? -9.688 -5.387 -20.344 1 68.25 326 LYS A N 1
ATOM 2406 C CA . LYS A 1 326 ? -10.328 -5.957 -21.531 1 68.25 326 LYS A CA 1
ATOM 2407 C C . LYS A 1 326 ? -11.414 -6.953 -21.125 1 68.25 326 LYS A C 1
ATOM 2409 O O . LYS A 1 326 ? -11.328 -7.586 -20.078 1 68.25 326 LYS A O 1
ATOM 2414 N N . MET B 1 1 ? -8.781 8.539 -25.625 1 87.69 1 MET B N 1
ATOM 2415 C CA . MET B 1 1 ? -8.523 7.102 -25.547 1 87.69 1 MET B CA 1
ATOM 2416 C C . MET B 1 1 ? -8.773 6.578 -24.141 1 87.69 1 MET B C 1
ATOM 2418 O O . MET B 1 1 ? -8.398 7.223 -23.156 1 87.69 1 MET B O 1
ATOM 2422 N N . LYS B 1 2 ? -9.523 5.574 -24.141 1 89.44 2 LYS B N 1
ATOM 2423 C CA . LYS B 1 2 ? -9.859 4.988 -22.844 1 89.44 2 LYS B CA 1
ATOM 2424 C C . LYS B 1 2 ? -8.883 3.877 -22.469 1 89.44 2 LYS B C 1
ATOM 2426 O O . LYS B 1 2 ? -8.211 3.318 -23.344 1 89.44 2 LYS B O 1
ATOM 2431 N N . VAL B 1 3 ? -8.758 3.57 -21.125 1 85.12 3 VAL B N 1
ATOM 2432 C CA . VAL B 1 3 ? -7.84 2.545 -20.641 1 85.12 3 VAL B CA 1
ATOM 2433 C C . VAL B 1 3 ? -8.25 1.183 -21.203 1 85.12 3 VAL B C 1
ATOM 2435 O O . VAL B 1 3 ? -7.395 0.336 -21.484 1 85.12 3 VAL B O 1
ATOM 2438 N N . SER B 1 4 ? -9.523 1.006 -21.422 1 82.69 4 SER B N 1
ATOM 2439 C CA . SER B 1 4 ? -10.008 -0.245 -21.984 1 82.69 4 SER B CA 1
ATOM 2440 C C . SER B 1 4 ? -9.5 -0.428 -23.422 1 82.69 4 SER B C 1
ATOM 2442 O O . SER B 1 4 ? -9.391 -1.557 -23.906 1 82.69 4 SER B O 1
ATOM 2444 N N . ASP B 1 5 ? -9.172 0.732 -24.047 1 82.44 5 ASP B N 1
ATOM 2445 C CA . ASP B 1 5 ? -8.688 0.711 -25.422 1 82.44 5 ASP B CA 1
ATOM 2446 C C . ASP B 1 5 ? -7.223 0.28 -25.469 1 82.44 5 ASP B C 1
ATOM 2448 O O . ASP B 1 5 ? -6.812 -0.435 -26.391 1 82.44 5 ASP B O 1
ATOM 2452 N N . THR B 1 6 ? -6.41 0.629 -24.516 1 77.75 6 THR B N 1
ATOM 2453 C CA . THR B 1 6 ? -4.969 0.414 -24.516 1 77.75 6 THR B CA 1
ATOM 2454 C C . THR B 1 6 ? -4.605 -0.851 -23.75 1 77.75 6 THR B C 1
ATOM 2456 O O . THR B 1 6 ? -3.553 -1.446 -23.969 1 77.75 6 THR B O 1
ATOM 2459 N N . GLY B 1 7 ? -5.5 -1.221 -22.906 1 75.75 7 GLY B N 1
ATOM 2460 C CA . GLY B 1 7 ? -5.191 -2.334 -22.016 1 75.75 7 GLY B CA 1
ATOM 2461 C C . GLY B 1 7 ? -4.277 -1.947 -20.875 1 75.75 7 GLY B C 1
ATOM 2462 O O . GLY B 1 7 ? -3.801 -0.812 -20.797 1 75.75 7 GLY B O 1
ATOM 2463 N N . GLU B 1 8 ? -4.117 -2.848 -20.016 1 75 8 GLU B N 1
ATOM 2464 C CA . GLU B 1 8 ? -3.32 -2.631 -18.812 1 75 8 GLU B CA 1
ATOM 2465 C C . GLU B 1 8 ? -1.868 -2.316 -19.156 1 75 8 GLU B C 1
ATOM 2467 O O . GLU B 1 8 ? -1.278 -1.389 -18.609 1 75 8 GLU B O 1
ATOM 2472 N N . PHE B 1 9 ? -1.343 -2.881 -20.094 1 69.19 9 PHE B N 1
ATOM 2473 C CA . PHE B 1 9 ? 0.071 -2.766 -20.438 1 69.19 9 PHE B CA 1
ATOM 2474 C C . PHE B 1 9 ? 0.357 -1.433 -21.109 1 69.19 9 PHE B C 1
ATOM 2476 O O . PHE B 1 9 ? 1.401 -0.82 -20.875 1 69.19 9 PHE B O 1
ATOM 2483 N N . GLY B 1 10 ? -0.572 -1.047 -21.906 1 69.12 10 GLY B N 1
ATOM 2484 C CA . GLY B 1 10 ? -0.414 0.257 -22.531 1 69.12 10 GLY B CA 1
ATOM 2485 C C . GLY B 1 10 ? -0.369 1.396 -21.531 1 69.12 10 GLY B C 1
ATOM 2486 O O . GLY B 1 10 ? 0.474 2.289 -21.641 1 69.12 10 GLY B O 1
ATOM 2487 N N . PHE B 1 11 ? -1.134 1.219 -20.578 1 78.38 11 PHE B N 1
ATOM 2488 C CA . PHE B 1 11 ? -1.179 2.23 -19.531 1 78.38 11 PHE B CA 1
ATOM 2489 C C . PHE B 1 11 ? 0.099 2.207 -18.688 1 78.38 11 PHE B C 1
ATOM 2491 O O . PHE B 1 11 ? 0.694 3.256 -18.438 1 78.38 11 PHE B O 1
ATOM 2498 N N . ILE B 1 12 ? 0.556 1.043 -18.344 1 77.62 12 ILE B N 1
ATOM 2499 C CA . ILE B 1 12 ? 1.753 0.912 -17.516 1 77.62 12 ILE B CA 1
ATOM 2500 C C . ILE B 1 12 ? 2.953 1.5 -18.25 1 77.62 12 ILE B C 1
ATOM 2502 O O . ILE B 1 12 ? 3.803 2.158 -17.641 1 77.62 12 ILE B O 1
ATOM 2506 N N . ASP B 1 13 ? 3.002 1.32 -19.5 1 77.88 13 ASP B N 1
ATOM 2507 C CA . ASP B 1 13 ? 4.09 1.86 -20.312 1 77.88 13 ASP B CA 1
ATOM 2508 C C . ASP B 1 13 ? 4.102 3.387 -20.266 1 77.88 13 ASP B C 1
ATOM 2510 O O . ASP B 1 13 ? 5.168 4.008 -20.312 1 77.88 13 ASP B O 1
ATOM 2514 N N . ALA B 1 14 ? 2.967 3.877 -20.094 1 76 14 ALA B N 1
ATOM 2515 C CA . ALA B 1 14 ? 2.83 5.332 -20.109 1 76 14 ALA B CA 1
ATOM 2516 C C . ALA B 1 14 ? 3.303 5.934 -18.781 1 76 14 ALA B C 1
ATOM 2518 O O . ALA B 1 14 ? 3.729 7.09 -18.734 1 76 14 ALA B O 1
ATOM 2519 N N . ILE B 1 15 ? 3.311 5.121 -17.828 1 81.31 15 ILE B N 1
ATOM 2520 C CA . ILE B 1 15 ? 3.518 5.754 -16.516 1 81.31 15 ILE B CA 1
ATOM 2521 C C . ILE B 1 15 ? 4.824 5.258 -15.906 1 81.31 15 ILE B C 1
ATOM 2523 O O . ILE B 1 15 ? 5.305 5.816 -14.922 1 81.31 15 ILE B O 1
ATOM 2527 N N . LYS B 1 16 ? 5.477 4.371 -16.531 1 82.94 16 LYS B N 1
ATOM 2528 C CA . LYS B 1 16 ? 6.609 3.701 -15.906 1 82.94 16 LYS B CA 1
ATOM 2529 C C . LYS B 1 16 ? 7.891 4.516 -16.078 1 82.94 16 LYS B C 1
ATOM 2531 O O . LYS B 1 16 ? 8.938 4.16 -15.531 1 82.94 16 LYS B O 1
ATOM 2536 N N . THR B 1 17 ? 7.793 5.609 -16.719 1 86.06 17 THR B N 1
ATOM 2537 C CA . THR B 1 17 ? 8.992 6.41 -16.953 1 86.06 17 THR B CA 1
ATOM 2538 C C . THR B 1 17 ? 9.078 7.547 -15.938 1 86.06 17 THR B C 1
ATOM 2540 O O . THR B 1 17 ? 8.07 7.953 -15.359 1 86.06 17 THR B O 1
ATOM 2543 N N . ASN B 1 18 ? 10.258 7.996 -15.68 1 91.25 18 ASN B N 1
ATOM 2544 C CA . ASN B 1 18 ? 10.516 9.125 -14.797 1 91.25 18 ASN B CA 1
ATOM 2545 C C . ASN B 1 18 ? 9.961 8.875 -13.391 1 91.25 18 ASN B C 1
ATOM 2547 O O . ASN B 1 18 ? 9.219 9.695 -12.859 1 91.25 18 ASN B O 1
ATOM 2551 N N . THR B 1 19 ? 10.312 7.676 -12.906 1 93.06 19 THR B N 1
ATOM 2552 C CA . THR B 1 19 ? 9.773 7.277 -11.609 1 93.06 19 THR B CA 1
ATOM 2553 C C . THR B 1 19 ? 10.883 7.168 -10.57 1 93.06 19 THR B C 1
ATOM 2555 O O . THR B 1 19 ? 10.609 6.984 -9.383 1 93.06 19 THR B O 1
ATOM 2558 N N . LEU B 1 20 ? 12.148 7.25 -11.039 1 93.69 20 LEU B N 1
ATOM 2559 C CA . LEU B 1 20 ? 13.289 7.145 -10.141 1 93.69 20 LEU B CA 1
ATOM 2560 C C . LEU B 1 20 ? 13.992 8.484 -9.984 1 93.69 20 LEU B C 1
ATOM 2562 O O . LEU B 1 20 ? 14.469 9.055 -10.977 1 93.69 20 LEU B O 1
ATOM 2566 N N . PHE B 1 21 ? 14.094 8.906 -8.727 1 94.06 21 PHE B N 1
ATOM 2567 C CA . PHE B 1 21 ? 14.656 10.234 -8.477 1 94.06 21 PHE B CA 1
ATOM 2568 C C . PHE B 1 21 ? 15.891 10.141 -7.594 1 94.06 21 PHE B C 1
ATOM 2570 O O . PHE B 1 21 ? 16.703 11.07 -7.547 1 94.06 21 PHE B O 1
ATOM 2577 N N . ASP B 1 22 ? 16.062 9.102 -6.848 1 93.75 22 ASP B N 1
ATOM 2578 C CA . ASP B 1 22 ? 17.281 8.688 -6.152 1 93.75 22 ASP B CA 1
ATOM 2579 C C . ASP B 1 22 ? 17.578 7.211 -6.398 1 93.75 22 ASP B C 1
ATOM 2581 O O . ASP B 1 22 ? 17.125 6.348 -5.648 1 93.75 22 ASP B O 1
ATOM 2585 N N . GLU B 1 23 ? 18.359 6.898 -7.262 1 91.19 23 GLU B N 1
ATOM 2586 C CA . GLU B 1 23 ? 18.625 5.539 -7.715 1 91.19 23 GLU B CA 1
ATOM 2587 C C . GLU B 1 23 ? 19.516 4.789 -6.727 1 91.19 23 GLU B C 1
ATOM 2589 O O . GLU B 1 23 ? 19.594 3.561 -6.77 1 91.19 23 GLU B O 1
ATOM 2594 N N . SER B 1 24 ? 20.125 5.496 -5.859 1 91.12 24 SER B N 1
ATOM 2595 C CA . SER B 1 24 ? 21.125 4.891 -4.98 1 91.12 24 SER B CA 1
ATOM 2596 C C . SER B 1 24 ? 20.469 3.906 -4.008 1 91.12 24 SER B C 1
ATOM 2598 O O . SER B 1 24 ? 21.141 3.025 -3.469 1 91.12 24 SER B O 1
ATOM 2600 N N . THR B 1 25 ? 19.203 4.004 -3.814 1 91.56 25 THR B N 1
ATOM 2601 C CA . THR B 1 25 ? 18.531 3.15 -2.836 1 91.56 25 THR B CA 1
ATOM 2602 C C . THR B 1 25 ? 17.719 2.057 -3.533 1 91.56 25 THR B C 1
ATOM 2604 O O . THR B 1 25 ? 17.141 1.194 -2.873 1 91.56 25 THR B O 1
ATOM 2607 N N . VAL B 1 26 ? 17.703 2.096 -4.879 1 95.31 26 VAL B N 1
ATOM 2608 C CA . VAL B 1 26 ? 16.875 1.158 -5.625 1 95.31 26 VAL B CA 1
ATOM 2609 C C . VAL B 1 26 ? 17.75 0.094 -6.277 1 95.31 26 VAL B C 1
ATOM 2611 O O . VAL B 1 26 ? 18.703 0.418 -6.984 1 95.31 26 VAL B O 1
ATOM 2614 N N . VAL B 1 27 ? 17.5 -1.129 -5.953 1 94.75 27 VAL B N 1
ATOM 2615 C CA . VAL B 1 27 ? 18.203 -2.24 -6.582 1 94.75 27 VAL B CA 1
ATOM 2616 C C . VAL B 1 27 ? 17.5 -2.645 -7.871 1 94.75 27 VAL B C 1
ATOM 2618 O O . VAL B 1 27 ? 18.125 -2.822 -8.914 1 94.75 27 VAL B O 1
ATOM 2621 N N . LYS B 1 28 ? 16.188 -2.777 -7.848 1 93.06 28 LYS B N 1
ATOM 2622 C CA . LYS B 1 28 ? 15.344 -3.111 -8.992 1 93.06 28 LYS B CA 1
ATOM 2623 C C . LYS B 1 28 ? 13.961 -2.496 -8.852 1 93.06 28 LYS B C 1
ATOM 2625 O O . LYS B 1 28 ? 13.258 -2.744 -7.863 1 93.06 28 LYS B O 1
ATOM 2630 N N . GLY B 1 29 ? 13.594 -1.711 -9.836 1 89.81 29 GLY B N 1
ATOM 2631 C CA . GLY B 1 29 ? 12.281 -1.084 -9.852 1 89.81 29 GLY B CA 1
ATOM 2632 C C . GLY B 1 29 ? 11.219 -1.942 -10.516 1 89.81 29 GLY B C 1
ATOM 2633 O O . GLY B 1 29 ? 11.148 -3.148 -10.266 1 89.81 29 GLY B O 1
ATOM 2634 N N . ILE B 1 30 ? 10.414 -1.351 -11.305 1 83.5 30 ILE B N 1
ATOM 2635 C CA . ILE B 1 30 ? 9.289 -1.976 -11.977 1 83.5 30 ILE B CA 1
ATOM 2636 C C . ILE B 1 30 ? 9.789 -3.068 -12.922 1 83.5 30 ILE B C 1
ATOM 2638 O O . ILE B 1 30 ? 10.75 -2.861 -13.664 1 83.5 30 ILE B O 1
ATOM 2642 N N . GLY B 1 31 ? 9.102 -4.309 -12.805 1 84.31 31 GLY B N 1
ATOM 2643 C CA . GLY B 1 31 ? 9.445 -5.297 -13.812 1 84.31 31 GLY B CA 1
ATOM 2644 C C . GLY B 1 31 ? 9.484 -6.715 -13.281 1 84.31 31 GLY B C 1
ATOM 2645 O O . GLY B 1 31 ? 9.633 -7.668 -14.039 1 84.31 31 GLY B O 1
ATOM 2646 N N . ASP B 1 32 ? 9.406 -6.914 -11.953 1 93 32 ASP B N 1
ATOM 2647 C CA . ASP B 1 32 ? 9.391 -8.227 -11.312 1 93 32 ASP B CA 1
ATOM 2648 C C . ASP B 1 32 ? 8.25 -8.328 -10.305 1 93 32 ASP B C 1
ATOM 2650 O O . ASP B 1 32 ? 7.371 -7.469 -10.258 1 93 32 ASP B O 1
ATOM 2654 N N . ASP B 1 33 ? 8.141 -9.469 -9.617 1 93.69 33 ASP B N 1
ATOM 2655 C CA . ASP B 1 33 ? 7.047 -9.703 -8.68 1 93.69 33 ASP B CA 1
ATOM 2656 C C . ASP B 1 33 ? 7.09 -8.695 -7.531 1 93.69 33 ASP B C 1
ATOM 2658 O O . ASP B 1 33 ? 6.051 -8.367 -6.949 1 93.69 33 ASP B O 1
ATOM 2662 N N . CYS B 1 34 ? 8.32 -8.312 -7.188 1 96.81 34 CYS B N 1
ATOM 2663 C CA . CYS B 1 34 ? 8.539 -7.234 -6.223 1 96.81 34 CYS B CA 1
ATOM 2664 C C . CYS B 1 34 ? 9.539 -6.215 -6.762 1 96.81 34 CYS B C 1
ATOM 2666 O O . CYS B 1 34 ? 10.344 -6.527 -7.641 1 96.81 34 CYS B O 1
ATOM 2668 N N . ALA B 1 35 ? 9.445 -5.008 -6.27 1 97.06 35 ALA B N 1
ATOM 2669 C CA . ALA B 1 35 ? 10.594 -4.105 -6.348 1 97.06 35 ALA B CA 1
ATOM 2670 C C . ALA B 1 35 ? 11.602 -4.398 -5.238 1 97.06 35 ALA B C 1
ATOM 2672 O O . ALA B 1 35 ? 11.242 -4.988 -4.211 1 97.06 35 ALA B O 1
ATOM 2673 N N . ILE B 1 36 ? 12.82 -4.055 -5.461 1 98.38 36 ILE B N 1
ATOM 2674 C CA . ILE B 1 36 ? 13.898 -4.293 -4.508 1 98.38 36 ILE B CA 1
ATOM 2675 C C . ILE B 1 36 ? 14.578 -2.973 -4.152 1 98.38 36 ILE B C 1
ATOM 2677 O O . ILE B 1 36 ? 14.938 -2.195 -5.043 1 98.38 36 ILE B O 1
ATOM 2681 N N . TYR B 1 37 ? 14.695 -2.711 -2.879 1 97.88 37 TYR B N 1
ATOM 2682 C CA . TYR B 1 37 ? 15.445 -1.54 -2.436 1 97.88 37 TYR B CA 1
ATOM 2683 C C . TYR B 1 37 ? 16.312 -1.873 -1.227 1 97.88 37 TYR B C 1
ATOM 2685 O O . TYR B 1 37 ? 16.156 -2.936 -0.62 1 97.88 37 TYR B O 1
ATOM 2693 N N . ARG B 1 38 ? 17.297 -1.032 -0.93 1 96.12 38 ARG B N 1
ATOM 2694 C CA . ARG B 1 38 ? 18.203 -1.215 0.193 1 96.12 38 ARG B CA 1
ATOM 2695 C C . ARG B 1 38 ? 17.938 -0.195 1.294 1 96.12 38 ARG B C 1
ATOM 2697 O O . ARG B 1 38 ? 17.922 1.011 1.041 1 96.12 38 ARG B O 1
ATOM 2704 N N . ALA B 1 39 ? 17.656 -0.704 2.475 1 95.06 39 ALA B N 1
ATOM 2705 C CA . ALA B 1 39 ? 17.531 0.163 3.643 1 95.06 39 ALA B CA 1
ATOM 2706 C C . ALA B 1 39 ? 18.891 0.66 4.109 1 95.06 39 ALA B C 1
ATOM 2708 O O . ALA B 1 39 ? 19.875 -0.086 4.082 1 95.06 39 ALA B O 1
ATOM 2709 N N . ALA B 1 40 ? 18.922 1.863 4.562 1 94.44 40 ALA B N 1
ATOM 2710 C CA . ALA B 1 40 ? 20.172 2.404 5.066 1 94.44 40 ALA B CA 1
ATOM 2711 C C . ALA B 1 40 ? 20.547 1.757 6.398 1 94.44 40 ALA B C 1
ATOM 2713 O O . ALA B 1 40 ? 19.688 1.521 7.246 1 94.44 40 ALA B O 1
ATOM 2714 N N . ILE B 1 41 ? 21.859 1.51 6.551 1 94.81 41 ILE B N 1
ATOM 2715 C CA . ILE B 1 41 ? 22.359 0.968 7.812 1 94.81 41 ILE B CA 1
ATOM 2716 C C . ILE B 1 41 ? 22.234 2.025 8.906 1 94.81 41 ILE B C 1
ATOM 2718 O O . ILE B 1 41 ? 22.562 3.195 8.688 1 94.81 41 ILE B O 1
ATOM 2722 N N . GLY B 1 42 ? 21.766 1.643 10.07 1 96.44 42 GLY B N 1
ATOM 2723 C CA . GLY B 1 42 ? 21.641 2.568 11.18 1 96.44 42 GLY B CA 1
ATOM 2724 C C . GLY B 1 42 ? 20.344 3.344 11.18 1 96.44 42 GLY B C 1
ATOM 2725 O O . GLY B 1 42 ? 20.156 4.273 11.969 1 96.44 42 GLY B O 1
ATOM 2726 N N . TYR B 1 43 ? 19.469 2.949 10.32 1 97.62 43 TYR B N 1
ATOM 2727 C CA . TYR B 1 43 ? 18.172 3.619 10.227 1 97.62 43 TYR B CA 1
ATOM 2728 C C . TYR B 1 43 ? 17.031 2.633 10.453 1 97.62 43 TYR B C 1
ATOM 2730 O O . TYR B 1 43 ? 17.141 1.459 10.094 1 97.62 43 TYR B O 1
ATOM 2738 N N . ASP B 1 44 ? 15.961 3.086 11.078 1 98.12 44 ASP B N 1
ATOM 2739 C CA . ASP B 1 44 ? 14.68 2.377 11.117 1 98.12 44 ASP B CA 1
ATOM 2740 C C . ASP B 1 44 ? 13.828 2.721 9.898 1 98.12 44 ASP B C 1
ATOM 2742 O O . ASP B 1 44 ? 13.961 3.805 9.328 1 98.12 44 ASP B O 1
ATOM 2746 N N . GLN B 1 45 ? 13.016 1.773 9.516 1 98.38 45 GLN B N 1
ATOM 2747 C CA . GLN B 1 45 ? 12.109 1.981 8.391 1 98.38 45 GLN B CA 1
ATOM 2748 C C . GLN B 1 45 ? 10.758 2.512 8.859 1 98.38 45 GLN B C 1
ATOM 2750 O O . GLN B 1 45 ? 10.242 2.074 9.891 1 98.38 45 GLN B O 1
ATOM 2755 N N . LEU B 1 46 ? 10.234 3.477 8.18 1 98.75 46 LEU B N 1
ATOM 2756 C CA . LEU B 1 46 ? 8.883 3.994 8.352 1 98.75 46 LEU B CA 1
ATOM 2757 C C . LEU B 1 46 ? 7.965 3.533 7.223 1 98.75 46 LEU B C 1
ATOM 2759 O O . LEU B 1 46 ? 8.383 3.484 6.066 1 98.75 46 LEU B O 1
ATOM 2763 N N . ILE B 1 47 ? 6.734 3.15 7.523 1 98.81 47 ILE B N 1
ATOM 2764 C CA . ILE B 1 47 ? 5.801 2.768 6.473 1 98.81 47 ILE B CA 1
ATOM 2765 C C . ILE B 1 47 ? 4.43 3.381 6.754 1 98.81 47 ILE B C 1
ATOM 2767 O O . ILE B 1 47 ? 3.967 3.383 7.898 1 98.81 47 ILE B O 1
ATOM 2771 N N . THR B 1 48 ? 3.822 3.971 5.793 1 98.69 48 THR B N 1
ATOM 2772 C CA . THR B 1 48 ? 2.473 4.523 5.848 1 98.69 48 THR B CA 1
ATOM 2773 C C . THR B 1 48 ? 1.711 4.223 4.562 1 98.69 48 THR B C 1
ATOM 2775 O O . THR B 1 48 ? 2.314 3.893 3.539 1 98.69 48 THR B O 1
ATOM 2778 N N . THR B 1 49 ? 0.38 4.242 4.598 1 98.62 49 THR B N 1
ATOM 2779 C CA . THR B 1 49 ? -0.473 4.059 3.428 1 98.62 49 THR B CA 1
ATOM 2780 C C . THR B 1 49 ? -1.728 4.918 3.531 1 98.62 49 THR B C 1
ATOM 2782 O O . THR B 1 49 ? -2.34 5.008 4.598 1 98.62 49 THR B O 1
ATOM 2785 N N . ASP B 1 50 ? -2.039 5.617 2.475 1 98.06 50 ASP B N 1
ATOM 2786 C CA . ASP B 1 50 ? -3.252 6.426 2.385 1 98.06 50 ASP B CA 1
ATOM 2787 C C . ASP B 1 50 ? -4.023 6.113 1.105 1 98.06 50 ASP B C 1
ATOM 2789 O O . ASP B 1 50 ? -3.426 5.891 0.051 1 98.06 50 ASP B O 1
ATOM 2793 N N . MET B 1 51 ? -5.309 6.133 1.25 1 98.12 51 MET B N 1
ATOM 2794 C CA . MET B 1 51 ? -6.215 5.84 0.143 1 98.12 51 MET B CA 1
ATOM 2795 C C . MET B 1 51 ? -7.148 7.016 -0.121 1 98.12 51 MET B C 1
ATOM 2797 O O . MET B 1 51 ? -7.652 7.637 0.817 1 98.12 51 MET B O 1
ATOM 2801 N N . MET B 1 52 ? -7.363 7.383 -1.407 1 98.31 52 MET B N 1
ATOM 2802 C CA . MET B 1 52 ? -8.328 8.406 -1.812 1 98.31 52 MET B CA 1
ATOM 2803 C C . MET B 1 52 ? -9.359 7.824 -2.777 1 98.31 52 MET B C 1
ATOM 2805 O O . MET B 1 52 ? -9.016 7.02 -3.645 1 98.31 52 MET B O 1
ATOM 2809 N N . VAL B 1 53 ? -10.555 8.242 -2.617 1 98.44 53 VAL B N 1
ATOM 2810 C CA . VAL B 1 53 ? -11.672 7.777 -3.432 1 98.44 53 VAL B CA 1
ATOM 2811 C C . VAL B 1 53 ? -12.367 8.969 -4.086 1 98.44 53 VAL B C 1
ATOM 2813 O O . VAL B 1 53 ? -12.695 9.953 -3.414 1 98.44 53 VAL B O 1
ATOM 2816 N N . ALA B 1 54 ? -12.57 8.875 -5.438 1 98.31 54 ALA B N 1
ATOM 2817 C CA . ALA B 1 54 ? -13.305 9.914 -6.148 1 98.31 54 ALA B CA 1
ATOM 2818 C C . ALA B 1 54 ? -14.711 10.078 -5.574 1 98.31 54 ALA B C 1
ATOM 2820 O O . ALA B 1 54 ? -15.398 9.094 -5.309 1 98.31 54 ALA B O 1
ATOM 2821 N N . GLY B 1 55 ? -15.109 11.336 -5.379 1 96.88 55 GLY B N 1
ATOM 2822 C CA . GLY B 1 55 ? -16.422 11.625 -4.828 1 96.88 55 GLY B CA 1
ATOM 2823 C C . GLY B 1 55 ? -16.438 11.688 -3.314 1 96.88 55 GLY B C 1
ATOM 2824 O O . GLY B 1 55 ? -17.422 12.148 -2.715 1 96.88 55 GLY B O 1
ATOM 2825 N N . ILE B 1 56 ? -15.367 11.172 -2.666 1 95.75 56 ILE B N 1
ATOM 2826 C CA . ILE B 1 56 ? -15.227 11.219 -1.215 1 95.75 56 ILE B CA 1
ATOM 2827 C C . ILE B 1 56 ? -14.117 12.195 -0.833 1 95.75 56 ILE B C 1
ATOM 2829 O O . ILE B 1 56 ? -14.344 13.125 -0.053 1 95.75 56 ILE B O 1
ATOM 2833 N N . HIS B 1 57 ? -12.969 12.094 -1.463 1 96.56 57 HIS B N 1
ATOM 2834 C CA . HIS B 1 57 ? -11.789 12.875 -1.102 1 96.56 57 HIS B CA 1
ATOM 2835 C C . HIS B 1 57 ? -11.516 13.969 -2.125 1 96.56 57 HIS B C 1
ATOM 2837 O O . HIS B 1 57 ? -10.844 14.953 -1.821 1 96.56 57 HIS B O 1
ATOM 2843 N N . PHE B 1 58 ? -11.953 13.758 -3.309 1 97.12 58 PHE B N 1
ATOM 2844 C CA . PHE B 1 58 ? -11.773 14.727 -4.383 1 97.12 58 PHE B CA 1
ATOM 2845 C C . PHE B 1 58 ? -12.898 14.625 -5.398 1 97.12 58 PHE B C 1
ATOM 2847 O O . PHE B 1 58 ? -13.609 13.617 -5.453 1 97.12 58 PHE B O 1
ATOM 2854 N N . SER B 1 59 ? -13.047 15.703 -6.148 1 97.06 59 SER B N 1
ATOM 2855 C CA . SER B 1 59 ? -14.016 15.781 -7.242 1 97.06 59 SER B CA 1
ATOM 2856 C C . SER B 1 59 ? -13.516 16.703 -8.352 1 97.06 59 SER B C 1
ATOM 2858 O O . SER B 1 59 ? -12.539 17.438 -8.172 1 97.06 59 SER B O 1
ATOM 2860 N N . SER B 1 60 ? -14.258 16.625 -9.5 1 95.81 60 SER B N 1
ATOM 2861 C CA . SER B 1 60 ? -13.891 17.484 -10.625 1 95.81 60 SER B CA 1
ATOM 2862 C C . SER B 1 60 ? -14.094 18.969 -10.281 1 95.81 60 SER B C 1
ATOM 2864 O O . SER B 1 60 ? -13.492 19.844 -10.906 1 95.81 60 SER B O 1
ATOM 2866 N N . GLN B 1 61 ? -14.859 19.219 -9.25 1 96.12 61 GLN B N 1
ATOM 2867 C CA . GLN B 1 61 ? -15.117 20.594 -8.828 1 96.12 61 GLN B CA 1
ATOM 2868 C C . GLN B 1 61 ? -13.938 21.156 -8.039 1 96.12 61 GLN B C 1
ATOM 2870 O O . GLN B 1 61 ? -13.633 22.359 -8.133 1 96.12 61 GLN B O 1
ATOM 2875 N N . THR B 1 62 ? -13.258 20.281 -7.34 1 96.5 62 THR B N 1
ATOM 2876 C CA . THR B 1 62 ? -12.328 20.828 -6.355 1 96.5 62 THR B CA 1
ATOM 2877 C C . THR B 1 62 ? -10.883 20.531 -6.754 1 96.5 62 THR B C 1
ATOM 2879 O O . THR B 1 62 ? -9.969 21.234 -6.328 1 96.5 62 THR B O 1
ATOM 2882 N N . THR B 1 63 ? -10.656 19.531 -7.512 1 97.62 63 THR B N 1
ATOM 2883 C CA . THR B 1 63 ? -9.305 19.016 -7.668 1 97.62 63 THR B CA 1
ATOM 2884 C C . THR B 1 63 ? -9.062 18.562 -9.109 1 97.62 63 THR B C 1
ATOM 2886 O O . THR B 1 63 ? -9.797 17.719 -9.633 1 97.62 63 THR B O 1
ATOM 2889 N N . THR B 1 64 ? -8.047 19.141 -9.797 1 98.06 64 THR B N 1
ATOM 2890 C CA . THR B 1 64 ? -7.664 18.656 -11.125 1 98.06 64 THR B CA 1
ATOM 2891 C C . THR B 1 64 ? -7.008 17.281 -11.031 1 98.06 64 THR B C 1
ATOM 2893 O O . THR B 1 64 ? -6.512 16.891 -9.969 1 98.06 64 THR B O 1
ATOM 2896 N N . PRO B 1 65 ? -6.973 16.531 -12.164 1 98.31 65 PRO B N 1
ATOM 2897 C CA . PRO B 1 65 ? -6.301 15.227 -12.125 1 98.31 65 PRO B CA 1
ATOM 2898 C C . PRO B 1 65 ? -4.859 15.32 -11.625 1 98.31 65 PRO B C 1
ATOM 2900 O O . PRO B 1 65 ? -4.438 14.523 -10.789 1 98.31 65 PRO B O 1
ATOM 2903 N N . PHE B 1 66 ? -4.09 16.312 -12.07 1 98.62 66 PHE B N 1
ATOM 2904 C CA . PHE B 1 66 ? -2.729 16.547 -11.602 1 98.62 66 PHE B CA 1
ATOM 2905 C C . PHE B 1 66 ? -2.701 16.719 -10.086 1 98.62 66 PHE B C 1
ATOM 2907 O O . PHE B 1 66 ? -1.881 16.109 -9.398 1 98.62 66 PHE B O 1
ATOM 2914 N N . ASP B 1 67 ? -3.658 17.453 -9.57 1 98.75 67 ASP B N 1
ATOM 2915 C CA . ASP B 1 67 ? -3.689 17.766 -8.148 1 98.75 67 ASP B CA 1
ATOM 2916 C C . ASP B 1 67 ? -4.113 16.562 -7.324 1 98.75 67 ASP B C 1
ATOM 2918 O O . ASP B 1 67 ? -3.723 16.422 -6.164 1 98.75 67 ASP B O 1
ATOM 2922 N N . VAL B 1 68 ? -4.902 15.656 -7.91 1 98.69 68 VAL B N 1
ATOM 2923 C CA . VAL B 1 68 ? -5.289 14.422 -7.223 1 98.69 68 VAL B CA 1
ATOM 2924 C C . VAL B 1 68 ? -4.039 13.625 -6.855 1 98.69 68 VAL B C 1
ATOM 2926 O O . VAL B 1 68 ? -3.852 13.25 -5.695 1 98.69 68 VAL B O 1
ATOM 2929 N N . GLY B 1 69 ? -3.195 13.414 -7.871 1 98.75 69 GLY B N 1
ATOM 2930 C CA . GLY B 1 69 ? -1.96 12.688 -7.633 1 98.75 69 GLY B CA 1
ATOM 2931 C C . GLY B 1 69 ? -1.021 13.398 -6.676 1 98.75 69 GLY B C 1
ATOM 2932 O O . GLY B 1 69 ? -0.435 12.773 -5.793 1 98.75 69 GLY B O 1
ATOM 2933 N N . TYR B 1 70 ? -0.931 14.68 -6.848 1 98.75 70 TYR B N 1
ATOM 2934 C CA . TYR B 1 70 ? -0.067 15.5 -6.004 1 98.75 70 TYR B CA 1
ATOM 2935 C C . TYR B 1 70 ? -0.482 15.406 -4.539 1 98.75 70 TYR B C 1
ATOM 2937 O O . TYR B 1 70 ? 0.351 15.156 -3.668 1 98.75 70 TYR B O 1
ATOM 2945 N N . ARG B 1 71 ? -1.774 15.539 -4.27 1 98.56 71 ARG B N 1
ATOM 2946 C CA . ARG B 1 71 ? -2.307 15.523 -2.912 1 98.56 71 ARG B CA 1
ATOM 2947 C C . ARG B 1 71 ? -2.109 14.156 -2.26 1 98.56 71 ARG B C 1
ATOM 2949 O O . ARG B 1 71 ? -1.819 14.07 -1.065 1 98.56 71 ARG B O 1
ATOM 2956 N N . LEU B 1 72 ? -2.311 13.156 -3.023 1 98.56 72 LEU B N 1
ATOM 2957 C CA . LEU B 1 72 ? -2.143 11.812 -2.492 1 98.56 72 LEU B CA 1
ATOM 2958 C C . LEU B 1 72 ? -0.701 11.578 -2.053 1 98.56 72 LEU B C 1
ATOM 2960 O O . LEU B 1 72 ? -0.458 11.031 -0.974 1 98.56 72 LEU B O 1
ATOM 2964 N N . GLY B 1 73 ? 0.258 11.977 -2.902 1 98.75 73 GLY B N 1
ATOM 2965 C CA . GLY B 1 73 ? 1.655 11.906 -2.508 1 98.75 73 GLY B CA 1
ATOM 2966 C C . GLY B 1 73 ? 1.971 12.734 -1.275 1 98.75 73 GLY B C 1
ATOM 2967 O O . GLY B 1 73 ? 2.66 12.266 -0.367 1 98.75 73 GLY B O 1
ATOM 2968 N N . ALA B 1 74 ? 1.417 13.891 -1.251 1 98.75 74 ALA B N 1
ATOM 2969 C CA . ALA B 1 74 ? 1.67 14.82 -0.151 1 98.75 74 ALA B CA 1
ATOM 2970 C C . ALA B 1 74 ? 1.2 14.234 1.179 1 98.75 74 ALA B C 1
ATOM 2972 O O . ALA B 1 74 ? 1.885 14.359 2.197 1 98.75 74 ALA B O 1
ATOM 2973 N N . ALA B 1 75 ? 0.061 13.617 1.159 1 98.5 75 ALA B N 1
ATOM 2974 C CA . ALA B 1 75 ? -0.5 13.031 2.373 1 98.5 75 ALA B CA 1
ATOM 2975 C C . ALA B 1 75 ? 0.44 11.984 2.963 1 98.5 75 ALA B C 1
ATOM 2977 O O . ALA B 1 75 ? 0.67 11.961 4.176 1 98.5 75 ALA B O 1
ATOM 2978 N N . ASN B 1 76 ? 0.974 11.141 2.154 1 98.81 76 ASN B N 1
ATOM 2979 C CA . ASN B 1 76 ? 1.885 10.094 2.609 1 98.81 76 ASN B CA 1
ATOM 2980 C C . ASN B 1 76 ? 3.223 10.672 3.059 1 98.81 76 ASN B C 1
ATOM 2982 O O . ASN B 1 76 ? 3.77 10.266 4.086 1 98.81 76 ASN B O 1
ATOM 2986 N N . ILE B 1 77 ? 3.744 11.586 2.279 1 98.94 77 ILE B N 1
ATOM 2987 C CA . ILE B 1 77 ? 5.027 12.195 2.611 1 98.94 77 ILE B CA 1
ATOM 2988 C C . ILE B 1 77 ? 4.91 12.969 3.926 1 98.94 77 ILE B C 1
ATOM 2990 O O . ILE B 1 77 ? 5.848 12.984 4.727 1 98.94 77 ILE B O 1
ATOM 2994 N N . SER B 1 78 ? 3.748 13.57 4.152 1 98.88 78 SER B N 1
ATOM 2995 C CA . SER B 1 78 ? 3.506 14.281 5.402 1 98.88 78 SER B CA 1
ATOM 2996 C C . SER B 1 78 ? 3.621 13.344 6.602 1 98.88 78 SER B C 1
ATOM 2998 O O . SER B 1 78 ? 4.117 13.742 7.66 1 98.88 78 SER B O 1
ATOM 3000 N N . ASP B 1 79 ? 3.127 12.133 6.473 1 98.75 79 ASP B N 1
ATOM 3001 C CA . ASP B 1 79 ? 3.256 11.141 7.535 1 98.75 79 ASP B CA 1
ATOM 3002 C C . ASP B 1 79 ? 4.723 10.898 7.887 1 98.75 79 ASP B C 1
ATOM 3004 O O . ASP B 1 79 ? 5.074 10.773 9.062 1 98.75 79 ASP B O 1
ATOM 3008 N N . ILE B 1 80 ? 5.574 10.766 6.891 1 98.88 80 ILE B N 1
ATOM 3009 C CA . ILE B 1 80 ? 7.004 10.562 7.113 1 98.88 80 ILE B CA 1
ATOM 3010 C C . ILE B 1 80 ? 7.594 11.781 7.824 1 98.88 80 ILE B C 1
ATOM 3012 O O . ILE B 1 80 ? 8.391 11.641 8.75 1 98.88 80 ILE B O 1
ATOM 3016 N N . ALA B 1 81 ? 7.164 12.969 7.363 1 98.88 81 ALA B N 1
ATOM 3017 C CA . ALA B 1 81 ? 7.633 14.211 7.965 1 98.88 81 ALA B CA 1
ATOM 3018 C C . ALA B 1 81 ? 7.289 14.266 9.453 1 98.88 81 ALA B C 1
ATOM 3020 O O . ALA B 1 81 ? 8.102 14.711 10.266 1 98.88 81 ALA B O 1
ATOM 3021 N N . ALA B 1 82 ? 6.109 13.789 9.812 1 98.75 82 ALA B N 1
ATOM 3022 C CA . ALA B 1 82 ? 5.625 13.82 11.188 1 98.75 82 ALA B CA 1
ATOM 3023 C C . ALA B 1 82 ? 6.473 12.938 12.094 1 98.75 82 ALA B C 1
ATOM 3025 O O . ALA B 1 82 ? 6.43 13.07 13.32 1 98.75 82 ALA B O 1
ATOM 3026 N N . MET B 1 83 ? 7.223 12.023 11.484 1 98.62 83 MET B N 1
ATOM 3027 C CA . MET B 1 83 ? 8.094 11.133 12.242 1 98.62 83 MET B CA 1
ATOM 3028 C C . MET B 1 83 ? 9.531 11.648 12.25 1 98.62 83 MET B C 1
ATOM 3030 O O . MET B 1 83 ? 10.422 11.008 12.805 1 98.62 83 MET B O 1
ATOM 3034 N N . GLY B 1 84 ? 9.766 12.805 11.625 1 98.75 84 GLY B N 1
ATOM 3035 C CA . GLY B 1 84 ? 11.117 13.32 11.477 1 98.75 84 GLY B CA 1
ATOM 3036 C C . GLY B 1 84 ? 11.953 12.516 10.5 1 98.75 84 GLY B C 1
ATOM 3037 O O . GLY B 1 84 ? 13.172 12.43 10.656 1 98.75 84 GLY B O 1
ATOM 3038 N N . GLY B 1 85 ? 11.328 11.898 9.578 1 98.75 85 GLY B N 1
ATOM 3039 C CA . GLY B 1 85 ? 12.008 10.945 8.711 1 98.75 85 GLY B CA 1
ATOM 3040 C C . GLY B 1 85 ? 12.289 11.492 7.324 1 98.75 85 GLY B C 1
ATOM 3041 O O . GLY B 1 85 ? 12.062 12.68 7.062 1 98.75 85 GLY B O 1
ATOM 3042 N N . ILE B 1 86 ? 12.852 10.641 6.469 1 98.69 86 ILE B N 1
ATOM 3043 C CA . ILE B 1 86 ? 13.172 10.883 5.066 1 98.69 86 ILE B CA 1
ATOM 3044 C C . ILE B 1 86 ? 12.328 9.969 4.176 1 98.69 86 ILE B C 1
ATOM 3046 O O . ILE B 1 86 ? 12.422 8.742 4.266 1 98.69 86 ILE B O 1
ATOM 3050 N N . PRO B 1 87 ? 11.461 10.539 3.322 1 98.81 87 PRO B N 1
ATOM 3051 C CA . PRO B 1 87 ? 10.727 9.672 2.4 1 98.81 87 PRO B CA 1
ATOM 3052 C C . PRO B 1 87 ? 11.625 9.023 1.354 1 98.81 87 PRO B C 1
ATOM 3054 O O . PRO B 1 87 ? 12.578 9.648 0.88 1 98.81 87 PRO B O 1
ATOM 3057 N N . ARG B 1 88 ? 11.383 7.73 0.941 1 98.44 88 ARG B N 1
ATOM 3058 C CA . ARG B 1 88 ? 12.336 7.023 0.095 1 98.44 88 ARG B CA 1
ATOM 3059 C C . ARG B 1 88 ? 11.641 6.359 -1.088 1 98.44 88 ARG B C 1
ATOM 3061 O O . ARG B 1 88 ? 11.922 6.684 -2.244 1 98.44 88 ARG B O 1
ATOM 3068 N N . GLN B 1 89 ? 10.727 5.375 -0.83 1 98.31 89 GLN B N 1
ATOM 3069 C CA . GLN B 1 89 ? 10.117 4.547 -1.865 1 98.31 89 GLN B CA 1
ATOM 3070 C C . GLN B 1 89 ? 8.594 4.582 -1.777 1 98.31 89 GLN B C 1
ATOM 3072 O O . GLN B 1 89 ? 8.031 4.629 -0.682 1 98.31 8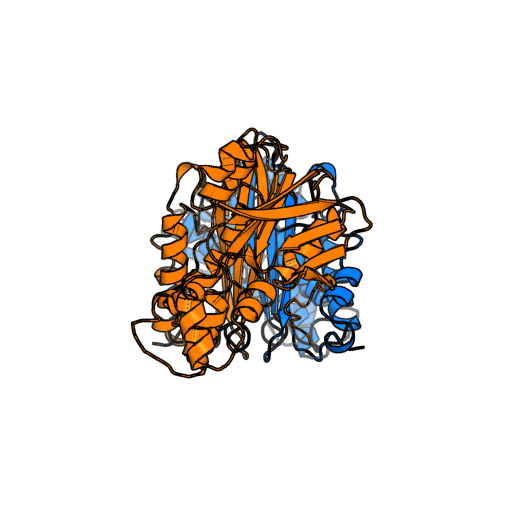9 GLN B O 1
ATOM 3077 N N . ALA B 1 90 ? 7.977 4.516 -2.932 1 98.44 90 ALA B N 1
ATOM 3078 C CA . ALA B 1 90 ? 6.52 4.426 -2.951 1 98.44 90 ALA B CA 1
ATOM 3079 C C . ALA B 1 90 ? 6.051 3.373 -3.953 1 98.44 90 ALA B C 1
ATOM 3081 O O . ALA B 1 90 ? 6.707 3.139 -4.969 1 98.44 90 ALA B O 1
ATOM 3082 N N . VAL B 1 91 ? 4.969 2.701 -3.613 1 98.38 91 VAL B N 1
ATOM 3083 C CA . VAL B 1 91 ? 4.203 1.897 -4.559 1 98.38 91 VAL B CA 1
ATOM 3084 C C . VAL B 1 91 ? 2.768 2.41 -4.629 1 98.38 91 VAL B C 1
ATOM 3086 O O . VAL B 1 91 ? 2.268 3.01 -3.674 1 98.38 91 VAL B O 1
ATOM 3089 N N . VAL B 1 92 ? 2.133 2.164 -5.816 1 97.81 92 VAL B N 1
ATOM 3090 C CA . VAL B 1 92 ? 0.801 2.719 -6.043 1 97.81 92 VAL B CA 1
ATOM 3091 C C . VAL B 1 92 ? -0.143 1.616 -6.52 1 97.81 92 VAL B C 1
ATOM 3093 O O . VAL B 1 92 ? 0.206 0.829 -7.402 1 97.81 92 VAL B O 1
ATOM 3096 N N . ALA B 1 93 ? -1.281 1.484 -5.891 1 97.94 93 ALA B N 1
ATOM 3097 C CA . ALA B 1 93 ? -2.363 0.62 -6.352 1 97.94 93 ALA B CA 1
ATOM 3098 C C . ALA B 1 93 ? -3.561 1.443 -6.82 1 97.94 93 ALA B C 1
ATOM 3100 O O . ALA B 1 93 ? -3.994 2.367 -6.129 1 97.94 93 ALA B O 1
ATOM 3101 N N . VAL B 1 94 ? -4.098 1.137 -8.008 1 97.44 94 VAL B N 1
ATOM 3102 C CA . VAL B 1 94 ? -5.18 1.925 -8.594 1 97.44 94 VAL B CA 1
ATOM 3103 C C . VAL B 1 94 ? -6.305 1 -9.047 1 97.44 94 VAL B C 1
ATOM 3105 O O . VAL B 1 94 ? -6.066 0.021 -9.758 1 97.44 94 VAL B O 1
ATOM 3108 N N . ALA B 1 95 ? -7.496 1.233 -8.609 1 97.81 95 ALA B N 1
ATOM 3109 C CA . ALA B 1 95 ? -8.719 0.686 -9.188 1 97.81 95 ALA B CA 1
ATOM 3110 C C . ALA B 1 95 ? -9.461 1.741 -10 1 97.81 95 ALA B C 1
ATOM 3112 O O . ALA B 1 95 ? -9.922 2.746 -9.453 1 97.81 95 ALA B O 1
ATOM 3113 N N . MET B 1 96 ? -9.586 1.513 -11.281 1 96.25 96 MET B N 1
ATOM 3114 C CA . MET B 1 96 ? -10.227 2.539 -12.102 1 96.25 96 MET B CA 1
ATOM 3115 C C . MET B 1 96 ? -11.273 1.924 -13.023 1 96.25 96 MET B C 1
ATOM 3117 O O . MET B 1 96 ? -11.102 0.798 -13.492 1 96.25 96 MET B O 1
ATOM 3121 N N . PRO B 1 97 ? -12.344 2.703 -13.312 1 95.88 97 PRO B N 1
ATOM 3122 C CA . PRO B 1 97 ? -13.336 2.244 -14.281 1 95.88 97 PRO B CA 1
ATOM 3123 C C . PRO B 1 97 ? -12.742 1.997 -15.664 1 95.88 97 PRO B C 1
ATOM 3125 O O . PRO B 1 97 ? -11.797 2.676 -16.062 1 95.88 97 PRO B O 1
ATOM 3128 N N . LYS B 1 98 ? -13.375 1.127 -16.422 1 93.19 98 LYS B N 1
ATOM 3129 C CA . LYS B 1 98 ? -12.883 0.736 -17.734 1 93.19 98 LYS B CA 1
ATOM 3130 C C . LYS B 1 98 ? -12.914 1.913 -18.703 1 93.19 98 LYS B C 1
ATOM 3132 O O . LYS B 1 98 ? -12.133 1.966 -19.656 1 93.19 98 LYS B O 1
ATOM 3137 N N . ASP B 1 99 ? -13.766 2.891 -18.406 1 93.12 99 ASP B N 1
ATOM 3138 C CA . ASP B 1 99 ? -13.938 4.004 -19.344 1 93.12 99 ASP B CA 1
ATOM 3139 C C . ASP B 1 99 ? -13.102 5.207 -18.906 1 93.12 99 ASP B C 1
ATOM 3141 O O . ASP B 1 99 ? -13.25 6.297 -19.469 1 93.12 99 ASP B O 1
ATOM 3145 N N . THR B 1 100 ? -12.227 5.008 -17.938 1 93.75 100 THR B N 1
ATOM 3146 C CA . THR B 1 100 ? -11.344 6.094 -17.531 1 93.75 100 THR B CA 1
ATOM 3147 C C . THR B 1 100 ? -10.484 6.559 -18.703 1 93.75 100 THR B C 1
ATOM 3149 O O . THR B 1 100 ? -9.906 5.738 -19.422 1 93.75 100 THR B O 1
ATOM 3152 N N . GLU B 1 101 ? -10.414 7.867 -18.922 1 93.62 101 GLU B N 1
ATOM 3153 C CA . GLU B 1 101 ? -9.555 8.414 -19.953 1 93.62 101 GLU B CA 1
ATOM 3154 C C . GLU B 1 101 ? -8.078 8.242 -19.594 1 93.62 101 GLU B C 1
ATOM 3156 O O . GLU B 1 101 ? -7.668 8.562 -18.484 1 93.62 101 GLU B O 1
ATOM 3161 N N . VAL B 1 102 ? -7.293 7.758 -20.547 1 92.94 102 VAL B N 1
ATOM 3162 C CA . VAL B 1 102 ? -5.859 7.578 -20.344 1 92.94 102 VAL B CA 1
ATOM 3163 C C . VAL B 1 102 ? -5.219 8.914 -19.969 1 92.94 102 VAL B C 1
ATOM 3165 O O . VAL B 1 102 ? -4.34 8.961 -19.094 1 92.94 102 VAL B O 1
ATOM 3168 N N . SER B 1 103 ? -5.703 10.023 -20.578 1 94.06 103 SER B N 1
ATOM 3169 C CA . SER B 1 103 ? -5.152 11.344 -20.297 1 94.06 103 SER B CA 1
ATOM 3170 C C . SER B 1 103 ? -5.406 11.742 -18.844 1 94.06 103 SER B C 1
ATOM 3172 O O . SER B 1 103 ? -4.574 12.406 -18.234 1 94.06 103 SER B O 1
ATOM 3174 N N . TYR B 1 104 ? -6.547 11.359 -18.344 1 95.5 104 TYR B N 1
ATOM 3175 C CA . TYR B 1 104 ? -6.875 11.68 -16.969 1 95.5 104 TYR B CA 1
ATOM 3176 C C . TYR B 1 104 ? -5.898 11.008 -16 1 95.5 104 TYR B C 1
ATOM 3178 O O . TYR B 1 104 ? -5.305 11.664 -15.148 1 95.5 104 TYR B O 1
ATOM 3186 N N . ILE B 1 105 ? -5.73 9.727 -16.141 1 95.31 105 ILE B N 1
ATOM 3187 C CA . ILE B 1 105 ? -4.922 8.969 -15.195 1 95.31 105 ILE B CA 1
ATOM 3188 C C . ILE B 1 105 ? -3.445 9.312 -15.391 1 95.31 105 ILE B C 1
ATOM 3190 O O . ILE B 1 105 ? -2.672 9.32 -14.43 1 95.31 105 ILE B O 1
ATOM 3194 N N . THR B 1 106 ? -3.025 9.531 -16.625 1 95.19 106 THR B N 1
ATOM 3195 C CA . THR B 1 106 ? -1.659 9.984 -16.859 1 95.19 106 THR B CA 1
ATOM 3196 C C . THR B 1 106 ? -1.393 11.297 -16.125 1 95.19 106 THR B C 1
ATOM 3198 O O . THR B 1 106 ? -0.33 11.477 -15.523 1 95.19 106 THR B O 1
ATOM 3201 N N . SER B 1 107 ? -2.342 12.188 -16.156 1 97.12 107 SER B N 1
ATOM 3202 C CA . SER B 1 107 ? -2.209 13.453 -15.453 1 97.12 107 SER B CA 1
ATOM 3203 C C . SER B 1 107 ? -2.131 13.25 -13.938 1 97.12 107 SER B C 1
ATOM 3205 O O . SER B 1 107 ? -1.383 13.945 -13.25 1 97.12 107 SER B O 1
ATOM 3207 N N . VAL B 1 108 ? -2.916 12.32 -13.414 1 97.88 108 VAL B N 1
ATOM 3208 C CA . VAL B 1 108 ? -2.846 11.969 -12 1 97.88 108 VAL B CA 1
ATOM 3209 C C . VAL B 1 108 ? -1.425 11.539 -11.641 1 97.88 108 VAL B C 1
ATOM 3211 O O . VAL B 1 108 ? -0.847 12.016 -10.664 1 97.88 108 VAL B O 1
ATOM 3214 N N . PHE B 1 109 ? -0.841 10.688 -12.453 1 97.69 109 PHE B N 1
ATOM 3215 C CA . PHE B 1 109 ? 0.502 10.18 -12.188 1 97.69 109 PHE B CA 1
ATOM 3216 C C . PHE B 1 109 ? 1.536 11.289 -12.352 1 97.69 109 PHE B C 1
ATOM 3218 O O . PHE B 1 109 ? 2.545 11.312 -11.641 1 97.69 109 PHE B O 1
ATOM 3225 N N . ASP B 1 110 ? 1.318 12.195 -13.273 1 97.75 110 ASP B N 1
ATOM 3226 C CA . ASP B 1 110 ? 2.213 13.336 -13.406 1 97.75 110 ASP B CA 1
ATOM 3227 C C . ASP B 1 110 ? 2.27 14.148 -12.117 1 97.75 110 ASP B C 1
ATOM 3229 O O . ASP B 1 110 ? 3.344 14.586 -11.695 1 97.75 110 ASP B O 1
ATOM 3233 N N . GLY B 1 111 ? 1.106 14.375 -11.523 1 98.5 111 GLY B N 1
ATOM 3234 C CA . GLY B 1 111 ? 1.062 15.062 -10.242 1 98.5 111 GLY B CA 1
ATOM 3235 C C . GLY B 1 111 ? 1.797 14.312 -9.141 1 98.5 111 GLY B C 1
ATOM 3236 O O . GLY B 1 111 ? 2.561 14.914 -8.383 1 98.5 111 GLY B O 1
ATOM 3237 N N . LEU B 1 112 ? 1.547 13.016 -9.078 1 98.44 112 LEU B N 1
ATOM 3238 C CA . LEU B 1 112 ? 2.234 12.18 -8.102 1 98.44 112 LEU B CA 1
ATOM 3239 C C . LEU B 1 112 ? 3.744 12.234 -8.305 1 98.44 112 LEU B C 1
ATOM 3241 O O . LEU B 1 112 ? 4.5 12.398 -7.344 1 98.44 112 LEU B O 1
ATOM 3245 N N . LYS B 1 113 ? 4.195 12.156 -9.539 1 97.94 113 LYS B N 1
ATOM 3246 C CA . LYS B 1 113 ? 5.617 12.195 -9.867 1 97.94 113 LYS B CA 1
ATOM 3247 C C . LYS B 1 113 ? 6.227 13.555 -9.508 1 97.94 113 LYS B C 1
ATOM 3249 O O . LYS B 1 113 ? 7.383 13.633 -9.094 1 97.94 113 LYS B O 1
ATOM 3254 N N . ALA B 1 114 ? 5.457 14.555 -9.703 1 98.25 114 ALA B N 1
ATOM 3255 C CA . ALA B 1 114 ? 5.961 15.891 -9.422 1 98.25 114 ALA B CA 1
ATOM 3256 C C . ALA B 1 114 ? 6.344 16.047 -7.949 1 98.25 114 ALA B C 1
ATOM 3258 O O . ALA B 1 114 ? 7.422 16.547 -7.633 1 98.25 114 ALA B O 1
ATOM 3259 N N . ILE B 1 115 ? 5.504 15.625 -7.094 1 98.56 115 ILE B N 1
ATOM 3260 C CA . ILE B 1 115 ? 5.82 15.766 -5.676 1 98.56 115 ILE B CA 1
ATOM 3261 C C . ILE B 1 115 ? 6.902 14.766 -5.289 1 98.56 115 ILE B C 1
ATOM 3263 O O . ILE B 1 115 ? 7.742 15.055 -4.43 1 98.56 115 ILE B O 1
ATOM 3267 N N . CYS B 1 116 ? 6.859 13.57 -5.836 1 98.25 116 CYS B N 1
ATOM 3268 C CA . CYS B 1 116 ? 7.922 12.594 -5.602 1 98.25 116 CYS B CA 1
ATOM 3269 C C . CYS B 1 116 ? 9.281 13.164 -5.992 1 98.25 116 CYS B C 1
ATOM 3271 O O . CYS B 1 116 ? 10.266 12.992 -5.27 1 98.25 116 CYS B O 1
ATOM 3273 N N . ARG B 1 117 ? 9.312 13.812 -7.105 1 97.75 117 ARG B N 1
ATOM 3274 C CA . ARG B 1 117 ? 10.547 14.438 -7.555 1 97.75 117 ARG B CA 1
ATOM 3275 C C . ARG B 1 117 ? 11.047 15.469 -6.543 1 97.75 117 ARG B C 1
ATOM 3277 O O . ARG B 1 117 ? 12.234 15.508 -6.223 1 97.75 117 ARG B O 1
ATOM 3284 N N . THR B 1 118 ? 10.148 16.234 -6.051 1 98.12 118 THR B N 1
ATOM 3285 C CA . THR B 1 118 ? 10.484 17.297 -5.098 1 98.12 118 THR B CA 1
ATOM 3286 C C . THR B 1 118 ? 11.172 16.703 -3.871 1 98.12 118 THR B C 1
ATOM 3288 O O . THR B 1 118 ? 12.109 17.312 -3.334 1 98.12 118 THR B O 1
ATOM 3291 N N . TYR B 1 119 ? 10.766 15.539 -3.451 1 98.31 119 TYR B N 1
ATOM 3292 C CA . TYR B 1 119 ? 11.273 14.984 -2.201 1 98.31 119 TYR B CA 1
ATOM 3293 C C . TYR B 1 119 ? 12.125 13.75 -2.461 1 98.31 119 TYR B C 1
ATOM 3295 O O . TYR B 1 119 ? 12.43 12.992 -1.538 1 98.31 119 TYR B O 1
ATOM 3303 N N . ALA B 1 120 ? 12.422 13.445 -3.715 1 97.75 120 ALA B N 1
ATOM 3304 C CA . ALA B 1 120 ? 13.305 12.367 -4.156 1 97.75 120 ALA B CA 1
ATOM 3305 C C . ALA B 1 120 ? 12.75 11.008 -3.754 1 97.75 120 ALA B C 1
ATOM 3307 O O . ALA B 1 120 ? 13.484 10.148 -3.266 1 97.75 120 ALA B O 1
ATOM 3308 N N . VAL B 1 121 ? 11.484 10.883 -3.84 1 98.44 121 VAL B N 1
ATOM 3309 C CA . VAL B 1 121 ? 10.812 9.609 -3.594 1 98.44 121 VAL B CA 1
ATOM 3310 C C . VAL B 1 121 ? 10.742 8.805 -4.887 1 98.44 121 VAL B C 1
ATOM 3312 O O . VAL B 1 121 ? 10.32 9.312 -5.926 1 98.44 121 VAL B O 1
ATOM 3315 N N . ASN B 1 122 ? 11.188 7.566 -4.852 1 98.06 122 ASN B N 1
ATOM 3316 C CA . ASN B 1 122 ? 11.094 6.695 -6.02 1 98.06 122 ASN B CA 1
ATOM 3317 C C . ASN B 1 122 ? 9.742 5.996 -6.09 1 98.06 122 ASN B C 1
ATOM 3319 O O . ASN B 1 122 ? 9.227 5.523 -5.078 1 98.06 122 ASN B O 1
ATOM 3323 N N . LEU B 1 123 ? 9.102 6.043 -7.219 1 97.06 123 LEU B N 1
ATOM 3324 C CA . LEU B 1 123 ? 7.969 5.176 -7.516 1 97.06 123 LEU B CA 1
ATOM 3325 C C . LEU B 1 123 ? 8.438 3.859 -8.125 1 97.06 123 LEU B C 1
ATOM 3327 O O . LEU B 1 123 ? 8.797 3.811 -9.305 1 97.06 123 LEU B O 1
ATOM 3331 N N . ILE B 1 124 ? 8.328 2.719 -7.336 1 96.56 124 ILE B N 1
ATOM 3332 C CA . ILE B 1 124 ? 9.125 1.571 -7.75 1 96.56 124 ILE B CA 1
ATOM 3333 C C . ILE B 1 124 ? 8.211 0.388 -8.055 1 96.56 124 ILE B C 1
ATOM 3335 O O . ILE B 1 124 ? 8.688 -0.699 -8.398 1 96.56 124 ILE B O 1
ATOM 3339 N N . GLY B 1 125 ? 6.902 0.557 -7.957 1 94.88 125 GLY B N 1
ATOM 3340 C CA . GLY B 1 125 ? 5.98 -0.526 -8.258 1 94.88 125 GLY B CA 1
ATOM 3341 C C . GLY B 1 125 ? 4.523 -0.143 -8.07 1 94.88 125 GLY B C 1
ATOM 3342 O O . GLY B 1 125 ? 4.215 1.015 -7.781 1 94.88 125 GLY B O 1
ATOM 3343 N N . GLY B 1 126 ? 3.717 -1.173 -8.305 1 94.94 126 GLY B N 1
ATOM 3344 C CA . GLY B 1 126 ? 2.295 -0.908 -8.148 1 94.94 126 GLY B CA 1
ATOM 3345 C C . GLY B 1 126 ? 1.417 -2.027 -8.672 1 94.94 126 GLY B C 1
ATOM 3346 O O . GLY B 1 126 ? 1.9 -3.129 -8.938 1 94.94 126 GLY B O 1
ATOM 3347 N N . ASP B 1 127 ? 0.137 -1.761 -8.633 1 94.69 127 ASP B N 1
ATOM 3348 C CA . ASP B 1 127 ? -0.916 -2.643 -9.125 1 94.69 127 ASP B CA 1
ATOM 3349 C C . ASP B 1 127 ? -2.059 -1.841 -9.742 1 94.69 127 ASP B C 1
ATOM 3351 O O . ASP B 1 127 ? -2.438 -0.789 -9.227 1 94.69 127 ASP B O 1
ATOM 3355 N N . THR B 1 128 ? -2.533 -2.271 -10.859 1 93.62 128 THR B N 1
ATOM 3356 C CA . THR B 1 128 ? -3.676 -1.636 -11.508 1 93.62 128 THR B CA 1
ATOM 3357 C C . THR B 1 128 ? -4.789 -2.648 -11.758 1 93.62 128 THR B C 1
ATOM 3359 O O . THR B 1 128 ? -4.559 -3.699 -12.359 1 93.62 128 THR B O 1
ATOM 3362 N N . VAL B 1 129 ? -5.973 -2.318 -11.297 1 94.94 129 VAL B N 1
ATOM 3363 C CA . VAL B 1 129 ? -7.125 -3.193 -11.492 1 94.94 129 VAL B CA 1
ATOM 3364 C C . VAL B 1 129 ? -8.32 -2.373 -11.977 1 94.94 129 VAL B C 1
ATOM 3366 O O . VAL B 1 129 ? -8.258 -1.143 -12.023 1 94.94 129 VAL B O 1
ATOM 3369 N N . THR B 1 130 ? -9.352 -3.105 -12.398 1 95.69 130 THR B N 1
ATOM 3370 C CA . THR B 1 130 ? -10.586 -2.438 -12.812 1 95.69 130 THR B CA 1
ATOM 3371 C C . THR B 1 130 ? -11.602 -2.422 -11.672 1 95.69 130 THR B C 1
ATOM 3373 O O . THR B 1 130 ? -11.477 -3.188 -10.719 1 95.69 130 THR B O 1
ATOM 3376 N N . THR B 1 131 ? -12.516 -1.47 -11.742 1 97.38 131 THR B N 1
ATOM 3377 C CA . THR B 1 131 ? -13.609 -1.375 -10.789 1 97.38 131 THR B CA 1
ATOM 3378 C C . THR B 1 131 ? -14.891 -0.905 -11.484 1 97.38 131 THR B C 1
ATOM 3380 O O . THR B 1 131 ? -14.828 -0.26 -12.531 1 97.38 131 THR B O 1
ATOM 3383 N N . THR B 1 132 ? -16.031 -1.319 -10.883 1 96.81 132 THR B N 1
ATOM 3384 C CA . THR B 1 132 ? -17.328 -0.812 -11.352 1 96.81 132 THR B CA 1
ATOM 3385 C C . THR B 1 132 ? -17.719 0.454 -10.594 1 96.81 132 THR B C 1
ATOM 3387 O O . THR B 1 132 ? -18.734 1.069 -10.891 1 96.81 132 THR B O 1
ATOM 3390 N N . GLY B 1 133 ? -16.969 0.835 -9.562 1 97.56 133 GLY B N 1
ATOM 3391 C CA . GLY B 1 133 ? -17.203 2.021 -8.758 1 97.56 133 GLY B CA 1
ATOM 3392 C C . GLY B 1 133 ? -16.281 3.174 -9.102 1 97.56 133 GLY B C 1
ATOM 3393 O O . GLY B 1 133 ? -15.812 3.283 -10.234 1 97.56 133 GLY B O 1
ATOM 3394 N N . PRO B 1 134 ? -16.156 4.109 -8.172 1 98 134 PRO B N 1
ATOM 3395 C CA . PRO B 1 134 ? -15.32 5.281 -8.445 1 98 134 PRO B CA 1
ATOM 3396 C C . PRO B 1 134 ? -13.828 4.957 -8.453 1 98 134 PRO B C 1
ATOM 3398 O O . PRO B 1 134 ? -13.406 3.957 -7.863 1 98 134 PRO B O 1
ATOM 3401 N N . LEU B 1 135 ? -13.047 5.852 -9.141 1 98.06 135 LEU B N 1
ATOM 3402 C CA . LEU B 1 135 ? -11.594 5.789 -9.109 1 98.06 135 LEU B CA 1
ATOM 3403 C C . LEU B 1 135 ? -11.086 5.758 -7.668 1 98.06 135 LEU B C 1
ATOM 3405 O O . LEU B 1 135 ? -11.492 6.578 -6.844 1 98.06 135 LEU B O 1
ATOM 3409 N N . THR B 1 136 ? -10.266 4.777 -7.332 1 98.62 136 THR B N 1
ATOM 3410 C CA . THR B 1 136 ? -9.656 4.605 -6.02 1 98.62 136 THR B CA 1
ATOM 3411 C C . THR B 1 136 ? -8.148 4.465 -6.141 1 98.62 136 THR B C 1
ATOM 3413 O O . THR B 1 136 ? -7.652 3.621 -6.895 1 98.62 136 THR B O 1
ATOM 3416 N N . LEU B 1 137 ? -7.414 5.328 -5.438 1 98.69 137 LEU B N 1
ATOM 3417 C CA . LEU B 1 137 ? -5.957 5.355 -5.484 1 98.69 137 LEU B CA 1
ATOM 3418 C C . LEU B 1 137 ? -5.363 5.109 -4.102 1 98.69 137 LEU B C 1
ATOM 3420 O O . LEU B 1 137 ? -5.844 5.66 -3.107 1 98.69 137 LEU B O 1
ATOM 3424 N N . THR B 1 138 ? -4.363 4.258 -4.016 1 98.75 138 THR B N 1
ATOM 3425 C CA . THR B 1 138 ? -3.646 4 -2.771 1 98.75 138 THR B CA 1
ATOM 3426 C C . THR B 1 138 ? -2.141 4.152 -2.971 1 98.75 138 THR B C 1
ATOM 3428 O O . THR B 1 138 ? -1.572 3.584 -3.906 1 98.75 138 THR B O 1
ATOM 3431 N N . VAL B 1 139 ? -1.543 4.93 -2.141 1 98.81 139 VAL B N 1
ATOM 3432 C CA . VAL B 1 139 ? -0.087 5.008 -2.111 1 98.81 139 VAL B CA 1
ATOM 3433 C C . VAL B 1 139 ? 0.433 4.473 -0.779 1 98.81 139 VAL B C 1
ATOM 3435 O O . VAL B 1 139 ? -0.142 4.754 0.276 1 98.81 139 VAL B O 1
ATOM 3438 N N . THR B 1 140 ? 1.366 3.613 -0.825 1 98.88 140 THR B N 1
ATOM 3439 C CA . THR B 1 140 ? 2.156 3.219 0.336 1 98.88 140 THR B CA 1
ATOM 3440 C C . THR B 1 140 ? 3.582 3.748 0.226 1 98.88 140 THR B C 1
ATOM 3442 O O . THR B 1 140 ? 4.227 3.605 -0.817 1 98.88 140 THR B O 1
ATOM 3445 N N . LEU B 1 141 ? 4 4.398 1.242 1 98.88 141 LEU B N 1
ATOM 3446 C CA . LEU B 1 141 ? 5.285 5.09 1.224 1 98.88 141 LEU B CA 1
ATOM 3447 C C . LEU B 1 141 ? 6.207 4.555 2.316 1 98.88 141 LEU B C 1
ATOM 3449 O O . LEU B 1 141 ? 5.773 4.344 3.451 1 98.88 141 LEU B O 1
ATOM 3453 N N . ILE B 1 142 ? 7.461 4.223 1.932 1 98.69 142 ILE B N 1
ATOM 3454 C CA . ILE B 1 142 ? 8.547 3.85 2.836 1 98.69 142 ILE B CA 1
ATOM 3455 C C . ILE B 1 142 ? 9.445 5.059 3.096 1 98.69 142 ILE B C 1
ATOM 3457 O O . ILE B 1 142 ? 9.82 5.77 2.162 1 98.69 142 ILE B O 1
ATOM 3461 N N . GLY B 1 143 ? 9.68 5.324 4.297 1 98.62 143 GLY B N 1
ATOM 3462 C CA . GLY B 1 143 ? 10.703 6.277 4.695 1 98.62 143 GLY B CA 1
ATOM 3463 C C . GLY B 1 143 ? 11.703 5.703 5.68 1 98.62 143 GLY B C 1
ATOM 3464 O O . GLY B 1 143 ? 11.672 4.504 5.973 1 98.62 143 GLY B O 1
ATOM 3465 N N . GLU B 1 144 ? 12.609 6.52 6.125 1 98.38 144 GLU B N 1
ATOM 3466 C CA . GLU B 1 144 ? 13.594 6.105 7.117 1 98.38 144 GLU B CA 1
ATOM 3467 C C . GLU B 1 144 ? 13.867 7.215 8.125 1 98.38 144 GLU B C 1
ATOM 3469 O O . GLU B 1 144 ? 13.617 8.391 7.848 1 98.38 144 GLU B O 1
ATOM 3474 N N . VAL B 1 145 ? 14.328 6.848 9.203 1 98.69 145 VAL B N 1
ATOM 3475 C CA . VAL B 1 145 ? 14.703 7.75 10.289 1 98.69 145 VAL B CA 1
ATOM 3476 C C . VAL B 1 145 ? 15.859 7.152 11.086 1 98.69 145 VAL B C 1
ATOM 3478 O O . VAL B 1 145 ? 15.945 5.934 11.25 1 98.69 145 VAL B O 1
ATOM 3481 N N . PRO B 1 146 ? 16.859 7.953 11.547 1 98.44 146 PRO B N 1
ATOM 3482 C CA . PRO B 1 146 ? 17.906 7.348 12.367 1 98.44 146 PRO B CA 1
ATOM 3483 C C . PRO B 1 146 ? 17.359 6.473 13.484 1 98.44 146 PRO B C 1
ATOM 3485 O O . PRO B 1 146 ? 16.375 6.844 14.133 1 98.44 146 PRO B O 1
ATOM 3488 N N . ALA B 1 147 ? 18.031 5.328 13.625 1 97.81 147 ALA B N 1
ATOM 3489 C CA . ALA B 1 147 ? 17.516 4.305 14.523 1 97.81 147 ALA B CA 1
ATOM 3490 C C . ALA B 1 147 ? 17.25 4.883 15.914 1 97.81 147 ALA B C 1
ATOM 3492 O O . ALA B 1 147 ? 18.125 5.504 16.516 1 97.81 147 ALA B O 1
ATOM 3493 N N . GLY B 1 148 ? 16.016 4.695 16.328 1 97.38 148 GLY B N 1
ATOM 3494 C CA . GLY B 1 148 ? 15.633 5.086 17.672 1 97.38 148 GLY B CA 1
ATOM 3495 C C . GLY B 1 148 ? 15.312 6.562 17.797 1 97.38 148 GLY B C 1
ATOM 3496 O O . GLY B 1 148 ? 15.078 7.062 18.906 1 97.38 148 GLY B O 1
ATOM 3497 N N . GLN B 1 149 ? 15.195 7.281 16.703 1 98.06 149 GLN B N 1
ATOM 3498 C CA . GLN B 1 149 ? 15.062 8.727 16.797 1 98.06 149 GLN B CA 1
ATOM 3499 C C . GLN B 1 149 ? 13.742 9.203 16.203 1 98.06 149 GLN B C 1
ATOM 3501 O O . GLN B 1 149 ? 13.523 10.406 16.047 1 98.06 149 GLN B O 1
ATOM 3506 N N . ALA B 1 150 ? 12.859 8.281 15.844 1 98.5 150 ALA B N 1
ATOM 3507 C CA . ALA B 1 150 ? 11.57 8.688 15.297 1 98.5 150 ALA B CA 1
ATOM 3508 C C . ALA 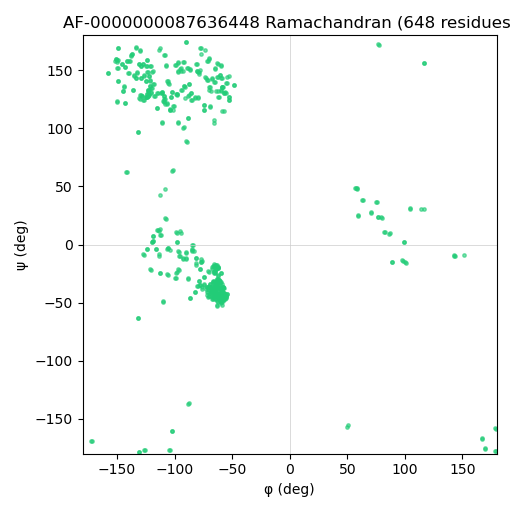B 1 150 ? 10.805 9.555 16.281 1 98.5 150 ALA B C 1
ATOM 3510 O O . ALA B 1 150 ? 10.789 9.273 17.484 1 98.5 150 ALA B O 1
ATOM 3511 N N . LEU B 1 151 ? 10.234 10.617 15.797 1 98.38 151 LEU B N 1
ATOM 3512 C CA . LEU B 1 151 ? 9.312 11.406 16.609 1 98.38 151 LEU B CA 1
ATOM 3513 C C . LEU B 1 151 ? 7.938 10.75 16.656 1 98.38 151 LEU B C 1
ATOM 3515 O O . LEU B 1 151 ? 7.379 10.398 15.617 1 98.38 151 LEU B O 1
ATOM 3519 N N . LEU B 1 152 ? 7.457 10.547 17.828 1 98.31 152 LEU B N 1
ATOM 3520 C CA . LEU B 1 152 ? 6.16 9.914 18.031 1 98.31 152 LEU B CA 1
ATOM 3521 C C . LEU B 1 152 ? 5.141 10.93 18.547 1 98.31 152 LEU B C 1
ATOM 3523 O O . LEU B 1 152 ? 5.504 12.047 18.906 1 98.31 152 LEU B O 1
ATOM 3527 N N . ARG B 1 153 ? 3.875 10.547 18.422 1 97.81 153 ARG B N 1
ATOM 3528 C CA . ARG B 1 153 ? 2.826 11.352 19.031 1 97.81 153 ARG B CA 1
ATOM 3529 C C . ARG B 1 153 ? 2.953 11.352 20.562 1 97.81 153 ARG B C 1
ATOM 3531 O O . ARG B 1 153 ? 2.572 12.328 21.219 1 97.81 153 ARG B O 1
ATOM 3538 N N . SER B 1 154 ? 3.59 10.273 20.922 1 96.44 154 SER B N 1
ATOM 3539 C CA . SER B 1 154 ? 3.775 10.117 22.359 1 96.44 154 SER B CA 1
ATOM 3540 C C . SER B 1 154 ? 5.098 10.734 22.812 1 96.44 154 SER B C 1
ATOM 3542 O O . SER B 1 154 ? 6.062 10.781 22.047 1 96.44 154 SER B O 1
ATOM 3544 N N . GLY B 1 155 ? 5.164 11.453 23.844 1 96.12 155 GLY B N 1
ATOM 3545 C CA . GLY B 1 155 ? 6.426 11.93 24.391 1 96.12 155 GLY B CA 1
ATOM 3546 C C . GLY B 1 155 ? 6.34 13.336 24.938 1 96.12 155 GLY B C 1
ATOM 3547 O O . GLY B 1 155 ? 7.316 13.852 25.5 1 96.12 155 GLY B O 1
ATOM 3548 N N . ALA B 1 156 ? 5.191 13.953 24.656 1 98.56 156 ALA B N 1
ATOM 3549 C CA . ALA B 1 156 ? 5.02 15.281 25.234 1 98.56 156 ALA B CA 1
ATOM 3550 C C . ALA B 1 156 ? 5.199 15.234 26.75 1 98.56 156 ALA B C 1
ATOM 3552 O O . ALA B 1 156 ? 4.758 14.289 27.406 1 98.56 156 ALA B O 1
ATOM 3553 N N . GLN B 1 157 ? 5.875 16.234 27.234 1 98.38 157 GLN B N 1
ATOM 3554 C CA . GLN B 1 157 ? 6.156 16.297 28.672 1 98.38 157 GLN B CA 1
ATOM 3555 C C . GLN B 1 157 ? 5.633 17.594 29.266 1 98.38 157 GLN B C 1
ATOM 3557 O O . GLN B 1 157 ? 5.648 18.641 28.625 1 98.38 157 GLN B O 1
ATOM 3562 N N . VAL B 1 158 ? 5.234 17.438 30.562 1 98.69 158 VAL B N 1
ATOM 3563 C CA . VAL B 1 158 ? 4.816 18.625 31.297 1 98.69 158 VAL B CA 1
ATOM 3564 C C . VAL B 1 158 ? 5.926 19.672 31.25 1 98.69 158 VAL B C 1
ATOM 3566 O O . VAL B 1 158 ? 7.086 19.375 31.516 1 98.69 158 VAL B O 1
ATOM 3569 N N . GLY B 1 159 ? 5.586 20.906 30.891 1 98.38 159 GLY B N 1
ATOM 3570 C CA . GLY B 1 159 ? 6.559 21.984 30.766 1 98.38 159 GLY B CA 1
ATOM 3571 C C . GLY B 1 159 ? 6.961 22.266 29.344 1 98.38 159 GLY B C 1
ATOM 3572 O O . GLY B 1 159 ? 7.512 23.328 29.047 1 98.38 159 GLY B O 1
ATOM 3573 N N . ASP B 1 160 ? 6.672 21.359 28.453 1 98.69 160 ASP B N 1
ATOM 3574 C CA . ASP B 1 160 ? 6.957 21.578 27.031 1 98.69 160 ASP B CA 1
ATOM 3575 C C . ASP B 1 160 ? 6.121 22.719 26.469 1 98.69 160 ASP B C 1
ATOM 3577 O O . ASP B 1 160 ? 5.035 23.016 26.984 1 98.69 160 ASP B O 1
ATOM 3581 N N . ILE B 1 161 ? 6.676 23.359 25.484 1 98.25 161 ILE B N 1
ATOM 3582 C CA . ILE B 1 161 ? 5.879 24.266 24.672 1 98.25 161 ILE B CA 1
ATOM 3583 C C . ILE B 1 161 ? 5.238 23.5 23.516 1 98.25 161 ILE B C 1
ATOM 3585 O O . ILE B 1 161 ? 5.738 22.453 23.094 1 98.25 161 ILE B O 1
ATOM 3589 N N . VAL B 1 162 ? 4.082 24.016 23.062 1 98.69 162 VAL B N 1
ATOM 3590 C CA . VAL B 1 162 ? 3.371 23.453 21.922 1 98.69 162 VAL B CA 1
ATOM 3591 C C . VAL B 1 162 ? 3.617 24.312 20.672 1 98.69 162 VAL B C 1
ATOM 3593 O O . VAL B 1 162 ? 3.459 25.531 20.719 1 98.69 162 VAL B O 1
ATOM 3596 N N . ILE B 1 163 ? 3.98 23.641 19.578 1 98.56 163 ILE B N 1
ATOM 3597 C CA . ILE B 1 163 ? 4.348 24.406 18.391 1 98.56 163 ILE B CA 1
ATOM 3598 C C . ILE B 1 163 ? 3.543 23.922 17.188 1 98.56 163 ILE B C 1
ATOM 3600 O O . ILE B 1 163 ? 3.047 22.797 17.172 1 98.56 163 ILE B O 1
ATOM 3604 N N . VAL B 1 164 ? 3.359 24.75 16.203 1 98.5 164 VAL B N 1
ATOM 3605 C CA . VAL B 1 164 ? 2.82 24.438 14.883 1 98.5 164 VAL B CA 1
ATOM 3606 C C . VAL B 1 164 ? 3.688 25.078 13.805 1 98.5 164 VAL B C 1
ATOM 3608 O O . VAL B 1 164 ? 4.254 26.156 14.008 1 98.5 164 VAL B O 1
ATOM 3611 N N . THR B 1 165 ? 3.838 24.344 12.703 1 98.44 165 THR B N 1
ATOM 3612 C CA . THR B 1 165 ? 4.602 24.906 11.586 1 98.44 165 THR B CA 1
ATOM 3613 C C . THR B 1 165 ? 3.697 25.719 10.664 1 98.44 165 THR B C 1
ATOM 3615 O O . THR B 1 165 ? 2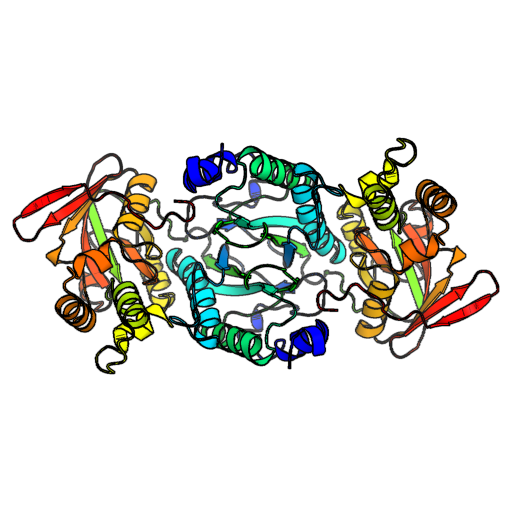.545 25.344 10.438 1 98.44 165 THR B O 1
ATOM 3618 N N . HIS B 1 166 ? 4.203 26.891 10.203 1 98 166 HIS B N 1
ATOM 3619 C CA . HIS B 1 166 ? 3.553 27.781 9.25 1 98 166 HIS B CA 1
ATOM 3620 C C . HIS B 1 166 ? 2.117 28.078 9.664 1 98 166 HIS B C 1
ATOM 3622 O O . HIS B 1 166 ? 1.819 28.188 10.859 1 98 166 HIS B O 1
ATOM 3628 N N . HIS B 1 167 ? 1.23 28.469 8.695 1 97.88 167 HIS B N 1
ATOM 3629 C CA . HIS B 1 167 ? -0.171 28.781 8.953 1 97.88 167 HIS B CA 1
ATOM 3630 C C . HIS B 1 167 ? -1.053 27.547 8.758 1 97.88 167 HIS B C 1
ATOM 3632 O O . HIS B 1 167 ? -0.721 26.672 7.965 1 97.88 167 HIS B O 1
ATOM 3638 N N . ILE B 1 168 ? -2.1 27.5 9.492 1 98.06 168 ILE B N 1
ATOM 3639 C CA . ILE B 1 168 ? -3.037 26.406 9.336 1 98.06 168 ILE B CA 1
ATOM 3640 C C . ILE B 1 168 ? -4.434 26.953 9.047 1 98.06 168 ILE B C 1
ATOM 3642 O O . ILE B 1 168 ? -4.703 28.125 9.266 1 98.06 168 ILE B O 1
ATOM 3646 N N . GLY B 1 169 ? -5.281 26.094 8.461 1 98 169 GLY B N 1
ATOM 3647 C CA . GLY B 1 169 ? -6.633 26.469 8.094 1 98 169 GLY B CA 1
ATOM 3648 C C . GLY B 1 169 ? -6.762 26.859 6.629 1 98 169 GLY B C 1
ATOM 3649 O O . GLY B 1 169 ? -7.875 26.922 6.098 1 98 169 GLY B O 1
ATOM 3650 N N . SER B 1 170 ? -5.684 27.078 5.938 1 98.25 170 SER B N 1
ATOM 3651 C CA . SER B 1 170 ? -5.711 27.547 4.555 1 98.25 170 SER B CA 1
ATOM 3652 C C . SER B 1 170 ? -6.297 26.5 3.625 1 98.25 170 SER B C 1
ATOM 3654 O O . SER B 1 170 ? -6.965 26.828 2.645 1 98.25 170 SER B O 1
ATOM 3656 N N . SER B 1 171 ? -5.973 25.234 3.893 1 98.19 171 SER B N 1
ATOM 3657 C CA . SER B 1 171 ? -6.512 24.172 3.053 1 98.19 171 SER B CA 1
ATOM 3658 C C . SER B 1 171 ? -8.031 24.141 3.104 1 98.19 171 SER B C 1
ATOM 3660 O O . SER B 1 171 ? -8.695 24.062 2.066 1 98.19 171 SER B O 1
ATOM 3662 N N . ALA B 1 172 ? -8.578 24.219 4.297 1 97.62 172 ALA B N 1
ATOM 3663 C CA . ALA B 1 172 ? -10.031 24.25 4.453 1 97.62 172 ALA B CA 1
ATOM 3664 C C . ALA B 1 172 ? -10.633 25.484 3.773 1 97.62 172 ALA B C 1
ATOM 3666 O O . ALA B 1 172 ? -11.703 25.391 3.164 1 97.62 172 ALA B O 1
ATOM 3667 N N . ALA B 1 173 ? -10.016 26.609 3.934 1 98.12 173 ALA B N 1
ATOM 3668 C CA . ALA B 1 173 ? -10.453 27.828 3.238 1 98.12 173 ALA B CA 1
ATOM 3669 C C . ALA B 1 173 ? -10.461 27.609 1.727 1 98.12 173 ALA B C 1
ATOM 3671 O O . ALA B 1 173 ? -11.406 28.016 1.045 1 98.12 173 ALA B O 1
ATOM 3672 N N . GLY B 1 174 ? -9.391 27 1.232 1 98.19 174 GLY B N 1
ATOM 3673 C CA . GLY B 1 174 ? -9.312 26.688 -0.186 1 98.19 174 GLY B CA 1
ATOM 3674 C C . GLY B 1 174 ? -10.438 25.797 -0.666 1 98.19 174 GLY B C 1
ATOM 3675 O O . GLY B 1 174 ? -11.031 26.047 -1.717 1 98.19 174 GLY B O 1
ATOM 3676 N N . LEU B 1 175 ? -10.711 24.781 0.064 1 97.62 175 LEU B N 1
ATOM 3677 C CA . LEU B 1 175 ? -11.812 23.875 -0.28 1 97.62 175 LEU B CA 1
ATOM 3678 C C . LEU B 1 175 ? -13.133 24.641 -0.342 1 97.62 175 LEU B C 1
ATOM 3680 O O . LEU B 1 175 ? -13.922 24.438 -1.268 1 97.62 175 LEU B O 1
ATOM 3684 N N . ALA B 1 176 ? -13.367 25.469 0.666 1 97.38 176 ALA B N 1
ATOM 3685 C CA . ALA B 1 176 ? -14.594 26.266 0.705 1 97.38 176 ALA B CA 1
ATOM 3686 C C . ALA B 1 176 ? -14.727 27.125 -0.542 1 97.38 176 ALA B C 1
ATOM 3688 O O . ALA B 1 176 ? -15.812 27.234 -1.122 1 97.38 176 ALA B O 1
ATOM 3689 N N . LEU B 1 177 ? -13.672 27.766 -0.961 1 97.44 177 LEU B N 1
ATOM 3690 C CA . LEU B 1 177 ? -13.648 28.594 -2.164 1 97.44 177 LEU B CA 1
ATOM 3691 C C . LEU B 1 177 ? -14.023 27.766 -3.395 1 97.44 177 LEU B C 1
ATOM 3693 O O . LEU B 1 177 ? -14.852 28.188 -4.199 1 97.44 177 LEU B O 1
ATOM 3697 N N . LEU B 1 178 ? -13.375 26.641 -3.498 1 97.31 178 LEU B N 1
ATOM 3698 C CA . LEU B 1 178 ? -13.57 25.781 -4.656 1 97.31 178 LEU B CA 1
ATOM 3699 C C . LEU B 1 178 ? -15.008 25.281 -4.727 1 97.31 178 LEU B C 1
ATOM 3701 O O . LEU B 1 178 ? -15.617 25.266 -5.801 1 97.31 178 LEU B O 1
ATOM 3705 N N . LEU B 1 179 ? -15.547 24.906 -3.602 1 96.38 179 LEU B N 1
ATOM 3706 C CA . LEU B 1 179 ? -16.922 24.422 -3.545 1 96.38 179 LEU B CA 1
ATOM 3707 C C . LEU B 1 179 ? -17.906 25.531 -3.867 1 96.38 179 LEU B C 1
ATOM 3709 O O . LEU B 1 179 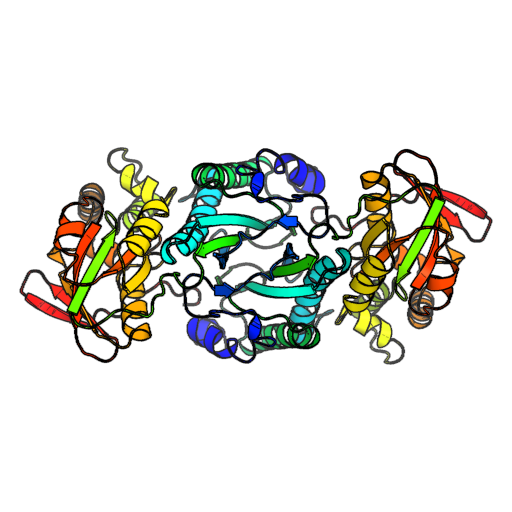? -18.969 25.281 -4.438 1 96.38 179 LEU B O 1
ATOM 3713 N N . ALA B 1 180 ? -17.531 26.766 -3.5 1 95.81 180 ALA B N 1
ATOM 3714 C CA . ALA B 1 180 ? -18.375 27.922 -3.752 1 95.81 180 ALA B CA 1
ATOM 3715 C C . ALA B 1 180 ? -18.219 28.422 -5.188 1 95.81 180 ALA B C 1
ATOM 3717 O O . ALA B 1 180 ? -18.969 29.312 -5.629 1 95.81 180 ALA B O 1
ATOM 3718 N N . GLY B 1 181 ? -17.25 27.938 -5.875 1 95.12 181 GLY B N 1
ATOM 3719 C CA . GLY B 1 181 ? -17 28.344 -7.246 1 95.12 181 GLY B CA 1
ATOM 3720 C C . GLY B 1 181 ? -16.344 29.719 -7.344 1 95.12 181 GLY B C 1
ATOM 3721 O O . GLY B 1 181 ? -16.516 30.422 -8.344 1 95.12 181 GLY B O 1
ATOM 3722 N N . ILE B 1 182 ? -15.695 30.094 -6.301 1 93.5 182 ILE B N 1
ATOM 3723 C CA . ILE B 1 182 ? -15.031 31.391 -6.285 1 93.5 182 ILE B CA 1
ATOM 3724 C C . ILE B 1 182 ? -13.648 31.266 -6.918 1 93.5 182 ILE B C 1
ATOM 3726 O O . ILE B 1 182 ? -12.812 30.5 -6.449 1 93.5 182 ILE B O 1
ATOM 3730 N N . THR B 1 183 ? -13.352 32.031 -7.91 1 90 183 THR B N 1
ATOM 3731 C CA . THR B 1 183 ? -12.133 31.875 -8.695 1 90 183 THR B CA 1
ATOM 3732 C C . THR B 1 183 ? -11.219 33.094 -8.531 1 90 183 THR B C 1
ATOM 3734 O O . THR B 1 183 ? -10.242 33.25 -9.273 1 90 183 THR B O 1
ATOM 3737 N N . ASP B 1 184 ? -11.469 33.938 -7.594 1 91.69 184 ASP B N 1
ATOM 3738 C CA . ASP B 1 184 ? -10.656 35.156 -7.395 1 91.69 184 ASP B CA 1
ATOM 3739 C C . ASP B 1 184 ? -9.188 34.781 -7.184 1 91.69 184 ASP B C 1
ATOM 3741 O O . ASP B 1 184 ? -8.859 34 -6.289 1 91.69 184 ASP B O 1
ATOM 3745 N N . GLU B 1 185 ? -8.297 35.375 -7.859 1 92.62 185 GLU B N 1
ATOM 3746 C CA . GLU B 1 185 ? -6.863 35.094 -7.828 1 92.62 185 GLU B CA 1
ATOM 3747 C C . GLU B 1 185 ? -6.246 35.531 -6.5 1 92.62 185 GLU B C 1
ATOM 3749 O O . GLU B 1 185 ? -5.203 35 -6.098 1 92.62 185 GLU B O 1
ATOM 3754 N N . GLN B 1 186 ? -6.902 36.438 -5.875 1 91.81 186 GLN B N 1
ATOM 3755 C CA . GLN B 1 186 ? -6.379 36.906 -4.598 1 91.81 186 GLN B CA 1
ATOM 3756 C C . GLN B 1 186 ? -6.359 35.812 -3.559 1 91.81 186 GLN B C 1
ATOM 3758 O O . GLN B 1 186 ? -5.629 35.875 -2.57 1 91.81 186 GLN B O 1
ATOM 3763 N N . PHE B 1 187 ? -7.148 34.75 -3.869 1 94.44 187 PHE B N 1
ATOM 3764 C CA . PHE B 1 187 ? -7.242 33.656 -2.895 1 94.44 187 PHE B CA 1
ATOM 3765 C C . PHE B 1 187 ? -6.496 32.438 -3.383 1 94.44 187 PHE B C 1
ATOM 3767 O O . PHE B 1 187 ? -6.746 31.328 -2.91 1 94.44 187 PHE B O 1
ATOM 3774 N N . ALA B 1 188 ? -5.578 32.656 -4.281 1 95.94 188 ALA B N 1
ATOM 3775 C CA . ALA B 1 188 ? -4.836 31.547 -4.895 1 95.94 188 ALA B CA 1
ATOM 3776 C C . ALA B 1 188 ? -4.059 30.766 -3.842 1 95.94 188 ALA B C 1
ATOM 3778 O O . ALA B 1 188 ? -3.9 29.547 -3.959 1 95.94 188 ALA B O 1
ATOM 3779 N N . VAL B 1 189 ? -3.656 31.453 -2.848 1 96.38 189 VAL B N 1
ATOM 3780 C CA . VAL B 1 189 ? -2.852 30.828 -1.805 1 96.38 189 VAL B CA 1
ATOM 3781 C C . VAL B 1 189 ? -3.676 29.766 -1.089 1 96.38 189 VAL B C 1
ATOM 3783 O O . VAL B 1 189 ? -3.176 28.672 -0.797 1 96.38 189 VAL B O 1
ATOM 3786 N N . CYS B 1 190 ? -4.934 30.031 -0.811 1 97.56 190 CYS B N 1
ATOM 3787 C CA . CYS B 1 190 ? -5.797 29.078 -0.118 1 97.56 190 CYS B CA 1
ATOM 3788 C C . CYS B 1 190 ? -6.148 27.906 -1.02 1 97.56 190 CYS B C 1
ATOM 3790 O O . CYS B 1 190 ? -6.148 26.75 -0.575 1 97.56 190 CYS B O 1
ATOM 3792 N N . LYS B 1 191 ? -6.41 28.203 -2.248 1 97.5 191 LYS B N 1
ATOM 3793 C CA . LYS B 1 191 ? -6.715 27.125 -3.191 1 97.5 191 LYS B CA 1
ATOM 3794 C C . LYS B 1 191 ? -5.527 26.188 -3.355 1 97.5 191 LYS B C 1
ATOM 3796 O O . LYS B 1 191 ? -5.691 24.953 -3.361 1 97.5 191 LYS B O 1
ATOM 3801 N N . LYS B 1 192 ? -4.379 26.797 -3.451 1 97.69 192 LYS B N 1
ATOM 3802 C CA . LYS B 1 192 ? -3.16 26 -3.592 1 97.69 192 LYS B CA 1
ATOM 3803 C C . LYS B 1 192 ? -2.914 25.156 -2.354 1 97.69 192 LYS B C 1
ATOM 3805 O O . LYS B 1 192 ? -2.441 24.016 -2.459 1 97.69 192 LYS B O 1
ATOM 3810 N N . ALA B 1 193 ? -3.24 25.688 -1.201 1 97.75 193 ALA B N 1
ATOM 3811 C CA . ALA B 1 193 ? -3.045 24.953 0.042 1 97.75 193 ALA B CA 1
ATOM 3812 C C . ALA B 1 193 ? -3.865 23.656 0.047 1 97.75 193 ALA B C 1
ATOM 3814 O O . ALA B 1 193 ? -3.439 22.641 0.604 1 97.75 193 ALA B O 1
ATOM 3815 N N . HIS B 1 194 ? -5.004 23.719 -0.586 1 98 194 HIS B N 1
ATOM 3816 C CA . HIS B 1 194 ? -5.859 22.531 -0.652 1 98 194 HIS B CA 1
ATOM 3817 C C . HIS B 1 194 ? -5.41 21.594 -1.762 1 98 194 HIS B C 1
ATOM 3819 O O . HIS B 1 194 ? -5.363 20.375 -1.567 1 98 194 HIS B O 1
ATOM 3825 N N . GLN B 1 195 ? -5.035 22.125 -2.896 1 98.06 195 GLN B N 1
ATOM 3826 C CA . GLN B 1 195 ? -4.812 21.344 -4.105 1 98.06 195 GLN B CA 1
ATOM 3827 C C . GLN B 1 195 ? -3.373 20.844 -4.18 1 98.06 195 GLN B C 1
ATOM 3829 O O . GLN B 1 195 ? -3.107 19.781 -4.738 1 98.06 195 GLN B O 1
ATOM 3834 N N . ARG B 1 196 ? -2.453 21.594 -3.594 1 98.19 196 ARG B N 1
ATOM 3835 C CA . ARG B 1 196 ? -1.033 21.266 -3.646 1 98.19 196 ARG B CA 1
ATOM 3836 C C . ARG B 1 196 ? -0.351 21.562 -2.316 1 98.19 196 ARG B C 1
ATOM 3838 O O . ARG B 1 196 ? 0.576 22.375 -2.256 1 98.19 196 ARG B O 1
ATOM 3845 N N . PRO B 1 197 ? -0.81 20.844 -1.287 1 97.88 197 PRO B N 1
ATOM 3846 C CA . PRO B 1 197 ? -0.188 21.094 0.017 1 97.88 197 PRO B CA 1
ATOM 3847 C C . PRO B 1 197 ? 1.298 20.734 0.036 1 97.88 197 PRO B C 1
ATOM 3849 O O . PRO B 1 197 ? 1.765 19.969 -0.807 1 97.88 197 PRO B O 1
ATOM 3852 N N . GLU B 1 198 ? 2.004 21.344 0.934 1 97.5 198 GLU B N 1
ATOM 3853 C CA . GLU B 1 198 ? 3.445 21.141 1.045 1 97.5 198 GLU B CA 1
ATOM 3854 C C . GLU B 1 198 ? 3.801 20.391 2.332 1 97.5 198 GLU B C 1
ATOM 3856 O O . GLU B 1 198 ? 3.82 21 3.41 1 97.5 198 GLU B O 1
ATOM 3861 N N . PRO B 1 199 ? 4.156 19.078 2.201 1 98.44 199 PRO B N 1
ATOM 3862 C CA . PRO B 1 199 ? 4.629 18.359 3.391 1 98.44 199 PRO B CA 1
ATOM 3863 C C . PRO B 1 199 ? 5.891 18.984 3.986 1 98.44 199 PRO B C 1
ATOM 3865 O O . PRO B 1 199 ? 6.777 19.422 3.246 1 98.44 199 PRO B O 1
ATOM 3868 N N . GLN B 1 200 ? 6.051 18.953 5.266 1 98.56 200 GLN B N 1
ATOM 3869 C CA . GLN B 1 200 ? 7.145 19.656 5.938 1 98.56 200 GLN B CA 1
ATOM 3870 C C . GLN B 1 200 ? 8.258 18.688 6.328 1 98.56 200 GLN B C 1
ATOM 3872 O O . GLN B 1 200 ? 8.609 18.578 7.504 1 98.56 200 GLN B O 1
ATOM 3877 N N . VAL B 1 201 ? 8.859 18.094 5.348 1 98.75 201 VAL B N 1
ATOM 3878 C CA . VAL B 1 201 ? 9.883 17.078 5.562 1 98.75 201 VAL B CA 1
ATOM 3879 C C . VAL B 1 201 ? 11.117 17.703 6.203 1 98.75 201 VAL B C 1
ATOM 3881 O O . VAL B 1 201 ? 11.617 17.203 7.211 1 98.75 201 VAL B O 1
ATOM 3884 N N . ILE B 1 202 ? 11.586 18.844 5.691 1 98.25 202 ILE B N 1
ATOM 3885 C CA . ILE B 1 202 ? 12.789 19.516 6.184 1 98.25 202 ILE B CA 1
ATOM 3886 C C . ILE B 1 202 ? 12.57 19.969 7.625 1 98.25 202 ILE B C 1
ATOM 3888 O O . ILE B 1 202 ? 13.43 19.75 8.484 1 98.25 202 ILE B O 1
ATOM 3892 N N . LEU B 1 203 ? 11.453 20.531 7.902 1 98.12 203 LEU B N 1
ATOM 3893 C CA . LEU B 1 203 ? 11.164 21 9.25 1 98.12 203 LEU B CA 1
ATOM 3894 C C . LEU B 1 203 ? 11.016 19.828 10.211 1 98.12 203 LEU B C 1
ATOM 3896 O O . LEU B 1 203 ? 11.391 19.922 11.383 1 98.12 203 LEU B O 1
ATOM 3900 N N . GLY B 1 204 ? 10.344 18.719 9.75 1 98.69 204 GLY B N 1
ATOM 3901 C CA . GLY B 1 204 ? 10.25 17.531 10.578 1 98.69 204 GLY B CA 1
ATOM 3902 C C . GLY B 1 204 ? 11.602 17 11.023 1 98.69 204 GLY B C 1
ATOM 3903 O O . GLY B 1 204 ? 11.797 16.703 12.203 1 98.69 204 GLY B O 1
ATOM 3904 N N . GLN B 1 205 ? 12.508 16.953 10.109 1 98.69 205 GLN B N 1
ATOM 3905 C CA . GLN B 1 205 ? 13.859 16.516 10.422 1 98.69 205 GLN B CA 1
ATOM 3906 C C . GLN B 1 205 ? 14.555 17.5 11.367 1 98.69 205 GLN B C 1
ATOM 3908 O O . GLN B 1 205 ? 15.242 17.078 12.297 1 98.69 205 GLN B O 1
ATOM 3913 N N . TRP B 1 206 ? 14.398 18.75 11.055 1 97.94 206 TRP B N 1
ATOM 3914 C CA . TRP B 1 206 ? 15 19.797 11.891 1 97.94 206 TRP B CA 1
ATOM 3915 C C . TRP B 1 206 ? 14.492 19.703 13.32 1 97.94 206 TRP B C 1
ATOM 3917 O O . TRP B 1 206 ? 15.273 19.75 14.273 1 97.94 206 TRP B O 1
ATOM 3927 N N . LEU B 1 207 ? 13.188 19.531 13.5 1 98.19 207 LEU B N 1
ATOM 3928 C CA . LEU B 1 207 ? 12.57 19.406 14.812 1 98.19 207 LEU B CA 1
ATOM 3929 C C . LEU B 1 207 ? 13.117 18.188 15.562 1 98.19 207 LEU B C 1
ATOM 3931 O O . LEU B 1 207 ? 13.375 18.266 16.766 1 98.19 207 LEU B O 1
ATOM 3935 N N . ARG B 1 208 ? 13.203 17.094 14.875 1 98.25 208 ARG B N 1
ATOM 3936 C CA . ARG B 1 208 ? 13.812 15.906 15.477 1 98.25 208 ARG B CA 1
ATOM 3937 C C . ARG B 1 208 ? 15.219 16.219 15.984 1 98.25 208 ARG B C 1
ATOM 3939 O O . ARG B 1 208 ? 15.562 15.875 17.125 1 98.25 208 ARG B O 1
ATOM 3946 N N . GLN B 1 209 ? 16.016 16.906 15.133 1 97.62 209 GLN B N 1
ATOM 3947 C CA . GLN B 1 209 ? 17.406 17.234 15.469 1 97.62 209 GLN B CA 1
ATOM 3948 C C . GLN B 1 209 ? 17.484 18.172 16.656 1 97.62 209 GLN B C 1
ATOM 3950 O O . GLN B 1 209 ? 18.422 18.109 17.453 1 97.62 209 GLN B O 1
ATOM 3955 N N . GLN B 1 210 ? 16.484 19.047 16.781 1 96.69 210 GLN B N 1
ATOM 3956 C CA . GLN B 1 210 ? 16.469 20.047 17.844 1 96.69 210 GLN B CA 1
ATOM 3957 C C . GLN B 1 210 ? 15.961 19.438 19.156 1 96.69 210 GLN B C 1
ATOM 3959 O O . GLN B 1 210 ? 16.062 20.047 20.219 1 96.69 210 GLN B O 1
ATOM 3964 N N . GLY B 1 211 ? 15.297 18.281 19.078 1 96.31 211 GLY B N 1
ATOM 3965 C CA . GLY B 1 211 ? 14.883 17.594 20.281 1 96.31 211 GLY B CA 1
ATOM 3966 C C . GLY B 1 211 ? 13.406 17.734 20.578 1 96.31 211 GLY B C 1
ATOM 3967 O O . GLY B 1 211 ? 13 17.766 21.75 1 96.31 211 GLY B O 1
ATOM 3968 N N . ALA B 1 212 ? 12.578 17.844 19.547 1 97.94 212 ALA B N 1
ATOM 3969 C CA . ALA B 1 212 ? 11.133 17.781 19.766 1 97.94 212 ALA B CA 1
ATOM 3970 C C . ALA B 1 212 ? 10.734 16.516 20.516 1 97.94 212 ALA B C 1
ATOM 3972 O O . ALA B 1 212 ? 11.32 15.453 20.312 1 97.94 212 ALA B O 1
ATOM 3973 N N . THR B 1 213 ? 9.727 16.672 21.375 1 98.56 213 THR B N 1
ATOM 3974 C CA . THR B 1 213 ? 9.344 15.555 22.234 1 98.56 213 THR B CA 1
ATOM 3975 C C . THR B 1 213 ? 8.156 14.797 21.656 1 98.56 213 THR B C 1
ATOM 3977 O O . THR B 1 213 ? 7.918 13.641 22.016 1 98.56 213 THR B O 1
ATOM 3980 N N . SER B 1 214 ? 7.402 15.414 20.859 1 98.75 214 SER B N 1
ATOM 3981 C CA . SER B 1 214 ? 6.312 14.789 20.109 1 98.75 214 SER B CA 1
ATOM 3982 C C . SER B 1 214 ? 6.051 15.516 18.797 1 98.75 214 SER B C 1
ATOM 3984 O O . SER B 1 214 ? 6.418 16.672 18.641 1 98.75 214 SER B O 1
ATOM 3986 N N . LEU B 1 215 ? 5.465 14.828 17.906 1 98.81 215 LEU B N 1
ATOM 3987 C CA . LEU B 1 215 ? 5.156 15.445 16.609 1 98.81 215 LEU B CA 1
ATOM 3988 C C . LEU B 1 215 ? 4.023 14.711 15.914 1 98.81 215 LEU B C 1
ATOM 3990 O O . LEU B 1 215 ? 3.873 13.492 16.078 1 98.81 215 LEU B O 1
ATOM 3994 N N . ASN B 1 216 ? 3.225 15.391 15.172 1 98.5 216 ASN B N 1
ATOM 3995 C CA . ASN B 1 216 ? 2.094 14.938 14.367 1 98.5 216 ASN B CA 1
ATOM 3996 C C . ASN B 1 216 ? 1.884 15.82 13.141 1 98.5 216 ASN B C 1
ATOM 3998 O O . ASN B 1 216 ? 2.369 16.953 13.102 1 98.5 216 ASN B O 1
ATOM 4002 N N . ASP B 1 217 ? 1.352 15.289 12.109 1 98.31 217 ASP B N 1
ATOM 4003 C CA . ASP B 1 217 ? 0.956 16.156 11.008 1 98.31 217 ASP B CA 1
ATOM 4004 C C . ASP B 1 217 ? -0.532 16.5 11.086 1 98.31 217 ASP B C 1
ATOM 4006 O O . ASP B 1 217 ? -1.331 15.703 11.578 1 98.31 217 ASP B O 1
ATOM 4010 N N . ILE B 1 218 ? -0.948 17.641 10.648 1 97.31 218 ILE B N 1
ATOM 4011 C CA . ILE B 1 218 ? -2.332 18.094 10.719 1 97.31 218 ILE B CA 1
ATOM 4012 C C . ILE B 1 218 ? -3.082 17.656 9.461 1 97.31 218 ILE B C 1
ATOM 4014 O O . ILE B 1 218 ? -3.166 18.422 8.492 1 97.31 218 ILE B O 1
ATOM 4018 N N . SER B 1 219 ? -3.633 16.484 9.516 1 95.69 219 SER B N 1
ATOM 4019 C CA . SER B 1 219 ? -4.387 15.938 8.398 1 95.69 219 SER B CA 1
ATOM 4020 C C . SER B 1 219 ? -5.891 16.125 8.602 1 95.69 219 SER B C 1
ATOM 4022 O O . SER B 1 219 ? -6.637 16.281 7.633 1 95.69 219 SER B O 1
ATOM 4024 N N . ASP B 1 220 ? -6.309 16.156 9.883 1 93.5 220 ASP B N 1
ATOM 4025 C CA . ASP B 1 220 ? -7.738 16.219 10.172 1 93.5 220 ASP B CA 1
ATOM 4026 C C . ASP B 1 220 ? -8.086 17.484 10.945 1 93.5 220 ASP B C 1
ATOM 4028 O O . ASP B 1 220 ? -9.219 17.656 11.391 1 93.5 220 ASP B O 1
ATOM 4032 N N . GLY B 1 221 ? -7.137 18.328 11.172 1 96.31 221 GLY B N 1
ATOM 4033 C CA . GLY B 1 221 ? -7.324 19.547 11.922 1 96.31 221 GLY B CA 1
ATOM 4034 C C . GLY B 1 221 ? -6.52 19.594 13.211 1 96.31 221 GLY B C 1
ATOM 4035 O O . GLY B 1 221 ? -6.246 18.547 13.812 1 96.31 221 GLY B O 1
ATOM 4036 N N . LEU B 1 222 ? -6.258 20.781 13.656 1 97.88 222 LEU B N 1
ATOM 4037 C CA . LEU B 1 222 ? -5.418 21 14.828 1 97.88 222 LEU B CA 1
ATOM 4038 C C . LEU B 1 222 ? -6.023 20.328 16.062 1 97.88 222 LEU B C 1
ATOM 4040 O O . LEU B 1 222 ? -5.309 19.719 16.859 1 97.88 222 LEU B O 1
ATOM 4044 N N . SER B 1 223 ? -7.32 20.453 16.219 1 97.25 223 SER B N 1
ATOM 4045 C CA . SER B 1 223 ? -8.008 19.875 17.375 1 97.25 223 SER B CA 1
ATOM 4046 C C . SER B 1 223 ? -7.781 18.375 17.453 1 97.25 223 SER B C 1
ATOM 4048 O O . SER B 1 223 ? -7.43 17.859 18.516 1 97.25 223 SER B O 1
ATOM 4050 N N . SER B 1 224 ? -7.934 17.703 16.375 1 96 224 SER B N 1
ATOM 4051 C CA . SER B 1 224 ? -7.777 16.266 16.328 1 96 224 SER B CA 1
ATOM 4052 C C . SER B 1 224 ? -6.352 15.852 16.688 1 96 224 SER B C 1
ATOM 4054 O O . SER B 1 224 ? -6.141 15 17.547 1 96 224 SER B O 1
ATOM 4056 N N . GLU B 1 225 ? -5.402 16.469 16.078 1 97.69 225 GLU B N 1
ATOM 4057 C CA . GLU B 1 225 ? -4.012 16.062 16.234 1 97.69 225 GLU B CA 1
ATOM 4058 C C . GLU B 1 225 ? -3.488 16.375 17.625 1 97.69 225 GLU B C 1
ATOM 4060 O O . GLU B 1 225 ? -2.664 15.641 18.172 1 97.69 225 GLU B O 1
ATOM 4065 N N . LEU B 1 226 ? -3.912 17.484 18.172 1 98.31 226 LEU B N 1
ATOM 4066 C CA . LEU B 1 226 ? -3.504 17.812 19.531 1 98.31 226 LEU B CA 1
ATOM 4067 C C . LEU B 1 226 ? -4.07 16.797 20.531 1 98.31 226 LEU B C 1
ATOM 4069 O O . LEU B 1 226 ? -3.398 16.422 21.484 1 98.31 226 LEU B O 1
ATOM 4073 N N . ASN B 1 227 ? -5.297 16.438 20.328 1 97.69 227 ASN B N 1
ATOM 4074 C CA . ASN B 1 227 ? -5.891 15.445 21.219 1 97.69 227 ASN B CA 1
ATOM 4075 C C . ASN B 1 227 ? -5.172 14.102 21.141 1 97.69 227 ASN B C 1
ATOM 4077 O O . ASN B 1 227 ? -5.023 13.406 22.141 1 97.69 227 ASN B O 1
ATOM 4081 N N . GLU B 1 228 ? -4.746 13.766 19.969 1 96.56 228 GLU B N 1
ATOM 4082 C CA . GLU B 1 228 ? -3.977 12.539 19.812 1 96.56 228 GLU B CA 1
ATOM 4083 C C . GLU B 1 228 ? -2.67 12.594 20.594 1 96.56 228 GLU B C 1
ATOM 4085 O O . GLU B 1 228 ? -2.289 11.625 21.25 1 96.56 228 GLU B O 1
ATOM 4090 N N . ILE B 1 229 ? -2.002 13.742 20.5 1 98.38 229 ILE B N 1
ATOM 4091 C CA . ILE B 1 229 ? -0.755 13.906 21.234 1 98.38 229 ILE B CA 1
ATOM 4092 C C . ILE B 1 229 ? -1.036 13.859 22.734 1 98.38 229 ILE B C 1
ATOM 4094 O O . ILE B 1 229 ? -0.344 13.164 23.484 1 98.38 229 ILE B O 1
ATOM 4098 N N . ALA B 1 230 ? -2.033 14.57 23.188 1 98.56 230 ALA B N 1
ATOM 4099 C CA . ALA B 1 230 ? -2.377 14.625 24.609 1 98.56 230 ALA B CA 1
ATOM 4100 C C . ALA B 1 230 ? -2.678 13.234 25.156 1 98.56 230 ALA B C 1
ATOM 4102 O O . ALA B 1 230 ? -2.146 12.844 26.188 1 98.56 230 ALA B O 1
ATOM 4103 N N . LYS B 1 231 ? -3.461 12.492 24.453 1 96.81 231 LYS B N 1
ATOM 4104 C CA . LYS B 1 231 ? -3.859 11.148 24.891 1 96.81 231 LYS B CA 1
ATOM 4105 C C . LYS B 1 231 ? -2.67 10.195 24.875 1 96.81 231 LYS B C 1
ATOM 4107 O O . LYS B 1 231 ? -2.449 9.461 25.844 1 96.81 231 LYS B O 1
ATOM 4112 N N . ALA B 1 232 ? -1.936 10.25 23.828 1 96.88 232 ALA B N 1
ATOM 4113 C CA . ALA B 1 232 ? -0.8 9.344 23.688 1 96.88 232 ALA B CA 1
ATOM 4114 C C . ALA B 1 232 ? 0.264 9.625 24.734 1 96.88 232 ALA B C 1
ATOM 4116 O O . ALA B 1 232 ? 0.943 8.711 25.203 1 96.88 232 ALA B O 1
ATOM 4117 N N . SER B 1 233 ? 0.39 10.875 25.141 1 98.25 233 SER B N 1
ATOM 4118 C CA . SER B 1 233 ? 1.419 11.297 26.078 1 98.25 233 SER B CA 1
ATOM 4119 C C . SER B 1 233 ? 0.881 11.328 27.5 1 98.25 233 SER B C 1
ATOM 4121 O O . SER B 1 233 ? 1.64 11.539 28.453 1 98.25 233 SER B O 1
ATOM 4123 N N . LYS B 1 234 ? -0.425 11.172 27.609 1 97.88 234 LYS B N 1
ATOM 4124 C CA . LYS B 1 234 ? -1.087 11.219 28.906 1 97.88 234 LYS B CA 1
ATOM 4125 C C . LYS B 1 234 ? -0.801 12.531 29.625 1 97.88 234 LYS B C 1
ATOM 4127 O O . LYS B 1 234 ? -0.402 12.539 30.797 1 97.88 234 LYS B O 1
ATOM 4132 N N . VAL B 1 235 ? -0.966 13.609 28.953 1 98.69 235 VAL B N 1
ATOM 4133 C CA . VAL B 1 235 ? -0.818 14.969 29.469 1 98.69 235 VAL B CA 1
ATOM 4134 C C . VAL B 1 235 ? -1.964 15.844 28.953 1 98.69 235 VAL B C 1
ATOM 4136 O O . VAL B 1 235 ? -2.703 15.445 28.047 1 98.69 235 VAL B O 1
ATOM 4139 N N . ASN B 1 236 ? -2.131 16.938 29.562 1 98.69 236 ASN B N 1
ATOM 4140 C CA . ASN B 1 236 ? -3.008 17.969 29 1 98.69 236 ASN B CA 1
ATOM 4141 C C . ASN B 1 236 ? -2.227 19 28.188 1 98.69 236 ASN B C 1
ATOM 4143 O O . ASN B 1 236 ? -1.042 19.219 28.438 1 98.69 236 ASN B O 1
ATOM 4147 N N . ILE B 1 237 ? -2.889 19.562 27.219 1 98.81 237 ILE B N 1
ATOM 4148 C CA . ILE B 1 237 ? -2.307 20.625 26.391 1 98.81 237 ILE B CA 1
ATOM 4149 C C . ILE B 1 237 ? -3.195 21.859 26.438 1 98.81 237 ILE B C 1
ATOM 4151 O O . ILE B 1 237 ? -4.406 21.766 26.219 1 98.81 237 ILE B O 1
ATOM 4155 N N . GLU B 1 238 ? -2.652 22.922 26.75 1 98.62 238 GLU B N 1
ATOM 4156 C CA . GLU B 1 238 ? -3.338 24.219 26.719 1 98.62 238 GLU B CA 1
ATOM 4157 C C . GLU B 1 238 ? -2.836 25.078 25.562 1 98.62 238 GLU B C 1
ATOM 4159 O O . GLU B 1 238 ? -1.635 25.312 25.438 1 98.62 238 GLU B O 1
ATOM 4164 N N . ILE B 1 239 ? -3.807 25.516 24.75 1 98.5 239 ILE B N 1
ATOM 4165 C CA . ILE B 1 239 ? -3.379 26.359 23.641 1 98.5 239 ILE B CA 1
ATOM 4166 C C . ILE B 1 239 ? -4.141 27.688 23.688 1 98.5 239 ILE B C 1
ATOM 4168 O O . ILE B 1 239 ? -5.234 27.766 24.25 1 98.5 239 ILE B O 1
ATOM 4172 N N . ASP B 1 240 ? -3.512 28.734 23.125 1 98.12 240 ASP B N 1
ATOM 4173 C CA . ASP B 1 240 ? -4.074 30.078 23 1 98.12 240 ASP B CA 1
ATOM 4174 C C . ASP B 1 240 ? -4.602 30.328 21.594 1 98.12 240 ASP B C 1
ATOM 4176 O O . ASP B 1 240 ? -3.83 30.359 20.641 1 98.12 240 ASP B O 1
ATOM 4180 N N . SER B 1 241 ? -5.93 30.609 21.5 1 97.5 241 SER B N 1
ATOM 4181 C CA . SER B 1 241 ? -6.555 30.781 20.188 1 97.5 241 SER B CA 1
ATOM 4182 C C . SER B 1 241 ? -5.906 31.938 19.422 1 97.5 241 SER B C 1
ATOM 4184 O O . SER B 1 241 ? -5.805 31.875 18.203 1 97.5 241 SER B O 1
ATOM 4186 N N . THR B 1 242 ? -5.445 32.969 20.109 1 97.44 242 THR B N 1
ATOM 4187 C CA . THR B 1 242 ? -4.895 34.156 19.469 1 97.44 242 THR B CA 1
ATOM 4188 C C . THR B 1 242 ? -3.486 33.875 18.953 1 97.44 242 THR B C 1
ATOM 4190 O O . THR B 1 242 ? -2.959 34.656 18.141 1 97.44 242 THR B O 1
ATOM 4193 N N . ALA B 1 243 ? -2.873 32.781 19.391 1 97.62 243 ALA B N 1
ATOM 4194 C CA . ALA B 1 243 ? -1.51 32.469 18.969 1 97.62 243 ALA B CA 1
ATOM 4195 C C . ALA B 1 243 ? -1.511 31.562 17.734 1 97.62 243 ALA B C 1
ATOM 4197 O O . ALA B 1 243 ? -0.471 31.359 17.109 1 97.62 243 ALA B O 1
ATOM 4198 N N . ILE B 1 244 ? -2.648 31 17.359 1 98.19 244 ILE B N 1
ATOM 4199 C CA . ILE B 1 244 ? -2.746 30.109 16.219 1 98.19 244 ILE B CA 1
ATOM 4200 C C . ILE B 1 244 ? -2.535 30.891 14.922 1 98.19 244 ILE B C 1
ATOM 4202 O O . ILE B 1 244 ? -3.289 31.828 14.625 1 98.19 244 ILE B O 1
ATOM 4206 N N . PRO B 1 245 ? -1.52 30.547 14.188 1 98.44 245 PRO B N 1
ATOM 4207 C CA . PRO B 1 245 ? -1.22 31.312 12.977 1 98.44 245 PRO B CA 1
ATOM 4208 C C . PRO B 1 245 ? -2.195 31.016 11.844 1 98.44 245 PRO B C 1
ATOM 4210 O O . PRO B 1 245 ? -2.307 29.875 11.391 1 98.44 245 PRO B O 1
ATOM 4213 N N . ILE B 1 246 ? -2.893 31.969 11.359 1 98.25 246 ILE B N 1
ATOM 4214 C CA . ILE B 1 246 ? -3.809 31.875 10.227 1 98.25 246 ILE B CA 1
ATOM 4215 C C . ILE B 1 246 ? -3.383 32.875 9.148 1 98.25 246 ILE B C 1
ATOM 4217 O O . ILE B 1 246 ? -3.137 34.031 9.43 1 98.25 246 ILE B O 1
ATOM 4221 N N . HIS B 1 247 ? -3.262 32.406 7.977 1 97.81 247 HIS B N 1
ATOM 4222 C CA . HIS B 1 247 ? -2.846 33.25 6.867 1 97.81 247 HIS B CA 1
ATOM 4223 C C . HIS B 1 247 ? -3.865 34.344 6.605 1 97.81 247 HIS B C 1
ATOM 4225 O O . HIS B 1 247 ? -5.074 34.125 6.684 1 97.81 247 HIS B O 1
ATOM 4231 N N . LYS B 1 248 ? -3.383 35.531 6.223 1 97.38 248 LYS B N 1
ATOM 4232 C CA . LYS B 1 248 ? -4.246 36.688 5.969 1 97.38 248 LYS B CA 1
ATOM 4233 C C . LYS B 1 248 ? -5.285 36.375 4.898 1 97.38 248 LYS B C 1
ATOM 4235 O O . LYS B 1 248 ? -6.43 36.812 4.984 1 97.38 248 LYS B O 1
ATOM 4240 N N . SER B 1 249 ? -4.875 35.594 3.908 1 97.12 249 SER B N 1
ATOM 4241 C CA . SER B 1 249 ? -5.797 35.219 2.838 1 97.12 249 SER B CA 1
ATOM 4242 C C . SER B 1 249 ? -6.961 34.406 3.373 1 97.12 249 SER B C 1
ATOM 4244 O O . SER B 1 249 ? -8.102 34.594 2.951 1 97.12 249 SER B O 1
ATOM 4246 N N . ALA B 1 250 ? -6.695 33.469 4.242 1 97.88 250 ALA B N 1
ATOM 4247 C CA . ALA B 1 250 ? -7.754 32.656 4.836 1 97.88 250 ALA B CA 1
ATOM 4248 C C . ALA B 1 250 ? -8.711 33.5 5.656 1 97.88 250 ALA B C 1
ATOM 4250 O O . ALA B 1 250 ? -9.922 33.281 5.656 1 97.88 250 ALA B O 1
ATOM 4251 N N . VAL B 1 251 ? -8.172 34.5 6.32 1 97.81 251 VAL B N 1
ATOM 4252 C CA . VAL B 1 251 ? -8.992 35.438 7.09 1 97.81 251 VAL B CA 1
ATOM 4253 C C . VAL B 1 251 ? -9.93 36.188 6.156 1 97.81 251 VAL B C 1
ATOM 4255 O O . VAL B 1 251 ? -11.117 36.344 6.453 1 97.81 251 VAL B O 1
ATOM 4258 N N . GLN B 1 252 ? -9.422 36.594 5.066 1 97.06 252 GLN B N 1
ATOM 4259 C CA . GLN B 1 252 ? -10.227 37.344 4.094 1 97.06 252 GLN B CA 1
ATOM 4260 C C . GLN B 1 252 ? -11.32 36.469 3.502 1 97.06 252 GLN B C 1
ATOM 4262 O O . GLN B 1 252 ? -12.461 36.906 3.332 1 97.06 252 GLN B O 1
ATOM 4267 N N . VAL B 1 253 ? -10.945 35.25 3.16 1 97.31 253 VAL B N 1
ATOM 4268 C CA . VAL B 1 253 ? -11.93 34.281 2.646 1 97.31 253 VAL B CA 1
ATOM 4269 C C . VAL B 1 253 ? -13.039 34.094 3.68 1 97.31 253 VAL B C 1
ATOM 4271 O O . VAL B 1 253 ? -14.227 34.094 3.334 1 97.31 253 VAL B O 1
ATOM 4274 N N . ALA B 1 254 ? -12.641 33.906 4.922 1 97.31 254 ALA B N 1
ATOM 4275 C CA . ALA B 1 254 ? -13.594 33.688 6.008 1 97.31 254 ALA B CA 1
ATOM 4276 C C . ALA B 1 254 ? -14.555 34.875 6.129 1 97.31 254 ALA B C 1
ATOM 4278 O O . ALA B 1 254 ? -15.758 34.688 6.336 1 97.31 254 ALA B O 1
ATOM 4279 N N . GLN B 1 255 ? -14.031 36.031 6.023 1 96.12 255 GLN B N 1
ATOM 4280 C CA . GLN B 1 255 ? -14.859 37.219 6.062 1 96.12 255 GLN B CA 1
ATOM 4281 C C . GLN B 1 255 ? -15.875 37.219 4.926 1 96.12 255 GLN B C 1
ATOM 4283 O O . GLN B 1 255 ? -17.047 37.531 5.137 1 96.12 255 GLN B O 1
ATOM 4288 N N . GLN B 1 256 ? -15.43 36.875 3.783 1 94.88 256 GLN B N 1
ATOM 4289 C CA . GLN B 1 256 ? -16.281 36.875 2.602 1 94.88 256 GLN B CA 1
ATOM 4290 C C . GLN B 1 256 ? -17.391 35.812 2.73 1 94.88 256 GLN B C 1
ATOM 4292 O O . GLN B 1 256 ? -18.516 36.031 2.281 1 94.88 256 GLN B O 1
ATOM 4297 N N . LEU B 1 257 ? -17.078 34.719 3.332 1 96.31 257 LEU B N 1
ATOM 4298 C CA . LEU B 1 257 ? -18.016 33.594 3.375 1 96.31 257 LEU B CA 1
ATOM 4299 C C . LEU B 1 257 ? -18.781 33.594 4.688 1 96.31 257 LEU B C 1
ATOM 4301 O O . LEU B 1 257 ? -19.672 32.75 4.887 1 96.31 257 LEU B O 1
ATOM 4305 N N . GLY B 1 258 ? -18.484 34.438 5.613 1 96.38 258 GLY B N 1
ATOM 4306 C CA . GLY B 1 258 ? -19.188 34.562 6.879 1 96.38 258 GLY B CA 1
ATOM 4307 C C . GLY B 1 258 ? -18.859 33.438 7.844 1 96.38 258 GLY B C 1
ATOM 4308 O O . GLY B 1 258 ? -19.75 32.875 8.508 1 96.38 258 GLY B O 1
ATOM 4309 N N . VAL B 1 259 ? -17.641 33 7.84 1 95.81 259 VAL B N 1
ATOM 4310 C CA . VAL B 1 259 ? -17.188 31.922 8.703 1 95.81 259 VAL B CA 1
ATOM 4311 C C . VAL B 1 259 ? -16.078 32.438 9.633 1 95.81 259 VAL B C 1
ATOM 4313 O O . VAL B 1 259 ? -15.453 33.469 9.344 1 95.81 259 VAL B O 1
ATOM 4316 N N . ASN B 1 260 ? -15.969 31.906 10.812 1 96.25 260 ASN B N 1
ATOM 4317 C CA . ASN B 1 260 ? -14.82 32.156 11.68 1 96.25 260 ASN B CA 1
ATOM 4318 C C . ASN B 1 260 ? -13.578 31.406 11.211 1 96.25 260 ASN B C 1
ATOM 4320 O O . ASN B 1 260 ? -13.547 30.188 11.234 1 96.25 260 ASN B O 1
ATOM 4324 N N . PRO B 1 261 ? -12.531 32.125 10.812 1 97.06 261 PRO B N 1
ATOM 4325 C CA . PRO B 1 261 ? -11.352 31.453 10.273 1 97.06 261 PRO B CA 1
ATOM 4326 C C . PRO B 1 261 ? -10.711 30.484 11.266 1 97.06 261 PRO B C 1
ATOM 4328 O O . PRO B 1 261 ? -10.047 29.531 10.867 1 97.06 261 PRO B O 1
ATOM 4331 N N . LEU B 1 262 ? -10.914 30.703 12.523 1 96.5 262 LEU B N 1
ATOM 4332 C CA . LEU B 1 262 ? -10.391 29.797 13.555 1 96.5 262 LEU B CA 1
ATOM 4333 C C . LEU B 1 262 ? -10.984 28.406 13.406 1 96.5 262 LEU B C 1
ATOM 4335 O O . LEU B 1 262 ? -10.32 27.406 13.703 1 96.5 262 LEU B O 1
ATOM 4339 N N . GLU B 1 263 ? -12.203 28.328 12.906 1 95.69 263 GLU B N 1
ATOM 4340 C CA . GLU B 1 263 ? -12.852 27.031 12.703 1 95.69 263 GLU B CA 1
ATOM 4341 C C . GLU B 1 263 ? -12.109 26.203 11.672 1 95.69 263 GLU B C 1
ATOM 4343 O O . GLU B 1 263 ? -11.969 24.984 11.828 1 95.69 263 GLU B O 1
ATOM 4348 N N . TRP B 1 264 ? -11.602 26.859 10.648 1 97.19 264 TRP B N 1
ATOM 4349 C CA . TRP B 1 264 ? -10.836 26.156 9.625 1 97.19 264 TRP B CA 1
ATOM 4350 C C . TRP B 1 264 ? -9.516 25.656 10.188 1 97.19 264 TRP B C 1
ATOM 4352 O O . TRP B 1 264 ? -9.07 24.547 9.844 1 97.19 264 TRP B O 1
ATOM 4362 N N . ALA B 1 265 ? -8.883 26.422 11.031 1 97.31 265 ALA B N 1
ATOM 4363 C CA . ALA B 1 265 ? -7.621 26.016 11.641 1 97.31 265 ALA B CA 1
ATOM 4364 C C . ALA B 1 265 ? -7.832 24.844 12.609 1 97.31 265 ALA B C 1
ATOM 4366 O O . ALA B 1 265 ? -7.051 23.891 12.617 1 97.31 265 ALA B O 1
ATOM 4367 N N . LEU B 1 266 ? -8.867 24.906 13.359 1 96.88 266 LEU B N 1
ATOM 4368 C CA . LEU B 1 266 ? -9.094 23.938 14.43 1 96.88 266 LEU B CA 1
ATOM 4369 C C . LEU B 1 266 ? -9.672 22.641 13.867 1 96.88 266 LEU B C 1
ATOM 4371 O O . LEU B 1 266 ? -9.312 21.547 14.32 1 96.88 266 LEU B O 1
ATOM 4375 N N . TYR B 1 267 ? -10.516 22.781 12.836 1 95 267 TYR B N 1
ATOM 4376 C CA . TYR B 1 267 ? -11.32 21.609 12.477 1 95 267 TYR B CA 1
ATOM 4377 C C . TYR B 1 267 ? -11.172 21.281 11 1 95 267 TYR B C 1
ATOM 4379 O O . TYR B 1 267 ? -11.617 20.219 10.547 1 95 267 TYR B O 1
ATOM 4387 N N . GLY B 1 268 ? -10.492 22.234 10.383 1 92.75 268 GLY B N 1
ATOM 4388 C CA . GLY B 1 268 ? -10.211 21.938 8.984 1 92.75 268 GLY B CA 1
ATOM 4389 C C . GLY B 1 268 ? -9.062 20.953 8.805 1 92.75 268 GLY B C 1
ATOM 4390 O O . GLY B 1 268 ? -8.211 20.828 9.688 1 92.75 268 GLY B O 1
ATOM 4391 N N . GLY B 1 269 ? -8.992 20.156 7.836 1 90.25 269 GLY B N 1
ATOM 4392 C CA . GLY B 1 269 ? -7.977 19.141 7.586 1 90.25 269 GLY B CA 1
ATOM 4393 C C . GLY B 1 269 ? -7.137 19.438 6.352 1 90.25 269 GLY B C 1
ATOM 4394 O O . GLY B 1 269 ? -7.285 20.484 5.727 1 90.25 269 GLY B O 1
ATOM 4395 N N . GLU B 1 270 ? -6.066 18.672 6.277 1 95.19 270 GLU B N 1
ATOM 4396 C CA . GLU B 1 270 ? -5.25 18.531 5.074 1 95.19 270 GLU B CA 1
ATOM 4397 C C . GLU B 1 270 ? -4.301 19.703 4.914 1 95.19 270 GLU B C 1
ATOM 4399 O O . GLU B 1 270 ? -3.945 20.078 3.791 1 95.19 270 GLU B O 1
ATOM 4404 N N . ASP B 1 271 ? -3.984 20.391 6.043 1 96.81 271 ASP B N 1
ATOM 4405 C CA . ASP B 1 271 ? -2.936 21.406 5.984 1 96.81 271 ASP B CA 1
ATOM 4406 C C . ASP B 1 271 ? -1.562 20.766 5.793 1 96.81 271 ASP B C 1
ATOM 4408 O O . ASP B 1 271 ? -0.682 21.344 5.16 1 96.81 271 ASP B O 1
ATOM 4412 N N . PHE B 1 272 ? -1.373 19.625 6.398 1 98.06 272 PHE B N 1
ATOM 4413 C CA . PHE B 1 272 ? -0.147 18.844 6.379 1 98.06 272 PHE B CA 1
ATOM 4414 C C . PHE B 1 272 ? 1.023 19.641 6.934 1 98.06 272 PHE B C 1
ATOM 4416 O O . PHE B 1 272 ? 2.154 19.5 6.461 1 98.06 272 PHE B O 1
ATOM 4423 N N . GLN B 1 273 ? 0.671 20.625 7.781 1 98.62 273 GLN B N 1
ATOM 4424 C CA . GLN B 1 273 ? 1.647 21.203 8.695 1 98.62 273 GLN B CA 1
ATOM 4425 C C . GLN B 1 273 ? 1.896 20.281 9.891 1 98.62 273 GLN B C 1
ATOM 4427 O O . GLN B 1 273 ? 1.19 19.281 10.07 1 98.62 273 GLN B O 1
ATOM 4432 N N . LEU B 1 274 ? 2.916 20.625 10.625 1 98.81 274 LEU B N 1
ATOM 4433 C CA . LEU B 1 274 ? 3.275 19.797 11.773 1 98.81 274 LEU B CA 1
ATOM 4434 C C . LEU B 1 274 ? 2.881 20.469 13.078 1 98.81 274 LEU B C 1
ATOM 4436 O O . LEU B 1 274 ? 2.988 21.703 13.211 1 98.81 274 LEU B O 1
ATOM 4440 N N . VAL B 1 275 ? 2.42 19.703 13.969 1 98.75 275 VAL B N 1
ATOM 4441 C CA . VAL B 1 275 ? 2.174 20.125 15.344 1 98.75 275 VAL B CA 1
ATOM 4442 C C . VAL B 1 275 ? 2.906 19.203 16.312 1 98.75 275 VAL B C 1
ATOM 4444 O O . VAL B 1 275 ? 2.992 18 16.078 1 98.75 275 VAL B O 1
ATOM 4447 N N . GLY B 1 276 ? 3.459 19.781 17.344 1 98.69 276 GLY B N 1
ATOM 4448 C CA . GLY B 1 276 ? 4.215 18.984 18.297 1 98.69 276 GLY B CA 1
ATOM 4449 C C . GLY B 1 276 ? 4.633 19.766 19.531 1 98.69 276 GLY B C 1
ATOM 4450 O O . GLY B 1 276 ? 4.055 20.812 19.828 1 98.69 276 GLY B O 1
ATOM 4451 N N . THR B 1 277 ? 5.508 19.141 20.297 1 98.75 277 THR B N 1
ATOM 4452 C CA . THR B 1 277 ? 5.973 19.734 21.547 1 98.75 277 THR B CA 1
ATOM 4453 C C . THR B 1 277 ? 7.496 19.734 21.609 1 98.75 277 THR B C 1
ATOM 4455 O O . THR B 1 277 ? 8.148 18.922 20.953 1 98.75 277 THR B O 1
ATOM 4458 N N . MET B 1 278 ? 7.953 20.641 22.344 1 97.62 278 MET B N 1
ATOM 4459 C CA . MET B 1 278 ? 9.383 20.797 22.578 1 97.62 278 MET B CA 1
ATOM 4460 C C . MET B 1 278 ? 9.656 21.297 23.984 1 97.62 278 MET B C 1
ATOM 4462 O O . MET B 1 278 ? 8.82 21.984 24.578 1 97.62 278 MET B O 1
ATOM 4466 N N . PRO B 1 279 ? 10.906 20.969 24.469 1 97.81 279 PRO B N 1
ATOM 4467 C CA . PRO B 1 279 ? 11.266 21.547 25.766 1 97.81 279 PRO B CA 1
ATOM 4468 C C . PRO B 1 279 ? 11.234 23.078 25.75 1 97.81 279 PRO B C 1
ATOM 4470 O O . PRO B 1 279 ? 11.672 23.703 24.781 1 97.81 279 PRO B O 1
ATOM 4473 N N . ALA B 1 280 ? 10.805 23.656 26.859 1 96.69 280 ALA B N 1
ATOM 4474 C CA . ALA B 1 280 ? 10.672 25.094 26.984 1 96.69 280 ALA B CA 1
ATOM 4475 C C . ALA B 1 280 ? 12.023 25.781 26.828 1 96.69 280 ALA B C 1
ATOM 4477 O O . ALA B 1 280 ? 12.102 26.922 26.359 1 96.69 280 ALA B O 1
ATOM 4478 N N . ALA B 1 281 ? 13.047 25.078 27.156 1 95.06 281 ALA B N 1
ATOM 4479 C CA . ALA B 1 281 ? 14.406 25.625 27.078 1 95.06 281 ALA B CA 1
ATOM 4480 C C . ALA B 1 281 ? 14.766 25.984 25.641 1 95.06 281 ALA B C 1
ATOM 4482 O O . ALA B 1 281 ? 15.68 26.781 25.391 1 95.06 281 ALA B O 1
ATOM 4483 N N . LEU B 1 282 ? 14.07 25.438 24.703 1 93 282 LEU B N 1
ATOM 4484 C CA . LEU B 1 282 ? 14.375 25.656 23.297 1 93 282 LEU B CA 1
ATOM 4485 C C . LEU B 1 282 ? 13.523 26.797 22.719 1 93 282 LEU B C 1
ATOM 4487 O O . LEU B 1 282 ? 13.531 27.031 21.516 1 93 282 LEU B O 1
ATOM 4491 N N . HIS B 1 283 ? 12.883 27.5 23.531 1 91.5 283 HIS B N 1
ATOM 4492 C CA . HIS B 1 283 ? 12.008 28.578 23.109 1 91.5 283 HIS B C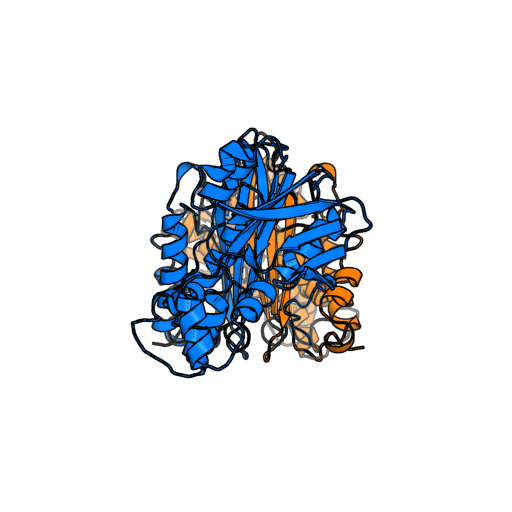A 1
ATOM 4493 C C . HIS B 1 283 ? 12.766 29.609 22.281 1 91.5 283 HIS B C 1
ATOM 4495 O O . HIS B 1 283 ? 12.258 30.109 21.281 1 91.5 283 HIS B O 1
ATOM 4501 N N . SER B 1 284 ? 13.953 29.906 22.719 1 90.19 284 SER B N 1
ATOM 4502 C CA . SER B 1 284 ? 14.75 30.922 22.016 1 90.19 284 SER B CA 1
ATOM 4503 C C . SER B 1 284 ? 15.133 30.453 20.625 1 90.19 284 SER B C 1
ATOM 4505 O O . SER B 1 284 ? 15.195 31.25 19.688 1 90.19 284 SER B O 1
ATOM 4507 N N . VAL B 1 285 ? 15.383 29.188 20.5 1 90.06 285 VAL B N 1
ATOM 4508 C CA . VAL B 1 285 ? 15.734 28.594 19.203 1 90.06 285 VAL B CA 1
ATOM 4509 C C . VAL B 1 285 ? 14.539 28.656 18.266 1 90.06 285 VAL B C 1
ATOM 4511 O O . VAL B 1 285 ? 14.68 29.031 17.094 1 90.06 285 VAL B O 1
ATOM 4514 N N . ILE B 1 286 ? 13.43 28.391 18.781 1 89.62 286 ILE B N 1
ATOM 4515 C CA . ILE B 1 286 ? 12.203 28.328 17.984 1 89.62 286 ILE B CA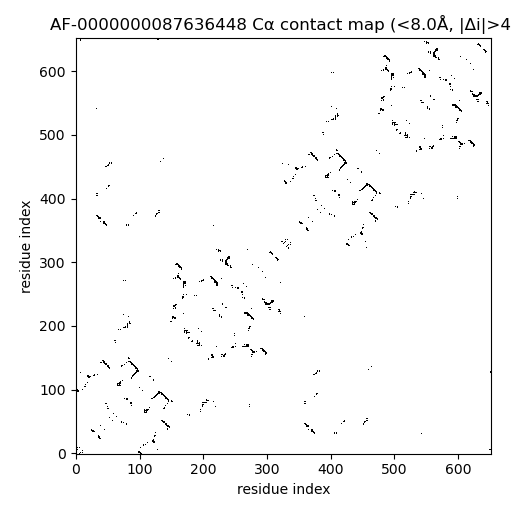 1
ATOM 4516 C C . ILE B 1 286 ? 11.766 29.75 17.609 1 89.62 286 ILE B C 1
ATOM 4518 O O . ILE B 1 286 ? 11.219 29.953 16.516 1 89.62 286 ILE B O 1
ATOM 4522 N N . ALA B 1 287 ? 11.992 30.656 18.5 1 89.06 287 ALA B N 1
ATOM 4523 C CA . ALA B 1 287 ? 11.594 32.031 18.25 1 89.06 287 ALA B CA 1
ATOM 4524 C C . ALA B 1 287 ? 12.32 32.625 17.047 1 89.06 287 ALA B C 1
ATOM 4526 O O . ALA B 1 287 ? 11.82 33.531 16.391 1 89.06 287 ALA B O 1
ATOM 4527 N N . LYS B 1 288 ? 13.445 32 16.672 1 90.56 288 LYS B N 1
ATOM 4528 C CA . LYS B 1 288 ? 14.25 32.469 15.562 1 90.56 288 LYS B CA 1
ATOM 4529 C C . LYS B 1 288 ? 13.82 31.828 14.25 1 90.56 288 LYS B C 1
ATOM 4531 O O . LYS B 1 288 ? 14.234 32.25 13.172 1 90.56 288 LYS B O 1
ATOM 4536 N N . GLU B 1 289 ? 13.023 30.828 14.375 1 92.94 289 GLU B N 1
ATOM 4537 C CA . GLU B 1 289 ? 12.523 30.141 13.188 1 92.94 289 GLU B CA 1
ATOM 4538 C C . GLU B 1 289 ? 11.141 30.656 12.797 1 92.94 289 GLU B C 1
ATOM 4540 O O . GLU B 1 289 ? 10.125 30.172 13.305 1 92.94 289 GLU B O 1
ATOM 4545 N N . GLU B 1 290 ? 11.039 31.453 11.773 1 93 290 GLU B N 1
ATOM 4546 C CA . GLU B 1 290 ? 9.812 32.156 11.391 1 93 290 GLU B CA 1
ATOM 4547 C C . GLU B 1 290 ? 8.719 31.172 10.992 1 93 290 GLU B C 1
ATOM 4549 O O . GLU B 1 290 ? 7.531 31.5 11.055 1 93 290 GLU B O 1
ATOM 4554 N N . SER B 1 291 ? 9.102 30.031 10.656 1 96.5 291 SER B N 1
ATOM 4555 C CA . SER B 1 291 ? 8.156 29.031 10.172 1 96.5 291 SER B CA 1
ATOM 4556 C C . SER B 1 291 ? 7.508 28.281 11.336 1 96.5 291 SER B C 1
ATOM 4558 O O . SER B 1 291 ? 6.613 27.453 11.125 1 96.5 291 SER B O 1
ATOM 4560 N N . ILE B 1 292 ? 7.898 28.516 12.547 1 97.56 292 ILE B N 1
ATOM 4561 C CA . ILE B 1 292 ? 7.414 27.766 13.703 1 97.56 292 ILE B CA 1
ATOM 4562 C C . ILE B 1 292 ? 6.793 28.719 14.711 1 97.56 292 ILE B C 1
ATOM 4564 O O . ILE B 1 292 ? 7.383 29.766 15.039 1 97.56 292 ILE B O 1
ATOM 4568 N N . HIS B 1 293 ? 5.664 28.391 15.18 1 97.5 293 HIS B N 1
ATOM 4569 C CA . HIS B 1 293 ? 4.922 29.234 16.109 1 97.5 293 HIS B CA 1
ATOM 4570 C C . HIS B 1 293 ? 4.625 28.484 17.406 1 97.5 293 HIS B C 1
ATOM 4572 O O . HIS B 1 293 ? 4.18 27.344 17.375 1 97.5 293 HIS B O 1
ATOM 4578 N N . CYS B 1 294 ? 4.887 29.141 18.516 1 97.56 294 CYS B N 1
ATOM 4579 C CA . CYS B 1 294 ? 4.461 28.609 19.812 1 97.56 294 CYS B CA 1
ATOM 4580 C C . CYS B 1 294 ? 3.002 28.953 20.094 1 97.56 294 CYS B C 1
ATOM 4582 O O . CYS B 1 294 ? 2.623 30.125 20.062 1 97.56 294 CYS B O 1
ATOM 4584 N N . ILE B 1 295 ? 2.236 27.906 20.391 1 98.25 295 ILE B N 1
ATOM 4585 C CA . ILE B 1 295 ? 0.815 28.219 20.5 1 98.25 295 ILE B CA 1
ATOM 4586 C C . ILE B 1 295 ? 0.296 27.797 21.875 1 98.25 295 ILE B C 1
ATOM 4588 O O . ILE B 1 295 ? -0.886 27.969 22.188 1 98.25 295 ILE B O 1
ATOM 4592 N N . GLY B 1 296 ? 1.13 27.188 22.656 1 98.19 296 GLY B N 1
ATOM 4593 C CA . GLY B 1 296 ? 0.637 26.75 23.953 1 98.19 296 GLY B CA 1
ATOM 4594 C C . GLY B 1 296 ? 1.688 26.031 24.781 1 98.19 296 GLY B C 1
ATOM 4595 O O . GLY B 1 296 ? 2.885 26.281 24.625 1 98.19 296 GLY B O 1
ATOM 4596 N N . ARG B 1 297 ? 1.163 25.234 25.766 1 98.44 297 ARG B N 1
ATOM 4597 C CA . ARG B 1 297 ? 2.049 24.5 26.672 1 98.44 297 ARG B CA 1
ATOM 4598 C C . ARG B 1 297 ? 1.417 23.188 27.125 1 98.44 297 ARG B C 1
ATOM 4600 O O . ARG B 1 297 ? 0.195 23.031 27.078 1 98.44 297 ARG B O 1
ATOM 4607 N N . VAL B 1 298 ? 2.297 22.344 27.547 1 98.81 298 VAL B N 1
ATOM 4608 C CA . VAL B 1 298 ? 1.875 21.062 28.109 1 98.81 298 VAL B CA 1
ATOM 4609 C C . VAL B 1 298 ? 1.762 21.172 29.625 1 98.81 298 VAL B C 1
ATOM 4611 O O . VAL B 1 298 ? 2.662 21.703 30.281 1 98.81 298 VAL B O 1
ATOM 4614 N N . VAL B 1 299 ? 0.71 20.703 30.172 1 98.56 299 VAL B N 1
ATOM 4615 C CA . VAL B 1 299 ? 0.494 20.719 31.609 1 98.56 299 VAL B CA 1
ATOM 4616 C C . VAL B 1 299 ? 0.074 19.344 32.094 1 98.56 299 VAL B C 1
ATOM 4618 O O . VAL B 1 299 ? -0.193 18.453 31.281 1 98.56 299 VAL B O 1
ATOM 4621 N N . SER B 1 300 ? 0.126 19.172 33.406 1 98.38 300 SER B N 1
ATOM 4622 C CA . SER B 1 300 ? -0.259 17.875 33.969 1 98.38 300 SER B CA 1
ATOM 4623 C C . SER B 1 300 ? -1.734 17.594 33.719 1 98.38 300 SER B C 1
ATOM 4625 O O . SER B 1 300 ? -2.576 18.484 33.781 1 98.38 300 SER B O 1
ATOM 4627 N N . GLY B 1 301 ? -2.027 16.391 33.406 1 97.12 301 GLY B N 1
ATOM 4628 C CA . GLY B 1 301 ? -3.404 15.969 33.188 1 97.12 301 GLY B CA 1
ATOM 4629 C C . GLY B 1 301 ? -3.518 14.602 32.531 1 97.12 301 GLY B C 1
ATOM 4630 O O . GLY B 1 301 ? -2.543 13.844 32.5 1 97.12 301 GLY B O 1
ATOM 4631 N N . ALA B 1 302 ? -4.781 14.258 32.031 1 95 302 ALA B N 1
ATOM 4632 C CA . ALA B 1 302 ? -5.074 12.883 31.656 1 95 302 ALA B CA 1
ATOM 4633 C C . ALA B 1 302 ? -5.289 12.781 30.141 1 95 302 ALA B C 1
ATOM 4635 O O . ALA B 1 302 ? -5.852 11.797 29.656 1 95 302 ALA B O 1
ATOM 4636 N N . GLY B 1 303 ? -4.941 13.875 29.391 1 97.25 303 GLY B N 1
ATOM 4637 C CA . GLY B 1 303 ? -5.027 13.719 27.938 1 97.25 303 GLY B CA 1
ATOM 4638 C C . GLY B 1 303 ? -6.055 14.633 27.297 1 97.25 303 GLY B C 1
ATOM 4639 O O . GLY B 1 303 ? -6.652 14.281 26.281 1 97.25 303 GLY B O 1
ATOM 4640 N N . GLN B 1 304 ? -6.281 15.812 27.875 1 97.25 304 GLN B N 1
ATOM 4641 C CA . GLN B 1 304 ? -7.242 16.766 27.328 1 97.25 304 GLN B CA 1
ATOM 4642 C C . GLN B 1 304 ? -6.535 17.969 26.688 1 97.25 304 GLN B C 1
ATOM 4644 O O . GLN B 1 304 ? -5.398 18.281 27.062 1 97.25 304 GLN B O 1
ATOM 4649 N N . VAL B 1 305 ? -7.262 18.547 25.75 1 98.5 305 VAL B N 1
ATOM 4650 C CA . VAL B 1 305 ? -6.793 19.781 25.141 1 98.5 305 VAL B CA 1
ATOM 4651 C C . VAL B 1 305 ? -7.703 20.938 25.547 1 98.5 305 VAL B C 1
ATOM 4653 O O . VAL B 1 305 ? -8.93 20.812 25.5 1 98.5 305 VAL B O 1
ATOM 4656 N N . ILE B 1 306 ? -7.152 22 26 1 97.94 306 ILE B N 1
ATOM 4657 C CA . ILE B 1 306 ? -7.887 23.156 26.469 1 97.94 306 ILE B CA 1
ATOM 4658 C C . ILE B 1 306 ? -7.547 24.375 25.594 1 97.94 306 ILE B C 1
ATOM 4660 O O . ILE B 1 306 ? -6.371 24.656 25.359 1 97.94 306 ILE B O 1
ATOM 4664 N N . LEU B 1 307 ? -8.555 25.016 25.094 1 97.69 307 LEU B N 1
ATOM 4665 C CA . LEU B 1 307 ? -8.391 26.219 24.297 1 97.69 307 LEU B CA 1
ATOM 4666 C C . LEU B 1 307 ? -8.727 27.469 25.094 1 97.69 307 LEU B C 1
ATOM 4668 O O . LEU B 1 307 ? -9.797 27.547 25.719 1 97.69 307 LEU B O 1
ATOM 4672 N N . ARG B 1 308 ? -7.863 28.406 25.141 1 97.06 308 ARG B N 1
ATOM 4673 C CA . ARG B 1 308 ? -8.117 29.719 25.719 1 97.06 308 ARG B CA 1
ATOM 4674 C C . ARG B 1 308 ? -8.461 30.734 24.625 1 97.06 308 ARG B C 1
ATOM 4676 O O . ARG B 1 308 ? -7.719 30.875 23.641 1 97.06 308 ARG B O 1
ATOM 4683 N N . THR B 1 309 ? -9.531 31.406 24.844 1 94.25 309 THR B N 1
ATOM 4684 C CA . THR B 1 309 ? -9.977 32.375 23.844 1 94.25 309 THR B CA 1
ATOM 4685 C C . THR B 1 309 ? -9.359 33.75 24.125 1 94.25 309 THR B C 1
ATOM 4687 O O . THR B 1 309 ? -8.68 33.938 25.141 1 94.25 309 THR B O 1
ATOM 4690 N N . ALA B 1 310 ? -9.641 34.625 23.188 1 91.81 310 ALA B N 1
ATOM 4691 C CA . ALA B 1 310 ? -9.102 35.969 23.297 1 91.81 310 ALA B CA 1
ATOM 4692 C C . ALA B 1 310 ? -9.609 36.656 24.562 1 91.81 310 ALA B C 1
ATOM 4694 O O . ALA B 1 310 ? -8.898 37.469 25.156 1 91.81 310 ALA B O 1
ATOM 4695 N N . ASP B 1 311 ? -10.82 36.344 25.016 1 93 311 ASP B N 1
ATOM 4696 C CA . ASP B 1 311 ? -11.43 36.969 26.172 1 93 311 ASP B CA 1
ATOM 4697 C C . ASP B 1 311 ? -10.969 36.312 27.469 1 93 311 ASP B C 1
ATOM 4699 O O . ASP B 1 311 ? -11.391 36.719 28.562 1 93 311 ASP B O 1
ATOM 4703 N N . GLY B 1 312 ? -10.242 35.281 27.344 1 92.69 312 GLY B N 1
ATOM 4704 C CA . GLY B 1 312 ? -9.68 34.625 28.516 1 92.69 312 GLY B CA 1
ATOM 4705 C C . GLY B 1 312 ? -10.469 33.406 28.969 1 92.69 312 GLY B C 1
ATOM 4706 O O . GLY B 1 312 ? -10.078 32.719 29.906 1 92.69 312 GLY B O 1
ATOM 4707 N N . GLU B 1 313 ? -11.477 33.125 28.219 1 94.56 313 GLU B N 1
ATOM 4708 C CA . GLU B 1 313 ? -12.266 31.953 28.547 1 94.56 313 GLU B CA 1
ATOM 4709 C C . GLU B 1 313 ? -11.586 30.672 28.062 1 94.56 313 GLU B C 1
ATOM 4711 O O . GLU B 1 313 ? -10.844 30.703 27.078 1 94.56 313 GLU B O 1
ATOM 4716 N N . THR B 1 314 ? -11.82 29.578 28.844 1 95.12 314 THR B N 1
ATOM 4717 C CA . THR B 1 314 ? -11.234 28.297 28.484 1 95.12 314 THR B CA 1
ATOM 4718 C C . THR B 1 314 ? -12.328 27.266 28.219 1 95.12 314 THR B C 1
ATOM 4720 O O . THR B 1 314 ? -13.359 27.25 28.891 1 95.12 314 THR B O 1
ATOM 4723 N N . TYR B 1 315 ? -12.109 26.484 27.172 1 93.69 315 TYR B N 1
ATOM 4724 C CA . TYR B 1 315 ? -13.039 25.406 26.875 1 93.69 315 TYR B CA 1
ATOM 4725 C C . TYR B 1 315 ? -12.281 24.156 26.422 1 93.69 315 TYR B C 1
ATOM 4727 O O . TYR B 1 315 ? -11.195 24.25 25.844 1 93.69 315 TYR B O 1
ATOM 4735 N N . PRO B 1 316 ? -12.875 23.016 26.766 1 95.44 316 PRO B N 1
ATOM 4736 C CA . PRO B 1 316 ? -12.297 21.797 26.188 1 95.44 316 PRO B CA 1
ATOM 4737 C C . PRO B 1 316 ? -12.375 21.766 24.672 1 95.44 316 PRO B C 1
ATOM 4739 O O . PRO B 1 316 ? -13.406 22.109 24.094 1 95.44 316 PRO B O 1
ATOM 4742 N N . LEU B 1 317 ? -11.297 21.562 24.078 1 95.38 317 LEU B N 1
ATOM 4743 C CA . LEU B 1 317 ? -11.242 21.359 22.625 1 95.38 317 LEU B CA 1
ATOM 4744 C C . LEU B 1 317 ? -11.336 19.875 22.281 1 95.38 317 LEU B C 1
ATOM 4746 O O . LEU B 1 317 ? -10.344 19.156 22.344 1 95.38 317 LEU B O 1
ATOM 4750 N N . GLU B 1 318 ? -12.516 19.406 21.859 1 89.75 318 GLU B N 1
ATOM 4751 C CA . GLU B 1 318 ? -12.75 18 21.562 1 89.75 318 GLU B CA 1
ATOM 4752 C C . GLU B 1 318 ? -12.234 17.641 20.172 1 89.75 318 GLU B C 1
ATOM 4754 O O . GLU B 1 318 ? -12.172 18.484 19.281 1 89.75 318 GLU B O 1
ATOM 4759 N N . ALA B 1 319 ? -11.852 16.359 20.203 1 84.12 319 ALA B N 1
ATOM 4760 C CA . ALA B 1 319 ? -11.438 15.867 18.891 1 84.12 319 ALA B CA 1
ATOM 4761 C C . ALA B 1 319 ? -12.617 15.828 17.922 1 84.12 319 ALA B C 1
ATOM 4763 O O . ALA B 1 319 ? -13.68 15.281 18.25 1 84.12 319 ALA B O 1
ATOM 4764 N N . LYS B 1 320 ? -12.766 16.688 17 1 70.12 320 LYS B N 1
ATOM 4765 C CA . LYS B 1 320 ? -13.812 16.656 15.984 1 70.12 320 LYS B CA 1
ATOM 4766 C C . LYS B 1 320 ? -13.234 16.297 14.617 1 70.12 320 LYS B C 1
ATOM 4768 O O . LYS B 1 320 ? -12.945 17.188 13.812 1 70.12 320 LYS B O 1
ATOM 4773 N N . GLY B 1 321 ? -12.469 15.328 14.586 1 58.56 321 GLY B N 1
ATOM 4774 C CA . GLY B 1 321 ? -11.836 15.07 13.297 1 58.56 321 GLY B CA 1
ATOM 4775 C C . GLY B 1 321 ? -12.766 14.406 12.305 1 58.56 321 GLY B C 1
ATOM 4776 O O . GLY B 1 321 ? -13.922 14.117 12.617 1 58.56 321 GLY B O 1
ATOM 4777 N N . TYR B 1 322 ? -12.477 14.391 11.078 1 56.5 322 TYR B N 1
ATOM 4778 C CA . TYR B 1 322 ? -13.203 13.773 9.977 1 56.5 322 TYR B CA 1
ATOM 4779 C C . TYR B 1 322 ? -13.398 12.281 10.219 1 56.5 322 TYR B C 1
ATOM 4781 O O . TYR B 1 322 ? -12.453 11.578 10.586 1 56.5 322 TYR B O 1
ATOM 4789 N N . ASP B 1 323 ? -14.648 11.852 10.383 1 66.81 323 ASP B N 1
ATOM 4790 C CA . ASP B 1 323 ? -14.984 10.43 10.445 1 66.81 323 ASP B CA 1
ATOM 4791 C C . ASP B 1 323 ? -15.555 9.938 9.117 1 66.81 323 ASP B C 1
ATOM 4793 O O . ASP B 1 323 ? -16.656 10.32 8.734 1 66.81 323 ASP B O 1
ATOM 4797 N N . HIS B 1 324 ? -14.891 9.078 8.492 1 68.12 324 HIS B N 1
ATOM 4798 C CA . HIS B 1 324 ? -15.242 8.633 7.145 1 68.12 324 HIS B CA 1
ATOM 4799 C C . HIS B 1 324 ? -16.578 7.891 7.141 1 68.12 324 HIS B C 1
ATOM 4801 O O . HIS B 1 324 ? -17.203 7.727 6.086 1 68.12 324 HIS B O 1
ATOM 4807 N N . PHE B 1 325 ? -16.953 7.379 8.195 1 68.19 325 PHE B N 1
ATOM 4808 C CA . PHE B 1 325 ? -18.141 6.539 8.188 1 68.19 325 PHE B CA 1
ATOM 4809 C C . PHE B 1 325 ? -19.344 7.277 8.781 1 68.19 325 PHE B C 1
ATOM 4811 O O . PHE B 1 325 ? -20.438 6.73 8.859 1 68.19 325 PHE B O 1
ATOM 4818 N N . LYS B 1 326 ? -19.047 8.469 9.266 1 66.69 326 LYS B N 1
ATOM 4819 C CA . LYS B 1 326 ? -20.156 9.234 9.797 1 66.69 326 LYS B CA 1
ATOM 4820 C C . LYS B 1 326 ? -20.5 10.422 8.898 1 66.69 326 LYS B C 1
ATOM 4822 O O . LYS B 1 326 ? -19.625 10.914 8.164 1 66.69 326 LYS B O 1
#

Solvent-accessible surface area (backbone atoms only — not comparable to full-atom values): 30530 Å² total; per-residue (Å²): 105,35,37,37,75,55,26,60,63,48,51,49,65,70,59,67,58,84,31,74,57,51,62,89,43,51,76,39,45,74,89,51,69,40,21,32,30,52,74,62,87,71,36,28,35,32,41,37,43,47,68,45,31,54,79,72,73,42,40,86,73,65,36,53,49,36,31,50,21,25,36,55,46,28,56,46,47,16,28,30,9,23,24,30,21,44,53,42,41,30,35,39,36,37,32,33,34,49,75,40,43,44,68,49,54,52,33,17,50,50,19,27,41,51,50,24,53,76,59,34,25,21,54,30,45,55,32,79,42,41,37,95,33,57,45,33,42,34,42,38,36,34,23,34,25,56,56,93,55,60,34,35,36,42,48,45,44,70,60,15,31,26,35,34,36,56,57,38,20,29,11,34,43,11,48,54,34,36,75,70,66,56,77,62,70,86,43,44,67,22,38,38,27,45,34,56,39,64,45,42,35,69,57,21,33,49,38,43,74,74,52,43,33,14,26,36,45,23,54,36,4,47,30,26,44,48,28,49,26,14,46,59,30,47,20,17,35,42,33,38,58,79,46,57,48,58,46,68,58,31,45,52,50,18,60,74,70,73,47,64,46,64,53,24,29,37,52,22,33,46,39,28,32,41,37,34,23,28,56,50,86,47,48,69,62,43,70,71,34,86,52,44,40,70,28,37,33,29,36,86,48,83,22,46,31,36,38,28,42,87,89,66,50,74,43,80,42,63,65,64,40,83,48,63,32,102,107,35,35,37,76,54,26,58,63,49,51,49,65,69,59,67,57,86,29,71,59,51,60,90,42,50,75,38,47,72,88,53,68,39,21,31,32,52,75,61,86,70,38,27,35,30,41,37,45,48,69,46,31,55,79,72,72,42,40,88,72,64,33,54,47,36,29,50,22,24,36,54,45,29,57,48,46,15,28,29,8,24,24,27,21,45,54,43,40,30,34,39,39,36,29,34,33,50,74,42,43,43,68,49,55,51,32,18,49,50,19,27,40,50,50,25,54,74,60,34,27,21,54,31,44,54,32,78,44,43,37,95,33,58,43,32,43,32,43,37,37,36,22,32,25,57,56,93,55,61,35,35,36,40,49,45,45,72,60,17,30,26,36,34,38,56,59,39,20,30,12,32,42,11,47,53,34,34,75,69,67,57,77,62,69,83,44,43,68,22,38,38,27,46,34,55,38,64,45,42,36,69,58,22,33,49,38,45,73,75,50,44,34,13,25,34,45,22,53,36,4,47,30,27,44,50,29,50,26,15,46,60,30,47,19,17,34,40,34,37,58,78,47,58,50,60,46,70,56,32,46,51,50,16,60,74,70,74,49,64,47,64,52,23,28,36,47,21,33,46,38,29,33,42,37,32,23,27,54,50,88,46,46,70,63,42,70,70,34,86,53,45,39,69,27,37,33,30,36,85,47,83,22,46,30,35,36,28,43,86,88,66,50,74,42,78,44,64,66,57,44,83,48,64,34,100

InterPro domains:
  IPR006283 Thiamine-monophosphate kinase-like [MF_02128] (6-325)
  IPR006283 Thiamine-monophosphate kinase-like [PIRSF005303] (1-325)
  IPR006283 Thiamine-monophosphate kinase-like [PTHR30270] (3-326)
  IPR006283 Thiamine-monophosphate kinase-like [TIGR01379] (7-325)
  IPR006283 Thiamine-monophosphate kinase-like [cd02194] (7-299)
  IPR010918 PurM-like, C-terminal domain [PF02769] (157-302)
  IPR016188 PurM-like, N-terminal domain [PF00586] (31-145)
  IPR036676 PurM-like, C-terminal domain superfamily [G3DSA:3.90.650.10] (152-325)
  IPR036676 PurM-like, C-terminal domain superfamily [SSF56042] (150-309)
  IPR036921 PurM-like, N-terminal domain superfamily [G3DSA:3.30.1330.10] (1-146)
  IPR036921 PurM-like, N-terminal domain superfamily [SSF55326] (2-145)